Protein AF-A0A956CVR6-F1 (afdb_monomer)

Sequence (413 aa):
MTDARLIAIRQKLEMLGRLRGWEIPDPAPEDALAAYEAEHGVTLPAEYRAFLGQVANGGPGPDYGLNALGAVPMPTEGFVRVTSTITTKDGQQLSAGTGERPSFERPPAMDRPFAIEAEWCPVDRAGAPQAPPVSGDEHPYDGTLFLVDKGCGYFDFLVVTGPRAGQVWTDFTAGDGSIFPVDAGGFLDWYEAWLDEAVVGWLLASLNEDEARDRAIEEAPPYLPLVDRLTDARPEDPNAWLDRMRVHLAVGDRETVERLLPTAMALPRSLFVLEPIVRELHEAAFARADAQPRAGVDDDLREHPLAQVRVALAANPETDPALLLALVADDEHEVRSALARNPSADVETLDALFERARAEQAAGSLDATIHLELVAAHPGASASLIARAAALPVPADTPTHEITTVLRTAAMS

Radius of gyration: 31.74 Å; Cα contacts (8 Å, |Δi|>4): 586; chains: 1; bounding box: 73×59×78 Å

Secondary structure (DSSP, 8-state):
-HHHHHHHHHHHHHHHHHHH----PPPPPHHHHHHHHHHHT----HHHHHHHHHT-SSBS-STT-BPPTTSSPPPSSSS---EEEEE-TT--EEEEE-------SS---TTSPP---S-B-SB-TTS-B---S--TT--TTTTEEEEEEEETTEEEEEE-SSTTTT-EEEE-GGGT--EEE-TTSSHHHHHHHHHHHHHHHHHHHHHT-TTTHHHHHHH-GGGHHHHHHHHHT-TT-HHHHHHHHHHHHHTT-HHHHHHHHHHHHTSTTHHHHHHHHHHHHHHHHHHHHHHS--TTHHHHHHT-SSHHHHHHHHH-TTS-HHHHHHHTT-S-HHHHHHHTT-TT--HHHHHHHHHHHHHHHHTT-SHHHHHHHHHHH-TT--HHHHHHHHTSPPPTTS--SSHHHHHHHHTT-

Foldseek 3Di:
DLVVLLVVLQVLVVVCCVVVVWDFADADDPVRQVVLCVVQVFDADPNVNCCRHRRGQWTDFPAQTWHGFPPDFDDWQFAAKDKDWDADPVGDIDIDIDDDGDGAPTGAGQADFQQDDFKDFQADPVRHGDDDRDDDRDGNQHQKDWTADNPLRKGKIARGHDPRHFWIWIDPNNHRGIIHTDPQRGPSSNRVVRSLCVLLVSLQVQCVPPVRNVVSLVPLPVCLVSLVVVCVVVLQDLVSLLSSLSNCVSVVVVVVNVVCVVSSVVHPPSCVVCVVVLVVNLVVVVVVCVVDVDDPPLVCQLVPVDVVSLLSLLQDLPRDQVSLLSQLPPPDLSSLLSNLAHLNNAQNSLVSNLVVLVVVVVVPDPSSLSSLQSSLPHPRYDPVSLVVSLPDDDPPPDPPDDPPPVSVVSVVD

Nearest PDB structures (foldseek):
  1kt0-assembly1_A  TM=4.890E-01  e=2.483E+00  Homo sapiens
  7tdz-assembly1_P  TM=2.142E-01  e=1.609E-01  Xenopus laevis
  5fsh-assembly1_B  TM=2.542E-01  e=8.572E+00  Thermus thermophilus HB8

Solvent-accessible surface area (backbone atoms only — not comparable to full-atom values): 23010 Å² total; per-residue (Å²): 115,66,68,66,50,50,50,53,53,40,50,54,48,53,50,45,22,77,72,73,69,50,68,74,39,68,42,43,54,70,68,58,53,53,47,52,27,62,74,49,64,41,64,67,29,68,62,54,49,48,38,25,52,70,50,26,37,28,33,82,48,68,82,75,16,30,48,34,87,80,72,52,77,65,72,47,72,36,66,50,70,38,72,53,73,49,68,46,97,90,66,53,75,48,74,52,60,61,66,86,64,69,69,54,99,53,59,53,41,44,63,39,54,43,61,73,87,62,72,44,46,48,33,48,99,87,66,48,80,43,82,73,80,61,61,92,90,55,40,94,50,12,2,43,43,53,36,26,52,62,54,82,66,23,32,36,31,34,28,42,22,49,98,56,46,32,28,37,29,37,39,32,49,16,74,58,31,42,36,35,71,55,96,44,74,35,45,60,45,45,52,46,56,52,48,52,50,51,52,52,53,45,41,58,53,24,61,73,33,86,92,39,24,67,59,31,42,70,65,38,71,87,44,48,71,53,45,51,48,58,20,69,75,36,77,86,40,58,62,40,46,40,52,39,39,50,55,35,47,63,63,63,40,50,69,60,38,63,68,44,42,67,65,47,59,72,40,88,78,18,61,79,71,39,44,69,58,59,50,51,57,47,55,54,52,51,60,50,48,78,74,47,93,59,95,63,57,66,61,56,47,67,66,38,90,52,62,66,60,32,21,52,52,27,46,39,60,83,49,54,58,72,57,53,42,57,45,59,72,53,88,51,68,62,26,44,49,26,33,40,67,17,82,49,45,44,56,66,38,45,52,52,41,43,54,49,22,53,53,39,37,77,73,67,41,73,70,24,54,57,43,44,51,39,34,55,69,29,94,55,51,44,74,67,55,41,56,54,58,67,68,53,82,80,67,95,83,64,81,92,73,69,74,74,59,59,58,57,57,66,77,74,114

pLDDT: mean 83.66, std 16.24, range [33.03, 98.5]

Structure (mmCIF, N/CA/C/O backbone):
data_AF-A0A956CVR6-F1
#
_entry.id   AF-A0A956CVR6-F1
#
loop_
_atom_site.group_PDB
_atom_site.id
_atom_site.type_symbol
_atom_site.label_atom_id
_atom_site.label_alt_id
_atom_site.label_comp_id
_atom_site.label_asym_id
_atom_site.label_entity_id
_atom_site.label_seq_id
_atom_site.pdbx_PDB_ins_code
_atom_site.Cartn_x
_atom_site.Cartn_y
_atom_site.Cartn_z
_atom_site.occupancy
_atom_site.B_iso_or_equiv
_atom_site.auth_seq_id
_atom_site.auth_comp_id
_atom_site.auth_asym_id
_atom_site.auth_atom_id
_atom_site.pdbx_PDB_model_num
ATOM 1 N N . MET A 1 1 ? -19.736 -12.567 -3.431 1.00 56.09 1 MET A N 1
ATOM 2 C CA . MET A 1 1 ? -18.599 -11.688 -3.789 1.00 56.09 1 MET A CA 1
ATOM 3 C C . MET A 1 1 ? -17.520 -11.730 -2.713 1.00 56.09 1 MET A C 1
ATOM 5 O O . MET A 1 1 ? -16.364 -11.851 -3.083 1.00 56.09 1 MET A O 1
ATOM 9 N N . THR A 1 2 ? -17.880 -11.742 -1.425 1.00 70.38 2 THR A N 1
ATOM 10 C CA . THR A 1 2 ? -16.940 -11.839 -0.291 1.00 70.38 2 THR A CA 1
ATOM 11 C C . THR A 1 2 ? -16.042 -13.083 -0.323 1.00 70.38 2 THR A C 1
ATOM 13 O O . THR A 1 2 ? -14.837 -12.943 -0.182 1.00 70.38 2 THR A O 1
ATOM 16 N N . ASP A 1 3 ? -16.570 -14.276 -0.617 1.00 85.19 3 ASP A N 1
ATOM 17 C CA . ASP A 1 3 ? -15.755 -15.507 -0.572 1.00 85.19 3 ASP A CA 1
ATOM 18 C C . ASP A 1 3 ? -14.600 -15.519 -1.588 1.00 85.19 3 ASP A C 1
ATOM 20 O O . ASP A 1 3 ? -13.476 -15.872 -1.251 1.00 85.19 3 ASP A O 1
ATOM 24 N N . ALA A 1 4 ? -14.840 -15.074 -2.828 1.00 91.88 4 ALA A N 1
ATOM 25 C CA . ALA A 1 4 ? -13.788 -14.994 -3.848 1.00 91.88 4 ALA A CA 1
ATOM 26 C C . ALA A 1 4 ? -12.689 -13.989 -3.463 1.00 91.88 4 ALA A C 1
ATOM 28 O O . ALA A 1 4 ? -11.511 -14.230 -3.718 1.00 91.88 4 ALA A O 1
ATOM 29 N N . ARG A 1 5 ? -13.083 -12.887 -2.814 1.00 94.69 5 ARG A N 1
ATOM 30 C CA . ARG A 1 5 ? -12.176 -11.861 -2.292 1.00 94.69 5 ARG A CA 1
ATOM 31 C C . ARG A 1 5 ? -11.292 -12.427 -1.176 1.00 94.69 5 ARG A C 1
ATOM 33 O O . ARG A 1 5 ? -10.074 -12.343 -1.260 1.00 94.69 5 ARG A O 1
ATOM 40 N N . LEU A 1 6 ? -11.888 -13.104 -0.191 1.00 96.94 6 LEU A N 1
ATOM 41 C CA . LEU A 1 6 ? -11.152 -13.750 0.904 1.00 96.94 6 LEU A CA 1
ATOM 42 C C . LEU A 1 6 ? -10.198 -14.845 0.404 1.00 96.94 6 LEU A C 1
ATOM 44 O O . LEU A 1 6 ? -9.080 -14.953 0.903 1.00 96.94 6 LEU A O 1
ATOM 48 N N . ILE A 1 7 ? -10.596 -15.614 -0.617 1.00 95.38 7 ILE A N 1
ATOM 49 C CA . ILE A 1 7 ? -9.714 -16.591 -1.274 1.00 95.38 7 ILE A CA 1
ATOM 50 C C . ILE A 1 7 ? -8.496 -15.895 -1.893 1.00 95.38 7 ILE A C 1
ATOM 52 O O . ILE A 1 7 ? -7.375 -16.357 -1.694 1.00 95.38 7 ILE A O 1
ATOM 56 N N . ALA A 1 8 ? -8.686 -14.781 -2.606 1.00 94.19 8 ALA A N 1
ATOM 57 C CA . ALA A 1 8 ? -7.582 -14.040 -3.217 1.00 94.19 8 ALA A CA 1
ATOM 58 C C . ALA A 1 8 ? -6.619 -13.453 -2.168 1.00 94.19 8 ALA A C 1
ATOM 60 O O . ALA A 1 8 ? -5.401 -13.535 -2.336 1.00 94.19 8 ALA A O 1
ATOM 61 N N . ILE A 1 9 ? -7.149 -12.914 -1.064 1.00 96.56 9 ILE A N 1
ATOM 62 C CA . ILE A 1 9 ? -6.350 -12.457 0.086 1.00 96.56 9 ILE A CA 1
ATOM 63 C C . ILE A 1 9 ? -5.519 -13.612 0.642 1.00 96.56 9 ILE A C 1
ATOM 65 O O . ILE A 1 9 ? -4.302 -13.498 0.786 1.00 96.56 9 ILE A O 1
ATOM 69 N N . ARG A 1 10 ? -6.164 -14.750 0.908 1.00 95.62 10 ARG A N 1
ATOM 70 C CA . ARG A 1 10 ? -5.496 -15.930 1.451 1.00 95.62 10 ARG A CA 1
ATOM 71 C C . ARG A 1 10 ? -4.397 -16.446 0.522 1.00 95.62 10 ARG A C 1
ATOM 73 O O . ARG A 1 10 ? -3.313 -16.755 0.998 1.00 95.62 10 ARG A O 1
ATOM 80 N N . GLN A 1 11 ? -4.626 -16.463 -0.789 1.00 93.56 11 GLN A N 1
ATOM 81 C CA . GLN A 1 11 ? -3.613 -16.857 -1.774 1.00 93.56 11 GLN A CA 1
ATOM 82 C C . GLN A 1 11 ? -2.386 -15.938 -1.749 1.00 93.56 11 GLN A C 1
ATOM 84 O O . GLN A 1 11 ? -1.259 -16.430 -1.762 1.00 93.56 11 GLN A O 1
ATOM 89 N N . LYS A 1 12 ? -2.582 -14.614 -1.678 1.00 95.62 12 LYS A N 1
ATOM 90 C CA . LYS A 1 12 ? -1.475 -13.649 -1.546 1.00 95.62 12 LYS A CA 1
ATOM 91 C C . LYS A 1 12 ? -0.702 -13.858 -0.245 1.00 95.62 12 LYS A C 1
ATOM 93 O O . LYS A 1 12 ? 0.526 -13.847 -0.265 1.00 95.62 12 LYS A O 1
ATOM 98 N N . LEU A 1 13 ? -1.404 -14.096 0.865 1.00 96.38 13 LEU A N 1
ATOM 99 C CA . LEU A 1 13 ? -0.770 -14.400 2.147 1.00 96.38 13 LEU A CA 1
ATOM 100 C C . LEU A 1 13 ? 0.028 -15.697 2.086 1.00 96.38 13 LEU A C 1
ATOM 102 O O . LEU A 1 13 ? 1.195 -15.683 2.446 1.00 96.38 13 LEU A O 1
ATOM 106 N N . GLU A 1 14 ? -0.546 -16.793 1.592 1.00 93.94 14 GLU A N 1
ATOM 107 C CA . GLU A 1 14 ? 0.141 -18.085 1.457 1.00 93.94 14 GLU A CA 1
ATOM 108 C C . GLU A 1 14 ? 1.363 -17.981 0.537 1.00 93.94 14 GLU A C 1
ATOM 110 O O . GLU A 1 14 ? 2.421 -18.544 0.828 1.00 93.94 14 GLU A O 1
ATOM 115 N N . MET A 1 15 ? 1.250 -17.217 -0.552 1.00 92.19 15 MET A N 1
ATOM 116 C CA . MET A 1 15 ? 2.373 -16.898 -1.424 1.00 92.19 15 MET A CA 1
ATOM 117 C C . MET A 1 15 ? 3.481 -16.175 -0.640 1.00 92.19 15 MET A C 1
ATOM 119 O O . MET A 1 15 ? 4.603 -16.680 -0.581 1.00 92.19 15 MET A O 1
ATOM 123 N N . LEU A 1 16 ? 3.175 -15.057 0.026 1.00 93.06 16 LEU A N 1
ATOM 124 C CA . LEU A 1 16 ? 4.153 -14.312 0.827 1.00 93.06 16 LEU A CA 1
ATOM 125 C C . LEU A 1 16 ? 4.683 -15.124 2.018 1.00 93.06 16 LEU A C 1
ATOM 127 O O . LEU A 1 16 ? 5.862 -15.024 2.333 1.00 93.06 16 LEU A O 1
ATOM 131 N N . GLY A 1 17 ? 3.881 -15.997 2.624 1.00 92.75 17 GLY A N 1
ATOM 132 C CA . GLY A 1 17 ? 4.301 -16.934 3.666 1.00 92.75 17 GLY A CA 1
ATOM 133 C C . GLY A 1 17 ? 5.402 -17.871 3.181 1.00 92.75 17 GLY A C 1
ATOM 134 O O . GLY A 1 17 ? 6.458 -17.969 3.805 1.00 92.75 17 GLY A O 1
ATOM 135 N N . ARG A 1 18 ? 5.223 -18.479 2.000 1.00 90.62 18 ARG A N 1
ATOM 136 C CA . ARG A 1 18 ? 6.245 -19.337 1.368 1.00 90.62 18 ARG A CA 1
ATOM 137 C C . ARG A 1 18 ? 7.501 -18.583 0.920 1.00 90.62 18 ARG A C 1
ATOM 139 O O . ARG A 1 18 ? 8.534 -19.222 0.707 1.00 90.62 18 ARG A O 1
ATOM 146 N N . LEU A 1 19 ? 7.403 -17.280 0.661 1.00 86.94 19 LEU A N 1
ATOM 147 C CA . LEU A 1 19 ? 8.478 -16.482 0.055 1.00 86.94 19 LEU A CA 1
ATOM 148 C C . LEU A 1 19 ? 9.276 -15.678 1.083 1.00 86.94 19 LEU A C 1
ATOM 150 O O . LEU A 1 19 ? 10.491 -15.576 0.967 1.00 86.94 19 LEU A O 1
ATOM 154 N N . ARG A 1 20 ? 8.595 -15.131 2.090 1.00 87.00 20 ARG A N 1
ATOM 155 C CA . ARG A 1 20 ? 9.150 -14.278 3.149 1.00 87.00 20 ARG A CA 1
ATOM 156 C C . ARG A 1 20 ? 9.256 -14.977 4.502 1.00 87.00 20 ARG A C 1
ATOM 158 O O . ARG A 1 20 ? 9.765 -14.383 5.445 1.00 87.00 20 ARG A O 1
ATOM 165 N N . GLY A 1 21 ? 8.763 -16.211 4.615 1.00 88.50 21 GLY A N 1
ATOM 166 C CA . GLY A 1 21 ? 8.734 -16.944 5.881 1.00 88.50 21 GLY A CA 1
ATOM 167 C C . GLY A 1 21 ? 7.718 -16.385 6.876 1.00 88.50 21 GLY A C 1
ATOM 168 O O . GLY A 1 21 ? 7.913 -16.518 8.081 1.00 88.50 21 GLY A O 1
ATOM 169 N N . TRP A 1 22 ? 6.660 -15.726 6.395 1.00 91.81 22 TRP A N 1
ATOM 170 C CA . TRP A 1 22 ? 5.584 -15.254 7.261 1.00 91.81 22 TRP A CA 1
ATOM 171 C C . TRP A 1 22 ? 4.753 -16.420 7.789 1.00 91.81 22 TRP A C 1
ATOM 173 O O . TRP A 1 22 ? 4.294 -17.270 7.024 1.00 91.81 22 TRP A O 1
ATOM 183 N N . GLU A 1 23 ? 4.530 -16.423 9.098 1.00 92.81 23 GLU A N 1
ATOM 184 C CA . GLU A 1 23 ? 3.591 -17.331 9.743 1.00 92.81 23 GLU A CA 1
ATOM 185 C C . GLU A 1 23 ? 2.176 -16.767 9.612 1.00 92.81 23 GLU A C 1
ATOM 187 O O . GLU A 1 23 ? 1.930 -15.608 9.942 1.00 92.81 23 GLU A O 1
ATOM 192 N N . ILE A 1 24 ? 1.253 -17.583 9.105 1.00 95.12 24 ILE A N 1
ATOM 193 C CA . ILE A 1 24 ? -0.153 -17.216 8.925 1.00 95.12 24 ILE A CA 1
ATOM 194 C C . ILE A 1 24 ? -0.949 -17.996 9.974 1.00 95.12 24 ILE A C 1
ATOM 196 O O . ILE A 1 24 ? -1.032 -19.221 9.857 1.00 95.12 24 ILE A O 1
ATOM 200 N N . PRO A 1 25 ? -1.501 -17.327 11.000 1.00 95.88 25 PRO A N 1
ATOM 201 C CA . PRO A 1 25 ? -2.306 -17.987 12.018 1.00 95.88 25 PRO A CA 1
ATOM 202 C C . PRO A 1 25 ? -3.554 -18.646 11.433 1.00 95.88 25 PRO A C 1
ATOM 204 O O . PRO A 1 25 ? -4.136 -18.156 10.462 1.00 95.88 25 PRO A O 1
ATOM 207 N N . ASP A 1 26 ? -4.011 -19.719 12.077 1.00 96.69 26 ASP A N 1
ATOM 208 C CA . ASP A 1 26 ? -5.264 -20.365 11.702 1.00 96.69 26 ASP A CA 1
ATOM 209 C C . ASP A 1 26 ? -6.463 -19.408 11.868 1.00 96.69 26 ASP A C 1
ATOM 211 O O . ASP A 1 26 ? -6.473 -18.555 12.768 1.00 96.69 26 ASP A O 1
ATOM 215 N N . PRO A 1 27 ? -7.505 -19.545 11.028 1.00 97.94 27 PRO A N 1
ATOM 216 C CA . PRO A 1 27 ? -8.758 -18.835 11.231 1.00 97.94 27 PRO A CA 1
ATOM 217 C C . PRO A 1 27 ? -9.402 -19.166 12.585 1.00 97.94 27 PRO A C 1
ATOM 219 O O . PRO A 1 27 ? -9.336 -20.297 13.071 1.00 97.94 27 PRO A O 1
ATOM 222 N N . ALA A 1 28 ? -10.075 -18.184 13.178 1.00 97.88 28 ALA A N 1
ATOM 223 C CA . ALA A 1 28 ? -10.829 -18.367 14.410 1.00 97.88 28 ALA A CA 1
ATOM 224 C C . ALA A 1 28 ? -12.065 -19.253 14.161 1.00 97.88 28 ALA A C 1
ATOM 226 O O . ALA A 1 28 ? -12.809 -19.014 13.204 1.00 97.88 28 ALA A O 1
ATOM 227 N N . PRO A 1 29 ? -12.330 -20.258 15.013 1.00 97.69 29 PRO A N 1
ATOM 228 C CA . PRO A 1 29 ? -13.511 -21.092 14.863 1.00 97.69 29 PRO A CA 1
ATOM 229 C C . PRO A 1 29 ? -14.787 -20.303 15.203 1.00 97.69 29 PRO A C 1
ATOM 231 O O . PRO A 1 29 ? -14.776 -19.352 15.985 1.00 97.69 29 PRO A O 1
ATOM 234 N N . GLU A 1 30 ? -15.904 -20.705 14.596 1.00 97.94 30 GLU A N 1
ATOM 235 C CA . GLU A 1 30 ? -17.182 -19.985 14.682 1.00 97.94 30 GLU A CA 1
ATOM 236 C C . GLU A 1 30 ? -17.701 -19.834 16.121 1.00 97.94 30 GLU A C 1
ATOM 238 O O . GLU A 1 30 ? -18.271 -18.804 16.474 1.00 97.94 30 GLU A O 1
ATOM 243 N N . ASP A 1 31 ? -17.478 -20.839 16.968 1.00 97.94 31 ASP A N 1
ATOM 244 C CA . ASP A 1 31 ? -17.852 -20.809 18.381 1.00 97.94 31 ASP A CA 1
ATOM 245 C C . ASP A 1 31 ? -17.029 -19.794 19.185 1.00 97.94 31 ASP A C 1
ATOM 247 O O . ASP A 1 31 ? -17.588 -19.120 20.048 1.00 97.94 31 ASP A O 1
ATOM 251 N N . ALA A 1 32 ? -15.742 -19.622 18.872 1.00 97.94 32 ALA A N 1
ATOM 252 C CA . ALA A 1 32 ? -14.904 -18.590 19.478 1.00 97.94 32 ALA A CA 1
ATOM 253 C C . ALA A 1 32 ? -15.334 -17.178 19.053 1.00 97.94 32 ALA A C 1
ATOM 255 O O . ALA A 1 32 ? -15.405 -16.287 19.898 1.00 97.94 32 ALA A O 1
ATOM 256 N N . LEU A 1 33 ? -15.674 -16.975 17.774 1.00 98.44 33 LEU A N 1
ATOM 257 C CA . LEU A 1 33 ? -16.188 -15.689 17.287 1.00 98.44 33 LEU A CA 1
ATOM 258 C C . LEU A 1 33 ? -17.523 -15.333 17.955 1.00 98.44 33 LEU A C 1
ATOM 260 O O . LEU A 1 33 ? -17.676 -14.231 18.477 1.00 98.44 33 LEU A O 1
ATOM 264 N N . ALA A 1 34 ? -18.457 -16.286 18.008 1.00 98.38 34 ALA A N 1
ATOM 265 C CA . ALA A 1 34 ? -19.747 -16.096 18.663 1.00 98.38 34 ALA A CA 1
ATOM 266 C C . ALA A 1 34 ? -19.608 -15.860 20.178 1.00 98.38 34 ALA A C 1
ATOM 268 O O . ALA A 1 34 ? -20.338 -15.046 20.745 1.00 98.38 34 ALA A O 1
ATOM 269 N N . ALA A 1 35 ? -18.672 -16.549 20.840 1.00 98.19 35 ALA A N 1
ATOM 270 C CA . ALA A 1 35 ? -18.378 -16.327 22.253 1.00 98.19 35 ALA A CA 1
ATOM 271 C C . ALA A 1 35 ? -17.831 -14.915 22.499 1.00 98.19 35 ALA A C 1
ATOM 273 O O . ALA A 1 35 ? -18.296 -14.250 23.420 1.00 98.19 35 ALA A O 1
ATOM 274 N N . TYR A 1 36 ? -16.914 -14.439 21.652 1.00 97.88 36 TYR A N 1
ATOM 275 C CA . TYR A 1 36 ? -16.352 -13.093 21.758 1.00 97.88 36 TYR A CA 1
ATOM 276 C C . TYR A 1 36 ? -17.419 -12.003 21.581 1.00 97.88 36 TYR A C 1
ATOM 278 O O . TYR A 1 36 ? -17.491 -11.070 22.381 1.00 97.88 36 TYR A O 1
ATOM 286 N N . GLU A 1 37 ? -18.279 -12.147 20.569 1.00 98.38 37 GLU A N 1
ATOM 287 C CA . GLU A 1 37 ? -19.420 -11.257 20.315 1.00 98.38 37 GLU A CA 1
ATOM 288 C C . GLU A 1 37 ? -20.385 -11.213 21.511 1.00 98.38 37 GLU A C 1
ATOM 290 O O . GLU A 1 37 ? -20.792 -10.137 21.952 1.00 98.38 37 GLU A O 1
ATOM 295 N N . ALA A 1 38 ? -20.706 -12.378 22.086 1.00 98.00 38 ALA A N 1
ATOM 296 C CA . ALA A 1 38 ? -21.582 -12.482 23.249 1.00 98.00 38 ALA A CA 1
ATOM 297 C C . ALA A 1 38 ? -20.957 -11.896 24.527 1.00 98.00 38 ALA A C 1
ATOM 299 O O . ALA A 1 38 ? -21.659 -11.241 25.296 1.00 98.00 38 ALA A O 1
ATOM 300 N N . GLU A 1 39 ? -19.660 -12.120 24.753 1.00 97.19 39 GLU A N 1
ATOM 301 C CA . GLU A 1 39 ? -18.919 -11.594 25.904 1.00 97.19 39 GLU A CA 1
ATOM 302 C C . GLU A 1 39 ? -18.878 -10.061 25.904 1.00 97.19 39 GLU A C 1
ATOM 304 O O . GLU A 1 39 ? -19.071 -9.441 26.949 1.00 97.19 39 GLU A O 1
ATOM 309 N N . HIS A 1 40 ? -18.684 -9.455 24.731 1.00 95.94 40 HIS A N 1
ATOM 310 C CA . HIS A 1 40 ? -18.521 -8.007 24.582 1.00 95.94 40 HIS A CA 1
ATOM 311 C C . HIS A 1 40 ? -19.811 -7.275 24.188 1.00 95.94 40 HIS A C 1
ATOM 313 O O . HIS A 1 40 ? -19.796 -6.055 24.035 1.00 95.94 40 HIS A O 1
ATOM 319 N N . GLY A 1 41 ? -20.926 -7.995 24.014 1.00 96.62 41 GLY A N 1
ATOM 320 C CA . GLY A 1 41 ? -22.215 -7.407 23.639 1.00 96.62 41 GLY A CA 1
ATOM 321 C C . GLY A 1 41 ? -22.208 -6.735 22.262 1.00 96.62 41 GLY A C 1
ATOM 322 O O . GLY A 1 41 ? -22.939 -5.769 22.048 1.00 96.62 41 GLY A O 1
ATOM 323 N N . VAL A 1 42 ? -21.384 -7.226 21.333 1.00 96.75 42 VAL A N 1
ATOM 324 C CA . VAL A 1 42 ? -21.130 -6.611 20.022 1.00 96.75 42 VAL A CA 1
ATOM 325 C C . VAL A 1 42 ? -21.431 -7.587 18.888 1.00 96.75 42 VAL A C 1
ATOM 327 O O . VAL A 1 42 ? -21.388 -8.799 19.063 1.00 96.75 42 VAL A O 1
ATOM 330 N N . THR A 1 43 ? -21.736 -7.067 17.701 1.00 97.25 43 THR A N 1
ATOM 331 C CA . THR A 1 43 ? -21.707 -7.841 16.452 1.00 97.25 43 THR A CA 1
ATOM 332 C C . THR A 1 43 ? -20.535 -7.339 15.627 1.00 97.25 43 THR A C 1
ATOM 334 O O . THR A 1 43 ? -20.498 -6.161 15.274 1.00 97.25 43 THR A O 1
ATOM 337 N N . LEU A 1 44 ? -19.569 -8.208 15.338 1.00 98.25 44 LEU A N 1
ATOM 338 C CA . LEU A 1 44 ? -18.390 -7.822 14.575 1.00 98.25 44 LEU A CA 1
ATOM 339 C C . LEU A 1 44 ? -18.797 -7.411 13.151 1.00 98.25 44 LEU A C 1
ATOM 341 O O . LEU A 1 44 ? -19.677 -8.041 12.551 1.00 98.25 44 LEU A O 1
ATOM 345 N N . PRO A 1 45 ? -18.139 -6.395 12.561 1.00 97.69 45 PRO A N 1
ATOM 346 C CA . PRO A 1 45 ? -18.365 -6.042 11.167 1.00 97.69 45 PRO A CA 1
ATOM 347 C C . PRO A 1 45 ? -18.201 -7.262 10.255 1.00 97.69 45 PRO A C 1
ATOM 349 O O . PRO A 1 45 ? -17.214 -7.992 10.359 1.00 97.69 45 PRO A O 1
ATOM 352 N N . ALA A 1 46 ? -19.163 -7.476 9.351 1.00 96.88 46 ALA A N 1
ATOM 353 C CA . ALA A 1 46 ? -19.277 -8.712 8.569 1.00 96.88 46 ALA A CA 1
ATOM 354 C C . ALA A 1 46 ? -17.989 -9.077 7.809 1.00 96.88 46 ALA A C 1
ATOM 356 O O . ALA A 1 46 ? -17.614 -10.245 7.744 1.00 96.88 46 ALA A O 1
ATOM 357 N N . GLU A 1 47 ? -17.297 -8.074 7.269 1.00 96.75 47 GLU A N 1
ATOM 358 C CA . GLU A 1 47 ? -16.017 -8.222 6.578 1.00 96.75 47 GLU A CA 1
ATOM 359 C C . GLU A 1 47 ? -14.894 -8.733 7.488 1.00 96.75 47 GLU A C 1
ATOM 361 O O . GLU A 1 47 ? -14.236 -9.721 7.160 1.00 96.75 47 GLU A O 1
ATOM 366 N N . TYR A 1 48 ? -14.711 -8.101 8.650 1.00 98.00 48 TYR A N 1
ATOM 367 C CA . TYR A 1 48 ? -13.698 -8.495 9.627 1.00 98.00 48 TYR A CA 1
ATOM 368 C C . TYR A 1 48 ? -13.998 -9.877 10.208 1.00 98.00 48 TYR A C 1
ATOM 370 O O . TYR A 1 48 ? -13.123 -10.735 10.282 1.00 98.00 48 TYR A O 1
ATOM 378 N N . ARG A 1 49 ? -15.268 -10.141 10.535 1.00 98.00 49 ARG A N 1
ATOM 379 C CA . ARG A 1 49 ? -15.705 -11.443 11.038 1.00 98.00 49 ARG A CA 1
ATOM 380 C C . ARG A 1 49 ? -15.451 -12.566 10.028 1.00 98.00 49 ARG A C 1
ATOM 382 O O . ARG A 1 49 ? -14.998 -13.645 10.405 1.00 98.00 49 ARG A O 1
ATOM 389 N N . ALA A 1 50 ? -15.722 -12.318 8.745 1.00 97.94 50 ALA A N 1
ATOM 390 C CA . ALA A 1 50 ? -15.459 -13.283 7.684 1.00 97.94 50 ALA A CA 1
ATOM 391 C C . ALA A 1 50 ? -13.952 -13.499 7.462 1.00 97.94 50 ALA A C 1
ATOM 393 O O . ALA A 1 50 ? -13.530 -14.639 7.282 1.00 97.94 50 ALA A O 1
ATOM 394 N N . PHE A 1 51 ? -13.139 -12.438 7.535 1.00 98.31 51 PHE A N 1
ATOM 395 C CA . PHE A 1 51 ? -11.680 -12.550 7.504 1.00 98.31 51 PHE A CA 1
ATOM 396 C C . PHE A 1 51 ? -11.158 -13.440 8.637 1.00 98.31 51 PHE A C 1
ATOM 398 O O . PHE A 1 51 ? -10.436 -14.398 8.371 1.00 98.31 51 PHE A O 1
ATOM 405 N N . LEU A 1 52 ? -11.584 -13.186 9.877 1.00 98.44 52 LEU A N 1
ATOM 406 C CA . LEU A 1 52 ? -11.161 -13.974 11.034 1.00 98.44 52 LEU A CA 1
ATOM 407 C C . LEU A 1 52 ? -11.520 -15.455 10.889 1.00 98.44 52 LEU A C 1
ATOM 409 O O . LEU A 1 52 ? -10.704 -16.306 11.218 1.00 98.44 52 LEU A O 1
ATOM 413 N N . GLY A 1 53 ? -12.720 -15.764 10.387 1.00 97.75 53 GLY A N 1
ATOM 414 C CA . GLY A 1 53 ? -13.210 -17.140 10.265 1.00 97.75 53 GLY A CA 1
ATOM 415 C C . GLY A 1 53 ? -12.715 -17.911 9.037 1.00 97.75 53 GLY A C 1
ATOM 416 O O . GLY A 1 53 ? -12.823 -19.136 9.008 1.00 97.75 53 GLY A O 1
ATOM 417 N N . GLN A 1 54 ? -12.180 -17.234 8.015 1.00 97.31 54 GLN A N 1
ATOM 418 C CA . GLN A 1 54 ? -11.815 -17.878 6.741 1.00 97.31 54 GLN A CA 1
ATOM 419 C C . GLN A 1 54 ? -10.356 -17.666 6.315 1.00 97.31 54 GLN A C 1
ATOM 421 O O . GLN A 1 54 ? -9.813 -18.492 5.573 1.00 97.31 54 GLN A O 1
ATOM 426 N N . VAL A 1 55 ? -9.721 -16.580 6.759 1.00 97.88 55 VAL A N 1
ATOM 427 C CA . VAL A 1 55 ? -8.368 -16.188 6.344 1.00 97.88 55 VAL A CA 1
ATOM 428 C C . VAL A 1 55 ? -7.370 -16.427 7.469 1.00 97.88 55 VAL A C 1
ATOM 430 O O . VAL A 1 55 ? -6.557 -17.337 7.329 1.00 97.88 55 VAL A O 1
ATOM 433 N N . ALA A 1 56 ? -7.439 -15.655 8.559 1.00 97.56 56 ALA A N 1
ATOM 434 C CA . ALA A 1 56 ? -6.517 -15.763 9.692 1.00 97.56 56 ALA A CA 1
ATOM 435 C C . ALA A 1 56 ? -7.025 -14.998 10.927 1.00 97.56 56 ALA A C 1
ATOM 437 O O . ALA A 1 56 ? -7.669 -13.955 10.799 1.00 97.56 56 ALA A O 1
ATOM 438 N N . ASN A 1 57 ? -6.678 -15.466 12.130 1.00 97.56 57 ASN A N 1
ATOM 439 C CA . ASN A 1 57 ? -6.866 -14.717 13.376 1.00 97.56 57 ASN A CA 1
ATOM 440 C C . ASN A 1 57 ? -5.600 -13.920 13.748 1.00 97.56 57 ASN A C 1
ATOM 442 O O . ASN A 1 57 ? -4.837 -14.317 14.629 1.00 97.56 57 ASN A O 1
ATOM 446 N N . GLY A 1 58 ? -5.378 -12.803 13.052 1.00 96.12 58 GLY A N 1
ATOM 447 C CA . GLY A 1 58 ? -4.164 -11.986 13.163 1.00 96.12 58 GLY A CA 1
ATOM 448 C C . GLY A 1 58 ? -3.070 -12.407 12.175 1.00 96.12 58 GLY A C 1
ATOM 449 O O . GLY A 1 58 ? -3.352 -13.061 11.172 1.00 96.12 58 GLY A O 1
ATOM 450 N N . GLY A 1 59 ? -1.819 -12.035 12.453 1.00 95.88 59 GLY A N 1
ATOM 451 C CA . GLY A 1 59 ? -0.651 -12.411 11.651 1.00 95.88 59 GLY A CA 1
ATOM 452 C C . GLY A 1 59 ? -0.112 -11.261 10.795 1.00 95.88 59 GLY A C 1
ATOM 453 O O . GLY A 1 59 ? -0.050 -10.128 11.277 1.00 95.88 59 GLY A O 1
ATOM 454 N N . PRO A 1 60 ? 0.318 -11.515 9.544 1.00 96.81 60 PRO A N 1
ATOM 455 C CA . PRO A 1 60 ? 0.871 -10.475 8.686 1.00 96.81 60 PRO A CA 1
ATOM 456 C C . PRO A 1 60 ? -0.122 -9.330 8.487 1.00 96.81 60 PRO A C 1
ATOM 458 O O . PRO A 1 60 ? -1.304 -9.544 8.219 1.00 96.81 60 PRO A O 1
ATOM 461 N N . GLY A 1 61 ? 0.371 -8.109 8.624 1.00 95.38 61 GLY A N 1
ATOM 462 C CA . GLY A 1 61 ? -0.394 -6.879 8.491 1.00 95.38 61 GLY A CA 1
ATOM 463 C C . GLY A 1 61 ? 0.554 -5.682 8.434 1.00 95.38 61 GLY A C 1
ATOM 464 O O . GLY A 1 61 ? 1.775 -5.878 8.470 1.00 95.38 61 GLY A O 1
ATOM 465 N N . PRO A 1 62 ? 0.018 -4.456 8.343 1.00 94.19 62 PRO A N 1
ATOM 466 C CA . PRO A 1 62 ? 0.821 -3.241 8.407 1.00 94.19 62 PRO A CA 1
ATOM 467 C C . PRO A 1 62 ? 1.735 -3.215 9.634 1.00 94.19 62 PRO A C 1
ATOM 469 O O . PRO A 1 62 ? 1.395 -3.774 10.675 1.00 94.19 62 PRO A O 1
ATOM 472 N N . ASP A 1 63 ? 2.883 -2.552 9.503 1.00 94.75 63 ASP A N 1
ATOM 473 C CA . ASP A 1 63 ? 3.810 -2.266 10.601 1.00 94.75 63 ASP A CA 1
ATOM 474 C C . ASP A 1 63 ? 4.183 -3.505 11.445 1.00 94.75 63 ASP A C 1
ATOM 476 O O . ASP A 1 63 ? 4.930 -4.364 10.970 1.00 94.75 63 ASP A O 1
ATOM 480 N N . TYR A 1 64 ? 3.681 -3.614 12.683 1.00 94.81 64 TYR A N 1
ATOM 481 C CA . TYR A 1 64 ? 3.961 -4.736 13.590 1.00 94.81 64 TYR A CA 1
ATOM 482 C C . TYR A 1 64 ? 3.003 -5.930 13.433 1.00 94.81 64 TYR A C 1
ATOM 484 O O . TYR A 1 64 ? 3.064 -6.879 14.217 1.00 94.81 64 TYR A O 1
ATOM 492 N N . GLY A 1 65 ? 2.162 -5.924 12.400 1.00 96.38 65 GLY A N 1
ATOM 493 C CA . GLY A 1 65 ? 1.239 -7.005 12.083 1.00 96.38 65 GLY A CA 1
ATOM 494 C C . GLY A 1 65 ? -0.152 -6.822 12.682 1.00 96.38 65 GLY A C 1
ATOM 495 O O . GLY A 1 65 ? -0.408 -5.966 13.530 1.00 96.38 65 GLY A O 1
ATOM 496 N N . LEU A 1 66 ? -1.075 -7.651 12.201 1.00 97.94 66 LEU A N 1
ATOM 497 C CA . LEU A 1 66 ? -2.458 -7.673 12.650 1.00 97.94 66 LEU A CA 1
ATOM 498 C C . LEU A 1 66 ? -2.565 -8.476 13.949 1.00 97.94 66 LEU A C 1
ATOM 500 O O . LEU A 1 66 ? -2.227 -9.661 13.993 1.00 97.94 66 LEU A O 1
ATOM 504 N N . ASN A 1 67 ? -3.080 -7.849 15.001 1.00 97.88 67 ASN A N 1
ATOM 505 C CA . ASN A 1 67 ? -3.318 -8.529 16.265 1.00 97.88 67 ASN A CA 1
ATOM 506 C C . ASN A 1 67 ? -4.438 -9.565 16.130 1.00 97.88 67 ASN A C 1
ATOM 508 O O . ASN A 1 67 ? -5.432 -9.359 15.428 1.00 97.88 67 ASN A O 1
ATOM 512 N N . ALA A 1 68 ? -4.284 -10.681 16.843 1.00 97.56 68 ALA A N 1
ATOM 513 C CA . ALA A 1 68 ? -5.372 -11.632 17.021 1.00 97.56 68 ALA A CA 1
ATOM 514 C C . ALA A 1 68 ? -6.543 -10.967 17.766 1.00 97.56 68 ALA A C 1
ATOM 516 O O . ALA A 1 68 ? -6.347 -10.044 18.563 1.00 97.56 68 ALA A O 1
ATOM 517 N N . LEU A 1 69 ? -7.758 -11.459 17.520 1.00 97.25 69 LEU A N 1
ATOM 518 C CA . LEU A 1 69 ? -8.990 -10.926 18.096 1.00 97.25 69 LEU A CA 1
ATOM 519 C C . LEU A 1 69 ? -8.876 -10.787 19.624 1.00 97.25 69 LEU A C 1
ATOM 521 O O . LEU A 1 69 ? -8.722 -11.777 20.338 1.00 97.25 69 LEU A O 1
ATOM 525 N N . GLY A 1 70 ? -8.948 -9.547 20.116 1.00 91.25 70 GLY A N 1
ATOM 526 C CA . GLY A 1 70 ? -8.909 -9.230 21.547 1.00 91.25 70 GLY A CA 1
ATOM 527 C C . GLY A 1 70 ? -7.554 -9.415 22.239 1.00 91.25 70 GLY A C 1
ATOM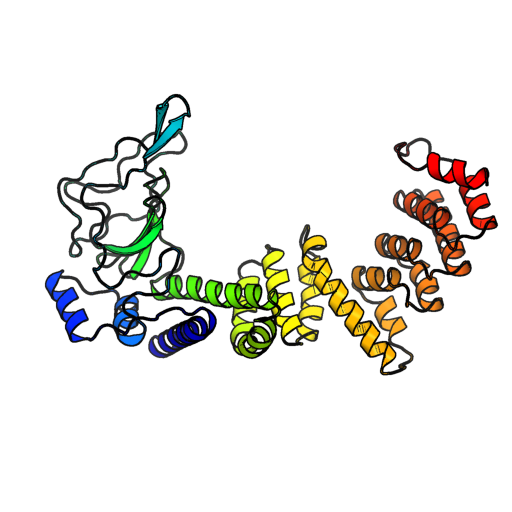 528 O O . GLY A 1 70 ? -7.497 -9.314 23.462 1.00 91.25 70 GLY A O 1
ATOM 529 N N . ALA A 1 71 ? -6.466 -9.672 21.505 1.00 95.62 71 ALA A N 1
ATOM 530 C CA . ALA A 1 71 ? -5.146 -9.884 22.105 1.00 95.62 71 ALA A CA 1
ATOM 531 C C . ALA A 1 71 ? -4.576 -8.619 22.766 1.00 95.62 71 ALA A C 1
ATOM 533 O O . ALA A 1 71 ? -3.867 -8.709 23.770 1.00 95.62 71 ALA A O 1
ATOM 534 N N . VAL A 1 72 ? -4.895 -7.448 22.209 1.00 95.31 72 VAL A N 1
ATOM 535 C CA . VAL A 1 72 ? -4.443 -6.144 22.701 1.00 95.31 72 VAL A CA 1
ATOM 536 C C . VAL A 1 72 ? -5.669 -5.291 23.037 1.00 95.31 72 VAL A C 1
ATOM 538 O O . VAL A 1 72 ? -6.521 -5.090 22.169 1.00 95.31 72 VAL A O 1
ATOM 541 N N . PRO A 1 73 ? -5.805 -4.802 24.283 1.00 94.38 73 PRO A N 1
ATOM 542 C CA . PRO A 1 73 ? -6.903 -3.919 24.651 1.00 94.38 73 PRO A CA 1
ATOM 543 C C . PRO A 1 73 ? -6.680 -2.503 24.106 1.00 94.38 73 PRO A C 1
ATOM 545 O O . PRO A 1 73 ? -5.546 -2.051 23.943 1.00 94.38 73 PRO A O 1
ATOM 548 N N . MET A 1 74 ? -7.773 -1.768 23.898 1.00 95.69 74 MET A N 1
ATOM 549 C CA . MET A 1 74 ? -7.705 -0.327 23.643 1.00 95.69 74 MET A CA 1
ATOM 550 C C . MET A 1 74 ? -7.101 0.422 24.849 1.00 95.69 74 MET A C 1
ATOM 552 O O . MET A 1 74 ? -7.295 -0.014 25.989 1.00 95.69 74 MET A O 1
ATOM 556 N N . PRO A 1 75 ? -6.420 1.568 24.642 1.00 92.62 75 PRO A N 1
ATOM 557 C CA . PRO A 1 75 ? -5.922 2.390 25.744 1.00 92.62 75 PRO A CA 1
ATOM 558 C C . PRO A 1 75 ? -7.046 2.798 26.710 1.00 92.62 75 PRO A C 1
ATOM 560 O O . PRO A 1 75 ? -8.076 3.325 26.287 1.00 92.62 75 PRO A O 1
ATOM 563 N N . THR A 1 76 ? -6.845 2.552 28.011 1.00 88.25 76 THR A N 1
ATOM 564 C CA . THR A 1 76 ? -7.877 2.734 29.051 1.00 88.25 76 THR A CA 1
ATOM 565 C C . THR A 1 76 ? -7.748 4.028 29.845 1.00 88.25 76 THR A C 1
ATOM 567 O O . THR A 1 76 ? -8.746 4.536 30.341 1.00 88.25 76 THR A O 1
ATOM 570 N N . GLU A 1 77 ? -6.526 4.536 30.025 1.00 78.75 77 GLU A N 1
ATOM 571 C CA . GLU A 1 77 ? -6.252 5.723 30.856 1.00 78.75 77 GLU A CA 1
ATOM 572 C C . GLU A 1 77 ? -6.317 7.039 30.061 1.00 78.75 77 GLU A C 1
ATOM 574 O O . GLU A 1 77 ? -6.263 8.122 30.645 1.00 78.75 77 GLU A O 1
ATOM 579 N N . GLY A 1 78 ? -6.463 6.947 28.736 1.00 82.62 78 GLY A N 1
ATOM 580 C CA . GLY A 1 78 ? -6.563 8.071 27.810 1.00 82.62 78 GLY A CA 1
ATOM 581 C C . GLY A 1 78 ? -5.652 7.926 26.598 1.00 82.62 78 GLY A C 1
ATOM 582 O O . GLY A 1 78 ? -5.262 6.819 26.221 1.00 82.62 78 GLY A O 1
ATOM 583 N N . PHE A 1 79 ? -5.344 9.055 25.960 1.00 89.69 79 PHE A N 1
ATOM 584 C CA . PHE A 1 79 ? -4.450 9.076 24.803 1.00 89.69 79 PHE A CA 1
ATOM 585 C C . PHE A 1 79 ? -3.030 8.671 25.197 1.00 89.69 79 PHE A C 1
ATOM 587 O O . PHE A 1 79 ? -2.538 9.027 26.271 1.00 89.69 79 PHE A O 1
ATOM 594 N N . VAL A 1 80 ? -2.356 7.949 24.302 1.00 88.81 80 VAL A N 1
ATOM 595 C CA . VAL A 1 80 ? -0.976 7.520 24.527 1.00 88.81 80 VAL A CA 1
ATOM 596 C C . VAL A 1 80 ? -0.069 8.751 24.611 1.00 88.81 80 VAL A C 1
ATOM 598 O O . VAL A 1 80 ? -0.239 9.740 23.894 1.00 88.81 80 VAL A O 1
ATOM 601 N N . ARG A 1 81 ? 0.910 8.703 25.516 1.00 87.88 81 ARG A N 1
ATOM 602 C CA . ARG A 1 81 ? 1.930 9.739 25.686 1.00 87.88 81 ARG A CA 1
ATOM 603 C C . ARG A 1 81 ? 3.292 9.174 25.331 1.00 87.88 81 ARG A C 1
ATOM 605 O O . ARG A 1 81 ? 3.674 8.114 25.820 1.00 87.88 81 ARG A O 1
ATOM 612 N N . VAL A 1 82 ? 4.069 9.944 24.578 1.00 86.12 82 VAL A N 1
ATOM 613 C CA . VAL A 1 82 ? 5.466 9.618 24.281 1.00 86.12 82 VAL A CA 1
ATOM 614 C C . VAL A 1 82 ? 6.375 10.599 25.000 1.00 86.12 82 VAL A C 1
ATOM 616 O O . VAL A 1 82 ? 6.162 11.810 24.968 1.00 86.12 82 VAL A O 1
ATOM 619 N N . THR A 1 83 ? 7.403 10.076 25.665 1.00 87.06 83 THR A N 1
ATOM 620 C CA . THR A 1 83 ? 8.493 10.875 26.234 1.00 87.06 83 THR A CA 1
ATOM 621 C C . THR A 1 83 ? 9.817 10.240 25.839 1.00 87.06 83 THR A C 1
ATOM 623 O O . THR A 1 83 ? 10.066 9.076 26.134 1.00 87.06 83 THR A O 1
ATOM 626 N N . SER A 1 84 ? 10.663 11.009 25.163 1.00 86.81 84 SER A N 1
ATOM 627 C CA . SER A 1 84 ? 12.036 10.634 24.849 1.00 86.81 84 SER A CA 1
ATOM 628 C C . SER A 1 84 ? 12.973 11.254 25.872 1.00 86.81 84 SER A C 1
ATOM 630 O O . SER A 1 84 ? 12.974 12.473 26.050 1.00 86.81 84 SER A O 1
ATOM 632 N N . THR A 1 85 ? 13.791 10.423 26.515 1.00 91.31 85 THR A N 1
ATOM 633 C CA . THR A 1 85 ? 14.815 10.862 27.469 1.00 91.31 85 THR A CA 1
ATOM 634 C C . THR A 1 85 ? 16.199 10.552 26.916 1.00 91.31 85 THR A C 1
ATOM 636 O O . THR A 1 85 ? 16.546 9.398 26.679 1.00 91.31 85 THR A O 1
ATOM 639 N N . ILE A 1 86 ? 17.014 11.587 26.741 1.00 91.62 86 ILE A N 1
ATOM 640 C CA . ILE A 1 86 ? 18.419 11.476 26.357 1.00 91.62 86 ILE A CA 1
ATOM 641 C C . ILE A 1 86 ? 19.263 11.644 27.615 1.00 91.62 86 ILE A C 1
ATOM 643 O O . ILE A 1 86 ? 19.073 12.599 28.364 1.00 91.62 86 ILE A O 1
ATOM 647 N N . THR A 1 87 ? 20.212 10.733 27.832 1.00 94.44 87 THR A N 1
ATOM 648 C CA . THR A 1 87 ? 21.238 10.875 28.873 1.00 94.44 87 THR A CA 1
ATOM 649 C C . THR A 1 87 ? 22.569 11.211 28.210 1.00 94.44 87 THR A C 1
ATOM 651 O O . THR A 1 87 ? 23.052 10.460 27.362 1.00 94.44 87 THR A O 1
ATOM 654 N N . THR A 1 88 ? 23.154 12.352 28.557 1.00 92.06 88 THR A N 1
ATOM 655 C CA . THR A 1 88 ? 24.453 12.794 28.043 1.00 92.06 88 THR A CA 1
ATOM 656 C C . THR A 1 88 ? 25.599 11.979 28.657 1.00 92.06 88 THR A C 1
ATOM 658 O O . THR A 1 88 ? 25.428 11.265 29.646 1.00 92.06 88 THR A O 1
ATOM 661 N N . LYS A 1 89 ? 26.812 12.090 28.094 1.00 92.00 89 LYS A N 1
ATOM 662 C CA . LYS A 1 89 ? 27.999 11.370 28.605 1.00 92.00 89 LYS A CA 1
ATOM 663 C C . LYS A 1 89 ? 28.383 11.761 30.036 1.00 92.00 89 LYS A C 1
ATOM 665 O O . LYS A 1 89 ? 28.954 10.945 30.749 1.00 92.00 89 LYS A O 1
ATOM 670 N N . ASP A 1 90 ? 28.089 12.991 30.440 1.00 94.44 90 ASP A N 1
ATOM 671 C CA . ASP A 1 90 ? 28.266 13.512 31.798 1.00 94.44 90 ASP A CA 1
ATOM 672 C C . ASP A 1 90 ? 27.075 13.207 32.727 1.00 94.44 90 ASP A C 1
ATOM 674 O O . ASP A 1 90 ? 27.081 13.610 33.887 1.00 94.44 90 ASP A O 1
ATOM 678 N N . GLY A 1 91 ? 26.083 12.443 32.252 1.00 92.44 91 GLY A N 1
ATOM 679 C CA . GLY A 1 91 ? 24.970 11.933 33.054 1.00 92.44 91 GLY A CA 1
ATOM 680 C C . GLY A 1 91 ? 23.766 12.870 33.162 1.00 92.44 91 GLY A C 1
ATOM 681 O O . GLY A 1 91 ? 22.836 12.570 33.909 1.00 92.44 91 GLY A O 1
ATOM 682 N N . GLN A 1 92 ? 23.742 13.986 32.430 1.00 94.25 92 GLN A N 1
ATOM 683 C CA . GLN A 1 92 ? 22.586 14.877 32.389 1.00 94.25 92 GLN A CA 1
ATOM 684 C C . GLN A 1 92 ? 21.444 14.223 31.604 1.00 94.25 92 GLN A C 1
ATOM 686 O O . GLN A 1 92 ? 21.633 13.766 30.479 1.00 94.25 92 GLN A O 1
ATOM 691 N N . GLN A 1 93 ? 20.243 14.217 32.181 1.00 94.44 93 GLN A N 1
ATOM 692 C CA . GLN A 1 93 ? 19.036 13.759 31.499 1.00 94.44 93 GLN A CA 1
ATOM 693 C C . GLN A 1 93 ? 18.247 14.937 30.934 1.00 94.44 93 GLN A C 1
ATOM 695 O O . GLN A 1 93 ? 17.934 15.893 31.643 1.00 94.44 93 GLN A O 1
ATOM 700 N N . LEU A 1 94 ? 17.904 14.846 29.655 1.00 90.12 94 LEU A N 1
ATOM 701 C CA . LEU A 1 94 ? 17.039 15.775 28.942 1.00 90.12 94 LEU A CA 1
ATOM 702 C C . LEU A 1 94 ? 15.833 14.988 28.448 1.00 90.12 94 LEU A C 1
ATOM 704 O O . LEU A 1 94 ? 16.008 13.975 27.777 1.00 90.12 94 LEU A O 1
ATOM 708 N N . SER A 1 95 ? 14.624 15.432 28.785 1.00 90.56 95 SER A N 1
ATOM 709 C CA . SER A 1 95 ? 13.392 14.779 28.337 1.00 90.56 95 SER A CA 1
ATOM 710 C C . SER A 1 95 ? 12.536 15.738 27.525 1.00 90.56 95 SER A C 1
ATOM 712 O O . SER A 1 95 ? 12.387 16.901 27.897 1.00 90.56 95 SER A O 1
ATOM 714 N N . ALA A 1 96 ? 11.964 15.236 26.438 1.00 85.56 96 ALA A N 1
ATOM 715 C CA . ALA A 1 96 ? 10.987 15.931 25.611 1.00 85.56 96 ALA A CA 1
ATOM 716 C C . ALA A 1 96 ? 9.890 14.945 25.195 1.00 85.56 96 ALA A C 1
ATOM 718 O O . ALA A 1 96 ? 10.136 13.746 25.082 1.00 85.56 96 ALA A O 1
ATOM 719 N N . GLY A 1 97 ? 8.673 15.430 24.992 1.00 84.75 97 GLY A N 1
ATOM 720 C CA . GLY A 1 97 ? 7.528 14.585 24.679 1.00 84.75 97 GLY A CA 1
ATOM 721 C C . GLY A 1 97 ? 6.275 15.410 24.458 1.00 84.75 97 GLY A C 1
ATOM 722 O O . GLY A 1 97 ? 6.328 16.638 24.496 1.00 84.75 97 GLY A O 1
ATOM 723 N N . THR A 1 98 ? 5.151 14.731 24.286 1.00 82.56 98 THR A N 1
ATOM 724 C CA . THR A 1 98 ? 3.882 15.365 23.910 1.00 82.56 98 THR A CA 1
ATOM 725 C C . THR A 1 98 ? 3.065 15.938 25.074 1.00 82.56 98 THR A C 1
ATOM 727 O O . THR A 1 98 ? 1.963 16.447 24.897 1.00 82.56 98 THR A O 1
ATOM 730 N N . GLY A 1 99 ? 3.629 15.926 26.285 1.00 81.44 99 GLY A N 1
ATOM 731 C CA . GLY A 1 99 ? 3.017 16.538 27.466 1.00 81.44 99 GLY A CA 1
ATOM 732 C C . GLY A 1 99 ? 1.891 15.708 28.085 1.00 81.44 99 GLY A C 1
ATOM 733 O O . GLY A 1 99 ? 1.811 14.497 27.893 1.00 81.44 99 GLY A O 1
ATOM 734 N N . GLU A 1 100 ? 1.071 16.359 28.909 1.00 83.62 100 GLU A N 1
ATOM 735 C CA . GLU A 1 100 ? -0.071 15.723 29.577 1.00 83.62 100 GLU A CA 1
ATOM 736 C C . GLU A 1 100 ? -1.218 15.460 28.597 1.00 83.62 100 GLU A C 1
ATOM 738 O O . GLU A 1 100 ? -1.446 16.230 27.660 1.00 83.62 100 GLU A O 1
ATOM 743 N N . ARG A 1 101 ? -1.958 14.374 28.839 1.00 85.12 101 ARG A N 1
ATOM 744 C CA . ARG A 1 101 ? -3.117 13.970 28.039 1.00 85.12 101 ARG A CA 1
ATOM 745 C C . ARG A 1 101 ? -4.395 14.015 28.877 1.00 85.12 101 ARG A C 1
ATOM 747 O O . ARG A 1 101 ? -4.325 13.774 30.082 1.00 85.12 101 ARG A O 1
ATOM 754 N N . PRO A 1 102 ? -5.556 14.321 28.269 1.00 84.44 102 PRO A N 1
ATOM 755 C CA . PRO A 1 102 ? -6.841 14.154 28.935 1.00 84.44 102 PRO A CA 1
ATOM 756 C C . PRO A 1 102 ? -7.003 12.724 29.460 1.00 84.44 102 PRO A C 1
ATOM 758 O O . PRO A 1 102 ? -6.719 11.767 28.738 1.00 84.44 102 PRO A O 1
ATOM 761 N N . SER A 1 103 ? -7.474 12.598 30.699 1.00 85.00 103 SER A N 1
ATOM 762 C CA . SER A 1 103 ? -7.954 11.337 31.257 1.00 85.00 103 SER A CA 1
ATOM 763 C C . SER A 1 103 ? -9.470 11.234 31.096 1.00 85.00 103 SER A C 1
ATOM 765 O O . SER A 1 103 ? -10.168 12.248 31.018 1.00 85.00 103 SER A O 1
ATOM 767 N N . PHE A 1 104 ? -9.979 10.005 31.066 1.00 89.69 104 PHE A N 1
ATOM 768 C CA . PHE A 1 104 ? -11.406 9.719 30.927 1.00 89.69 104 PHE A CA 1
ATOM 769 C C . PHE A 1 104 ? -11.919 8.955 32.150 1.00 89.69 104 PHE A C 1
ATOM 771 O O . PHE A 1 104 ? -11.173 8.230 32.805 1.00 89.69 104 PHE A O 1
ATOM 778 N N . GLU A 1 105 ? -13.198 9.136 32.485 1.00 89.19 105 GLU A N 1
ATOM 779 C CA . GLU A 1 105 ? -13.789 8.617 33.731 1.00 89.19 105 GLU A CA 1
ATOM 780 C C . GLU A 1 105 ? -13.903 7.086 33.773 1.00 89.19 105 GLU A C 1
ATOM 782 O O . GLU A 1 105 ? -14.025 6.496 34.848 1.00 89.19 105 GLU A O 1
ATOM 787 N N . ARG A 1 106 ? -13.874 6.436 32.606 1.00 93.00 106 ARG A N 1
ATOM 788 C CA . ARG A 1 106 ? -14.028 4.990 32.453 1.00 93.00 106 ARG A CA 1
ATOM 789 C C . ARG A 1 106 ? -13.216 4.470 31.265 1.00 93.00 106 ARG A C 1
ATOM 791 O O . ARG A 1 106 ? -12.928 5.246 30.357 1.00 93.00 106 ARG A O 1
ATOM 798 N N . PRO A 1 107 ? -12.916 3.162 31.224 1.00 93.94 107 PRO A N 1
ATOM 799 C CA . PRO A 1 107 ? -12.356 2.542 30.031 1.00 93.94 107 PRO A CA 1
ATOM 800 C C . PRO A 1 107 ? -13.345 2.561 28.846 1.00 93.94 107 PRO A C 1
ATOM 802 O O . PRO A 1 107 ? -14.564 2.693 29.051 1.00 93.94 107 PRO A O 1
ATOM 805 N N . PRO A 1 108 ? -12.838 2.386 27.611 1.00 95.69 108 PRO A N 1
ATOM 806 C CA . PRO A 1 108 ? -13.675 2.214 26.427 1.00 95.69 108 PRO A CA 1
ATOM 807 C C . PRO A 1 108 ? -14.555 0.965 26.528 1.00 95.69 108 PRO A C 1
ATOM 809 O O . PRO A 1 108 ? -14.144 -0.053 27.088 1.00 95.69 108 PRO A O 1
ATOM 812 N N . ALA A 1 109 ? -15.760 1.042 25.962 1.00 95.81 109 ALA A N 1
ATOM 813 C CA . ALA A 1 109 ? -16.711 -0.065 25.907 1.00 95.81 109 ALA A CA 1
ATOM 814 C C . ALA A 1 109 ? -17.120 -0.355 24.456 1.00 95.81 109 ALA A C 1
ATOM 816 O O . ALA A 1 109 ? -17.518 0.556 23.731 1.00 95.81 109 ALA A O 1
ATOM 817 N N . MET A 1 110 ? -17.033 -1.619 24.023 1.00 96.75 110 MET A N 1
ATOM 818 C CA . MET A 1 110 ? -17.322 -2.009 22.632 1.00 96.75 110 MET A CA 1
ATOM 819 C C . MET A 1 110 ? -18.807 -1.917 22.265 1.00 96.75 110 MET A C 1
ATOM 821 O O . MET A 1 110 ? -19.125 -1.766 21.092 1.00 96.75 110 MET A O 1
ATOM 825 N N . ASP A 1 111 ? -19.718 -2.003 23.231 1.00 96.69 111 ASP A N 1
ATOM 826 C CA . ASP A 1 111 ? -21.171 -1.938 23.024 1.00 96.69 111 ASP A CA 1
ATOM 827 C C . ASP A 1 111 ? -21.714 -0.497 22.949 1.00 96.69 111 ASP A C 1
ATOM 829 O O . ASP A 1 111 ? -22.877 -0.277 22.597 1.00 96.69 111 ASP A O 1
ATOM 833 N N . ARG A 1 112 ? -20.872 0.505 23.231 1.00 96.62 112 ARG A N 1
ATOM 834 C CA . ARG A 1 112 ? -21.178 1.928 23.036 1.00 96.62 112 ARG A CA 1
ATOM 835 C C . ARG A 1 112 ? -20.727 2.382 21.645 1.00 96.62 112 ARG A C 1
ATOM 837 O O . ARG A 1 112 ? -19.729 1.885 21.140 1.00 96.62 112 ARG A O 1
ATOM 844 N N . PRO A 1 113 ? -21.451 3.299 20.984 1.00 96.94 113 PRO A N 1
ATOM 845 C CA . PRO A 1 113 ? -21.096 3.734 19.638 1.00 96.94 113 PRO A CA 1
ATOM 846 C C . PRO A 1 113 ? -19.832 4.599 19.626 1.00 96.94 113 PRO A C 1
ATOM 848 O O . PRO A 1 113 ? -19.658 5.462 20.485 1.00 96.94 113 PRO A O 1
ATOM 851 N N . PHE A 1 114 ? -19.005 4.425 18.595 1.00 97.12 114 PHE A N 1
ATOM 852 C CA . PHE A 1 114 ? -17.892 5.326 18.306 1.00 97.12 114 PHE A CA 1
ATOM 853 C C . PHE A 1 114 ? -18.402 6.721 17.921 1.00 97.12 114 PHE A C 1
ATOM 855 O O . PHE A 1 114 ? -19.190 6.861 16.980 1.00 97.12 114 PHE A O 1
ATOM 862 N N . ALA A 1 115 ? -17.957 7.743 18.658 1.00 95.25 115 ALA A N 1
ATOM 863 C CA . ALA A 1 115 ? -18.506 9.100 18.591 1.00 95.25 115 ALA A CA 1
ATOM 864 C C . ALA A 1 115 ? -17.783 10.039 17.606 1.00 95.25 115 ALA A C 1
ATOM 866 O O . ALA A 1 115 ? -18.364 11.032 17.175 1.00 95.25 115 ALA A O 1
ATOM 867 N N . ILE A 1 116 ? -16.531 9.754 17.229 1.00 95.12 116 ILE A N 1
ATOM 868 C CA . ILE A 1 116 ? -15.754 10.661 16.372 1.00 95.12 116 ILE A CA 1
ATOM 869 C C . ILE A 1 116 ? -16.272 10.586 14.926 1.00 95.12 116 ILE A C 1
ATOM 871 O O . ILE A 1 116 ? -16.244 9.543 14.272 1.00 95.12 116 ILE A O 1
ATOM 875 N N . GLU A 1 117 ? -16.760 11.716 14.408 1.00 92.94 117 GLU A N 1
ATOM 876 C CA . GLU A 1 117 ? -17.384 11.781 13.080 1.00 92.94 117 GLU A CA 1
ATOM 877 C C . GLU A 1 117 ? -16.433 12.193 11.948 1.00 92.94 117 GLU A C 1
ATOM 879 O O . GLU A 1 117 ? -16.701 11.938 10.775 1.00 92.94 117 GLU A O 1
ATOM 884 N N . ALA A 1 118 ? -15.329 12.853 12.260 1.00 93.19 118 ALA A N 1
ATOM 885 C CA . ALA A 1 118 ? -14.394 13.352 11.263 1.00 93.19 118 ALA A CA 1
ATOM 886 C C . ALA A 1 118 ? -12.979 13.336 11.829 1.00 93.19 118 ALA A C 1
ATOM 888 O O . ALA A 1 118 ? -12.792 13.091 13.021 1.00 93.19 118 ALA A O 1
ATOM 889 N N . GLU A 1 119 ? -11.999 13.617 10.972 1.00 95.44 119 GLU A N 1
ATOM 890 C CA . GLU A 1 119 ? -10.634 13.851 11.422 1.00 95.44 119 GLU A CA 1
ATOM 891 C C . GLU A 1 119 ? -10.614 14.851 12.586 1.00 95.44 119 GLU A C 1
ATOM 893 O O . GLU A 1 119 ? -11.199 15.937 12.513 1.00 95.44 119 GLU A O 1
ATOM 898 N N . TRP A 1 120 ? -9.924 14.475 13.657 1.00 95.69 120 TRP A N 1
ATOM 899 C CA . TRP A 1 120 ? -9.728 15.313 14.825 1.00 95.69 120 TRP A CA 1
ATOM 900 C C . TRP A 1 120 ? -8.267 15.282 15.259 1.00 95.69 120 TRP A C 1
ATOM 902 O O . TRP A 1 120 ? -7.681 14.214 15.410 1.00 95.69 120 TRP A O 1
ATOM 912 N N . CYS A 1 121 ? -7.697 16.460 15.502 1.00 94.00 121 CYS A N 1
ATOM 913 C CA . CYS A 1 121 ? -6.333 16.628 15.986 1.00 94.00 121 CYS A CA 1
ATOM 914 C C . CYS A 1 121 ? -6.352 17.152 17.433 1.00 94.00 121 CYS A C 1
ATOM 916 O O . CYS A 1 121 ? -7.083 18.111 17.708 1.00 94.00 121 CYS A O 1
ATOM 918 N N . PRO A 1 122 ? -5.541 16.592 18.354 1.00 91.38 122 PRO A N 1
ATOM 919 C CA . PRO A 1 122 ? -5.451 17.050 19.740 1.00 91.38 122 PRO A CA 1
ATOM 920 C C . PRO A 1 122 ? -4.829 18.444 19.874 1.00 91.38 122 PRO A C 1
ATOM 922 O O . PRO A 1 122 ? -4.902 19.036 20.951 1.00 91.38 122 PRO A O 1
ATOM 925 N N . VAL A 1 123 ? -4.232 18.985 18.808 1.00 90.44 123 VAL A N 1
ATOM 926 C CA . VAL A 1 123 ? -3.700 20.351 18.750 1.00 90.44 123 VAL A CA 1
ATOM 927 C C . VAL A 1 123 ? -4.156 21.065 17.478 1.00 90.44 123 VAL A C 1
ATOM 929 O O . VAL A 1 123 ? -4.319 20.454 16.423 1.00 90.44 123 VAL A O 1
ATOM 932 N N . ASP A 1 124 ? -4.366 22.378 17.553 1.00 89.62 124 ASP A N 1
ATOM 933 C CA . ASP A 1 124 ? -4.641 23.189 16.366 1.00 89.62 124 ASP A CA 1
ATOM 934 C C . ASP A 1 124 ? -3.358 23.554 15.589 1.00 89.62 124 ASP A C 1
ATOM 936 O O . ASP A 1 124 ? -2.239 23.208 15.968 1.00 89.62 124 ASP A O 1
ATOM 940 N N . ARG A 1 125 ? -3.502 24.314 14.493 1.00 88.94 125 ARG A N 1
ATOM 941 C CA . ARG A 1 125 ? -2.361 24.770 13.671 1.00 88.94 125 ARG A CA 1
ATOM 942 C C . ARG A 1 125 ? -1.372 25.674 14.415 1.00 88.94 125 ARG A C 1
ATOM 944 O O . ARG A 1 125 ? -0.258 25.859 13.934 1.00 88.94 125 ARG A O 1
ATOM 951 N N . ALA A 1 126 ? -1.781 26.276 15.529 1.00 89.12 126 ALA A N 1
ATOM 952 C CA . ALA A 1 126 ? -0.927 27.084 16.391 1.00 89.12 126 ALA A CA 1
ATOM 953 C C . ALA A 1 126 ? -0.312 26.263 17.543 1.00 89.12 126 ALA A C 1
ATOM 955 O O . ALA A 1 126 ? 0.452 26.817 18.334 1.00 89.12 126 ALA A O 1
ATOM 956 N N . GLY A 1 127 ? -0.619 24.963 17.635 1.00 85.56 127 GLY A N 1
ATOM 957 C CA . GLY A 1 127 ? -0.170 24.069 18.700 1.00 85.56 127 GLY A CA 1
ATOM 958 C C . GLY A 1 127 ? -0.997 24.166 19.985 1.00 85.56 127 GLY A C 1
ATOM 959 O O . GLY A 1 127 ? -0.556 23.681 21.026 1.00 85.56 127 GLY A O 1
ATOM 960 N N . ALA A 1 128 ? -2.167 24.811 19.959 1.00 88.56 128 ALA A N 1
ATOM 961 C CA . ALA A 1 128 ? -3.026 24.916 21.134 1.00 88.56 128 ALA A CA 1
ATOM 962 C C . ALA A 1 128 ? -3.856 23.630 21.327 1.00 88.56 128 ALA A C 1
ATOM 964 O O . ALA A 1 128 ? -4.450 23.157 20.352 1.00 88.56 128 ALA A O 1
ATOM 965 N N . PRO A 1 129 ? -3.957 23.087 22.559 1.00 89.81 129 PRO A N 1
ATOM 966 C CA . PRO A 1 129 ? -4.722 21.872 22.828 1.00 89.81 129 PRO A CA 1
ATOM 967 C C . PRO A 1 129 ? -6.200 21.991 22.442 1.00 89.81 129 PRO A C 1
ATOM 969 O O . PRO A 1 129 ? -6.843 23.008 22.708 1.00 89.81 129 PRO A O 1
ATOM 972 N N . GLN A 1 130 ? -6.743 20.920 21.873 1.00 90.19 130 GLN A N 1
ATOM 973 C CA . GLN A 1 130 ? -8.150 20.755 21.528 1.00 90.19 130 GLN A CA 1
ATOM 974 C C . GLN A 1 130 ? -8.772 19.662 22.400 1.00 90.19 130 GLN A C 1
ATOM 976 O O . GLN A 1 130 ? -8.143 18.647 22.697 1.00 90.19 130 GLN A O 1
ATOM 981 N N . ALA A 1 131 ? -10.024 19.861 22.812 1.00 90.50 131 ALA A N 1
ATOM 982 C CA . ALA A 1 131 ? -10.775 18.809 23.486 1.00 90.50 131 ALA A CA 1
ATOM 983 C C . ALA A 1 131 ? -11.198 17.732 22.468 1.00 90.50 131 ALA A C 1
ATOM 985 O O . ALA A 1 131 ? -11.542 18.087 21.334 1.00 90.50 131 ALA A O 1
ATOM 986 N N . PRO A 1 132 ? -11.191 16.441 22.847 1.00 91.25 132 PRO A N 1
ATOM 987 C CA . PRO A 1 132 ? -11.727 15.381 22.001 1.00 91.25 132 PRO A CA 1
ATOM 988 C C . PRO A 1 132 ? -13.222 15.606 21.730 1.00 91.25 132 PRO A C 1
ATOM 990 O O . PRO A 1 132 ? -13.920 16.127 22.605 1.00 91.25 132 PRO A O 1
ATOM 993 N N . PRO A 1 133 ? -13.736 15.223 20.546 1.00 92.56 133 PRO A N 1
ATOM 994 C CA . PRO A 1 133 ? -15.123 15.451 20.153 1.00 92.56 133 PRO A CA 1
ATOM 995 C C . PRO A 1 133 ? -16.039 14.382 20.772 1.00 92.56 133 PRO A C 1
ATOM 997 O O . PRO A 1 133 ? -16.734 13.656 20.070 1.00 92.56 133 PRO A O 1
ATOM 1000 N N . VAL A 1 134 ? -15.998 14.275 22.099 1.00 91.88 134 VAL A N 1
ATOM 1001 C CA . VAL A 1 134 ? -16.784 13.352 22.927 1.00 91.88 134 VAL A CA 1
ATOM 1002 C C . VAL A 1 134 ? -17.456 14.131 24.058 1.00 91.88 134 VAL A C 1
ATOM 1004 O O . VAL A 1 134 ? -16.967 15.183 24.478 1.00 91.88 134 VAL A O 1
ATOM 1007 N N . SER A 1 135 ? -18.597 13.647 24.540 1.00 89.19 135 SER A N 1
ATOM 1008 C CA . SER A 1 135 ? -19.448 14.336 25.513 1.00 89.19 135 SER A CA 1
ATOM 1009 C C . SER A 1 135 ? -19.681 13.511 26.776 1.00 89.19 135 SER A C 1
ATOM 1011 O O . SER A 1 135 ? -19.886 12.304 26.725 1.00 89.19 135 SER A O 1
ATOM 1013 N N . GLY A 1 136 ? -19.750 14.179 27.930 1.00 88.88 136 GLY A N 1
ATOM 1014 C CA . GLY A 1 136 ? -20.124 13.531 29.190 1.00 88.88 136 GLY A CA 1
ATOM 1015 C C . GLY A 1 136 ? -19.175 12.392 29.570 1.00 88.88 136 GLY A C 1
ATOM 1016 O O . GLY A 1 136 ? -17.986 12.628 29.753 1.00 88.88 136 GLY A O 1
ATOM 1017 N N . ASP A 1 137 ? -19.718 11.180 29.696 1.00 90.75 137 ASP A N 1
ATOM 1018 C CA . ASP A 1 137 ? -18.995 9.961 30.077 1.00 90.75 137 ASP A CA 1
ATOM 1019 C C . ASP A 1 137 ? -18.524 9.124 28.866 1.00 90.75 137 ASP A C 1
ATOM 1021 O O . ASP A 1 137 ? -18.209 7.938 29.008 1.00 90.75 137 ASP A O 1
ATOM 1025 N N . GLU A 1 138 ? -18.541 9.688 27.657 1.00 93.50 138 GLU A N 1
ATOM 1026 C CA . GLU A 1 138 ? -18.046 9.040 26.437 1.00 93.50 138 GLU A CA 1
ATOM 1027 C C . GLU A 1 138 ? -16.519 8.884 26.450 1.00 93.50 138 GLU A C 1
ATOM 1029 O O . GLU A 1 138 ? -15.783 9.745 26.937 1.00 93.50 138 GLU A O 1
ATOM 1034 N N . HIS A 1 139 ? -16.040 7.778 25.876 1.00 94.81 139 HIS A N 1
ATOM 1035 C CA . HIS A 1 139 ? -14.621 7.536 25.637 1.00 94.81 139 HIS A CA 1
ATOM 1036 C C . HIS A 1 139 ? -14.323 7.695 24.138 1.00 94.81 139 HIS A C 1
ATOM 1038 O O . HIS A 1 139 ? -15.091 7.187 23.319 1.00 94.81 139 HIS A O 1
ATOM 1044 N N . PRO A 1 140 ? -13.188 8.297 23.727 1.00 95.06 140 PRO A N 1
ATOM 1045 C CA . PRO A 1 140 ? -12.818 8.438 22.309 1.00 95.06 140 PRO A CA 1
ATOM 1046 C C . PRO A 1 140 ? -12.655 7.110 21.556 1.00 95.06 140 PRO A C 1
ATOM 1048 O O . PRO A 1 140 ? -12.601 7.113 20.334 1.00 95.06 140 PRO A O 1
ATOM 1051 N N . TYR A 1 141 ? -12.599 5.987 22.273 1.00 96.88 141 TYR A N 1
ATOM 1052 C CA . TYR A 1 141 ? -12.471 4.635 21.718 1.00 96.88 141 TYR A CA 1
ATOM 1053 C C . TYR A 1 141 ? -13.649 3.725 22.085 1.00 96.88 141 TYR A C 1
ATOM 1055 O O . TYR A 1 141 ? -13.522 2.504 22.064 1.00 96.88 141 TYR A O 1
ATOM 1063 N N . ASP A 1 142 ? -14.790 4.291 22.480 1.00 97.25 142 ASP A N 1
ATOM 1064 C CA . ASP A 1 142 ? -16.011 3.490 22.546 1.00 97.25 142 ASP A CA 1
ATOM 1065 C C . ASP A 1 142 ? -16.315 2.872 21.183 1.00 97.25 142 ASP A C 1
ATOM 1067 O O . ASP A 1 142 ? -16.119 3.503 20.145 1.00 97.25 142 ASP A O 1
ATOM 1071 N N . GLY A 1 143 ? -16.791 1.631 21.188 1.00 97.75 143 GLY A N 1
ATOM 1072 C CA . GLY A 1 143 ? -17.187 0.946 19.968 1.00 97.75 143 GLY A CA 1
ATOM 1073 C C . GLY A 1 143 ? -16.032 0.613 19.040 1.00 97.75 143 GLY A C 1
ATOM 1074 O O . GLY A 1 143 ? -16.280 0.450 17.845 1.00 97.75 143 GLY A O 1
ATOM 1075 N N . THR A 1 144 ? -14.796 0.519 19.543 1.00 98.12 144 THR A N 1
ATOM 1076 C CA . THR A 1 144 ? -13.621 0.183 18.732 1.00 98.12 144 THR A CA 1
ATOM 1077 C C . THR A 1 144 ? -12.850 -1.031 19.241 1.00 98.12 144 THR A C 1
ATOM 1079 O O . THR A 1 144 ? -12.992 -1.468 20.383 1.00 98.12 144 THR A O 1
ATOM 1082 N N . LEU A 1 145 ? -12.033 -1.588 18.350 1.00 97.62 145 LEU A N 1
ATOM 1083 C CA . LEU A 1 145 ? -11.155 -2.721 18.594 1.00 97.62 145 LEU A CA 1
ATOM 1084 C C . LEU A 1 145 ? -9.758 -2.427 18.041 1.00 97.62 145 LEU A C 1
ATOM 1086 O O . LEU A 1 145 ? -9.623 -1.974 16.906 1.00 97.62 145 LEU A O 1
ATOM 1090 N N . PHE A 1 146 ? -8.720 -2.708 18.825 1.00 98.06 146 PHE A N 1
ATOM 1091 C CA . PHE A 1 146 ? -7.328 -2.491 18.430 1.00 98.06 146 PHE A CA 1
ATOM 1092 C C . PHE A 1 146 ? -6.912 -3.481 17.331 1.00 98.06 146 PHE A C 1
ATOM 1094 O O . PHE A 1 146 ? -7.071 -4.689 17.509 1.00 98.06 146 PHE A O 1
ATOM 1101 N N . LEU A 1 147 ? -6.359 -2.996 16.212 1.00 97.69 147 LEU A N 1
ATOM 1102 C CA . LEU A 1 147 ? -5.923 -3.854 15.104 1.00 97.69 147 LEU A CA 1
ATOM 1103 C C . LEU A 1 147 ? -4.405 -3.985 15.026 1.00 97.69 147 LEU A C 1
ATOM 1105 O O . LEU A 1 147 ? -3.891 -5.101 15.046 1.00 97.69 147 LEU A O 1
ATOM 1109 N N . VAL A 1 148 ? -3.683 -2.870 14.921 1.00 97.56 148 VAL A N 1
ATOM 1110 C CA . VAL A 1 148 ? -2.255 -2.857 14.561 1.00 97.56 148 VAL A CA 1
ATOM 1111 C C . VAL A 1 148 ? -1.513 -1.854 15.424 1.00 97.56 148 VAL A C 1
ATOM 1113 O O . VAL A 1 148 ? -1.942 -0.712 15.535 1.00 97.56 148 VAL A O 1
ATOM 1116 N N . ASP A 1 149 ? -0.377 -2.265 15.982 1.00 96.00 149 ASP A N 1
ATOM 1117 C CA . ASP A 1 149 ? 0.607 -1.339 16.548 1.00 96.00 149 ASP A CA 1
ATOM 1118 C C . ASP A 1 149 ? 1.487 -0.816 15.401 1.00 96.00 149 ASP A C 1
ATOM 1120 O O . ASP A 1 149 ? 1.975 -1.603 14.588 1.00 96.00 149 ASP A O 1
ATOM 1124 N N . LYS A 1 150 ? 1.668 0.505 15.311 1.00 94.25 150 LYS A N 1
ATOM 1125 C CA . LYS A 1 150 ? 2.501 1.170 14.291 1.00 94.25 150 LYS A CA 1
ATOM 1126 C C . LYS A 1 150 ? 3.804 1.730 14.874 1.00 94.25 150 LYS A C 1
ATOM 1128 O O . LYS A 1 150 ? 4.549 2.434 14.196 1.00 94.25 150 LYS A O 1
ATOM 1133 N N . GLY A 1 151 ? 4.094 1.426 16.136 1.00 91.31 151 GLY A N 1
ATOM 1134 C CA . GLY A 1 151 ? 5.213 1.961 16.896 1.00 91.31 151 GLY A CA 1
ATOM 1135 C C . GLY A 1 151 ? 4.947 3.370 17.421 1.00 91.31 151 GLY A C 1
ATOM 1136 O O . GLY A 1 151 ? 3.980 4.033 17.062 1.00 91.31 151 GLY A O 1
ATOM 1137 N N . CYS A 1 152 ? 5.820 3.846 18.314 1.00 88.38 152 CYS A N 1
ATOM 1138 C CA . CYS A 1 152 ? 5.750 5.200 18.886 1.00 88.38 152 CYS A CA 1
ATOM 1139 C C . CYS A 1 152 ? 4.400 5.562 19.546 1.00 88.38 152 CYS A C 1
ATOM 1141 O O . CYS A 1 152 ? 4.118 6.740 19.740 1.00 88.38 152 CYS A O 1
ATOM 1143 N N . GLY A 1 153 ? 3.586 4.571 19.924 1.00 90.56 153 GLY A N 1
ATOM 1144 C CA . GLY A 1 153 ? 2.253 4.788 20.490 1.00 90.56 153 GLY A CA 1
ATOM 1145 C C . GLY A 1 153 ? 1.151 5.040 19.458 1.00 90.56 153 GLY A C 1
ATOM 1146 O O . GLY A 1 153 ? 0.042 5.388 19.852 1.00 90.56 153 GLY A O 1
ATOM 1147 N N . TYR A 1 154 ? 1.448 4.877 18.170 1.00 95.19 154 TYR A N 1
ATOM 1148 C CA . TYR A 1 154 ? 0.499 4.969 17.06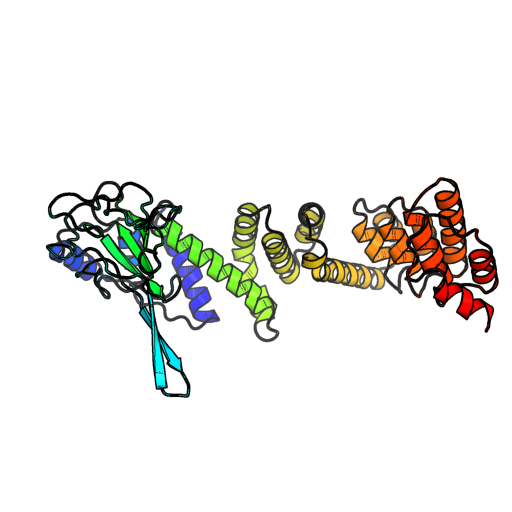8 1.00 95.19 154 TYR A CA 1
ATOM 1149 C C . TYR A 1 154 ? -0.127 3.612 16.779 1.00 95.19 154 TYR A C 1
ATOM 1151 O O . TYR A 1 154 ? 0.536 2.582 16.911 1.00 95.19 154 TYR A O 1
ATOM 1159 N N . PHE A 1 155 ? -1.383 3.601 16.352 1.00 97.44 155 PHE A N 1
ATOM 1160 C CA . PHE A 1 155 ? -2.079 2.352 16.068 1.00 97.44 155 PHE A CA 1
ATOM 1161 C C . PHE A 1 155 ? -3.241 2.539 15.095 1.00 97.44 155 PHE A C 1
ATOM 1163 O O . PHE A 1 155 ? -3.794 3.632 14.971 1.00 97.44 155 PHE A O 1
ATOM 1170 N N . ASP A 1 156 ? -3.619 1.446 14.434 1.00 97.94 156 ASP A N 1
ATOM 1171 C CA . ASP A 1 156 ? -4.871 1.352 13.685 1.00 97.94 156 ASP A CA 1
ATOM 1172 C C . ASP A 1 156 ? -5.915 0.601 14.524 1.00 97.94 156 ASP A C 1
ATOM 1174 O O . ASP A 1 156 ? -5.598 -0.364 15.231 1.00 97.94 156 ASP A O 1
ATOM 1178 N N . PHE A 1 157 ? -7.174 1.021 14.439 1.00 98.25 157 PHE A N 1
ATOM 1179 C CA . PHE A 1 157 ? -8.299 0.402 15.135 1.00 98.25 157 PHE A CA 1
ATOM 1180 C C . PHE A 1 157 ? -9.523 0.265 14.224 1.00 98.25 157 PHE A C 1
ATOM 1182 O O . PHE A 1 157 ? -9.744 1.054 13.306 1.00 98.25 157 PHE A O 1
ATOM 1189 N N . LEU A 1 158 ? -10.333 -0.756 14.487 1.00 98.50 158 LEU A N 1
ATOM 1190 C CA . LEU A 1 158 ? -11.590 -1.025 13.799 1.00 98.50 158 LEU A CA 1
ATOM 1191 C C . LEU A 1 158 ? -12.746 -0.429 14.589 1.00 98.50 158 LEU A C 1
ATOM 1193 O O . LEU A 1 158 ? -12.872 -0.693 15.783 1.00 98.50 158 LEU A O 1
ATOM 1197 N N . VAL A 1 159 ? -13.648 0.282 13.923 1.00 98.31 159 VAL A N 1
ATOM 1198 C CA . VAL A 1 159 ? -14.947 0.614 14.513 1.00 98.31 159 VAL A CA 1
ATOM 1199 C C . VAL A 1 159 ? -15.856 -0.612 14.425 1.00 98.31 159 VAL A C 1
ATOM 1201 O O . VAL A 1 159 ? -16.117 -1.123 13.335 1.00 98.31 159 VAL A O 1
ATOM 1204 N N . VAL A 1 160 ? -16.362 -1.082 15.562 1.00 98.38 160 VAL A N 1
ATOM 1205 C CA . VAL A 1 160 ? -17.252 -2.249 15.673 1.00 98.38 160 VAL A CA 1
ATOM 1206 C C . VAL A 1 160 ? -18.697 -1.870 16.003 1.00 98.38 160 VAL A C 1
ATOM 1208 O O . VAL A 1 160 ? -19.608 -2.579 15.585 1.00 98.38 160 VAL A O 1
ATOM 1211 N N . THR A 1 161 ? -18.927 -0.719 16.646 1.00 98.06 161 THR A N 1
ATOM 1212 C CA . THR A 1 161 ? -20.274 -0.258 17.026 1.00 98.06 161 THR A CA 1
ATOM 1213 C C . THR A 1 161 ? -20.507 1.197 16.635 1.00 98.06 161 THR A C 1
ATOM 1215 O O . THR A 1 161 ? -19.681 2.073 16.880 1.00 98.06 161 THR A O 1
ATOM 1218 N N . GLY A 1 162 ? -21.680 1.471 16.058 1.00 96.06 162 GLY A N 1
ATOM 1219 C CA . GLY A 1 162 ? -22.116 2.810 15.656 1.00 96.06 162 GLY A CA 1
ATOM 1220 C C . GLY A 1 162 ? -22.196 3.001 14.135 1.00 96.06 162 GLY A C 1
ATOM 1221 O O . GLY A 1 162 ? -22.015 2.049 13.374 1.00 96.06 162 GLY A O 1
ATOM 1222 N N . PRO A 1 163 ? -22.468 4.232 13.661 1.00 94.75 163 PRO A N 1
ATOM 1223 C CA . PRO A 1 163 ? -22.709 4.523 12.240 1.00 94.75 163 PRO A CA 1
ATOM 1224 C C . PRO A 1 163 ? -21.529 4.227 11.304 1.00 94.75 163 PRO A C 1
ATOM 1226 O O . PRO A 1 163 ? -21.702 4.199 10.089 1.00 94.75 163 PRO A O 1
ATOM 1229 N N . ARG A 1 164 ? -20.333 4.037 11.868 1.00 95.62 164 ARG A N 1
ATOM 1230 C CA . ARG A 1 164 ? -19.072 3.819 11.149 1.00 95.62 164 ARG A CA 1
ATOM 1231 C C . ARG A 1 164 ? -18.543 2.393 11.271 1.00 95.62 164 ARG A C 1
ATOM 1233 O O . ARG A 1 164 ? -17.405 2.144 10.887 1.00 95.62 164 ARG A O 1
ATOM 1240 N N . ALA A 1 165 ? -19.342 1.472 11.816 1.00 96.94 165 ALA A N 1
ATOM 1241 C CA . ALA A 1 165 ? -18.940 0.082 11.991 1.00 96.94 165 ALA A CA 1
ATOM 1242 C C . ALA A 1 165 ? -18.403 -0.518 10.677 1.00 96.94 165 ALA A C 1
ATOM 1244 O O . ALA A 1 165 ? -19.039 -0.414 9.628 1.00 96.94 165 ALA A O 1
ATOM 1245 N N . GLY A 1 166 ? -17.221 -1.129 10.748 1.00 97.00 166 GLY A N 1
ATOM 1246 C CA . GLY A 1 166 ? -16.476 -1.671 9.610 1.00 97.00 166 GLY A CA 1
ATOM 1247 C C . GLY A 1 166 ? -15.366 -0.768 9.069 1.00 97.00 166 GLY A C 1
ATOM 1248 O O . GLY A 1 166 ? -14.522 -1.268 8.330 1.00 97.00 166 GLY A O 1
ATOM 1249 N N . GLN A 1 167 ? -15.323 0.515 9.444 1.00 97.56 167 GLN A N 1
ATOM 1250 C CA . GLN A 1 167 ? -14.238 1.423 9.056 1.00 97.56 167 GLN A CA 1
ATOM 1251 C C . GLN A 1 167 ? -12.993 1.209 9.919 1.00 97.56 167 GLN A C 1
ATOM 1253 O O . GLN A 1 167 ? -13.095 1.036 11.136 1.00 97.56 167 GLN A O 1
ATOM 1258 N N . VAL A 1 168 ? -11.823 1.303 9.289 1.00 98.44 168 VAL A N 1
ATOM 1259 C CA . VAL A 1 168 ? -10.526 1.353 9.972 1.00 98.44 168 VAL A CA 1
ATOM 1260 C C . VAL A 1 168 ? -10.097 2.807 10.134 1.00 98.44 168 VAL A C 1
ATOM 1262 O O . VAL A 1 168 ? -10.268 3.621 9.227 1.00 98.44 168 VAL A O 1
ATOM 1265 N N . TRP A 1 169 ? -9.572 3.131 11.307 1.00 98.25 169 TRP A N 1
ATOM 1266 C CA . TRP A 1 169 ? -9.121 4.461 11.694 1.00 98.25 169 TRP A CA 1
ATOM 1267 C C . TRP A 1 169 ? -7.703 4.379 12.252 1.00 98.25 169 TRP A C 1
ATOM 1269 O O . TRP A 1 169 ? -7.324 3.361 12.829 1.00 98.25 169 TRP A O 1
ATOM 1279 N N . THR A 1 170 ? -6.942 5.458 12.100 1.00 97.81 170 THR A N 1
ATOM 1280 C CA . THR A 1 170 ? -5.575 5.576 12.618 1.00 97.81 170 THR A CA 1
ATOM 1281 C C . THR A 1 170 ? -5.533 6.613 13.728 1.00 97.81 170 THR A C 1
ATOM 1283 O O . THR A 1 170 ? -6.135 7.680 13.600 1.00 97.81 170 THR A O 1
ATOM 1286 N N . ASP A 1 171 ? -4.795 6.315 14.796 1.00 97.25 171 ASP A N 1
ATOM 1287 C CA . ASP A 1 171 ? -4.471 7.249 15.869 1.00 97.25 171 ASP A CA 1
ATOM 1288 C C . ASP A 1 171 ? -2.990 7.654 15.812 1.00 97.25 171 ASP A C 1
ATOM 1290 O O . ASP A 1 171 ? -2.092 6.840 16.054 1.00 97.25 171 ASP A O 1
ATOM 1294 N N . PHE A 1 172 ? -2.737 8.936 15.525 1.00 95.94 172 PHE A N 1
ATOM 1295 C CA . PHE A 1 172 ? -1.417 9.564 15.657 1.00 95.94 172 PHE A CA 1
ATOM 1296 C C . PHE A 1 172 ? -1.325 10.556 16.826 1.00 95.94 172 PHE A C 1
ATOM 1298 O O . PHE A 1 172 ? -0.360 11.322 16.932 1.00 95.94 172 PHE A O 1
ATOM 1305 N N . THR A 1 173 ? -2.286 10.536 17.751 1.00 93.69 173 THR A N 1
ATOM 1306 C CA . THR A 1 173 ? -2.348 11.479 18.875 1.00 93.69 173 THR A CA 1
ATOM 1307 C C . THR A 1 173 ? -1.159 11.346 19.803 1.00 93.69 173 THR A C 1
ATOM 1309 O O . THR A 1 173 ? -0.789 12.330 20.434 1.00 93.69 173 THR A O 1
ATOM 1312 N N . ALA A 1 174 ? -0.483 10.194 19.852 1.00 91.31 174 ALA A N 1
ATOM 1313 C CA . ALA A 1 174 ? 0.730 10.020 20.649 1.00 91.31 174 ALA A CA 1
ATOM 1314 C C . ALA A 1 174 ? 1.834 11.045 20.311 1.00 91.31 174 ALA A C 1
ATOM 1316 O O . ALA A 1 174 ? 2.624 11.399 21.189 1.00 91.31 174 ALA A O 1
ATOM 1317 N N . GLY A 1 175 ? 1.823 11.566 19.078 1.00 90.75 175 GLY A N 1
ATOM 1318 C CA . GLY A 1 175 ? 2.754 12.532 18.493 1.00 90.75 175 GLY A CA 1
ATOM 1319 C C . GLY A 1 175 ? 2.103 13.870 18.131 1.00 90.75 175 GLY A C 1
ATOM 1320 O O . GLY A 1 175 ? 2.604 14.556 17.247 1.00 90.75 175 GLY A O 1
ATOM 1321 N N . ASP A 1 176 ? 0.981 14.215 18.772 1.00 90.19 176 ASP A N 1
ATOM 1322 C CA . ASP A 1 176 ? 0.162 15.402 18.469 1.00 90.19 176 ASP A CA 1
ATOM 1323 C C . ASP A 1 176 ? -0.422 15.420 17.036 1.00 90.19 176 ASP A C 1
ATOM 1325 O O . ASP A 1 176 ? -0.795 16.474 16.526 1.00 90.19 176 ASP A O 1
ATOM 1329 N N . GLY A 1 177 ? -0.522 14.253 16.389 1.00 92.94 177 GLY A N 1
ATOM 1330 C CA . GLY A 1 177 ? -1.206 14.064 15.108 1.00 92.94 177 GLY A CA 1
ATOM 1331 C C . GLY A 1 177 ? -2.687 13.708 15.267 1.00 92.94 177 GLY A C 1
ATOM 1332 O O . GLY A 1 177 ? -3.190 13.543 16.378 1.00 92.94 177 GLY A O 1
ATOM 1333 N N . SER A 1 178 ? -3.386 13.573 14.141 1.00 95.56 178 SER A N 1
ATOM 1334 C CA . SER A 1 178 ? -4.834 13.343 14.114 1.00 95.56 178 SER A CA 1
ATOM 1335 C C . SER A 1 178 ? -5.257 11.895 14.401 1.00 95.56 178 SER A C 1
ATOM 1337 O O . SER A 1 178 ? -4.517 10.944 14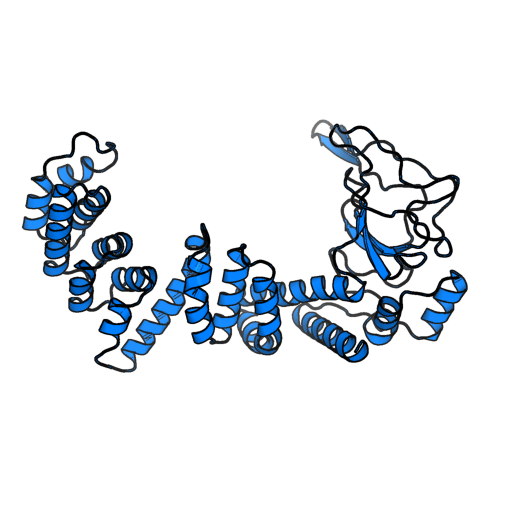.147 1.00 95.56 178 SER A O 1
ATOM 1339 N N . ILE A 1 179 ? -6.505 11.746 14.851 1.00 97.06 179 ILE A N 1
ATOM 1340 C CA . ILE A 1 179 ? -7.342 10.561 14.643 1.00 97.06 179 ILE A CA 1
ATOM 1341 C C . ILE A 1 179 ? -8.139 10.776 13.362 1.00 97.06 179 ILE A C 1
ATOM 1343 O O . ILE A 1 179 ? -8.829 11.790 13.243 1.00 97.06 179 ILE A O 1
ATOM 1347 N N . PHE A 1 180 ? -8.077 9.844 12.415 1.00 97.44 180 PHE A N 1
ATOM 1348 C CA . PHE A 1 180 ? -8.770 9.978 11.131 1.00 97.44 180 PHE A CA 1
ATOM 1349 C C . PHE A 1 180 ? -9.143 8.614 10.531 1.00 97.44 180 PHE A C 1
ATOM 1351 O O . PHE A 1 180 ? -8.481 7.613 10.822 1.00 97.44 180 PHE A O 1
ATOM 1358 N N . PRO A 1 181 ? -10.203 8.550 9.702 1.00 96.75 181 PRO A N 1
ATOM 1359 C CA . PRO A 1 181 ? -10.543 7.337 8.972 1.00 96.75 181 PRO A CA 1
ATOM 1360 C C . PRO A 1 181 ? -9.498 7.068 7.891 1.00 96.75 181 PRO A C 1
ATOM 1362 O O . PRO A 1 181 ? -9.095 7.983 7.172 1.00 96.75 181 PRO A O 1
ATOM 1365 N N . VAL A 1 182 ? -9.115 5.806 7.716 1.00 93.94 182 VAL A N 1
ATOM 1366 C CA . VAL A 1 182 ? -8.329 5.412 6.548 1.00 93.94 182 VAL A CA 1
ATOM 1367 C C . VAL A 1 182 ? -9.255 5.400 5.332 1.00 93.94 182 VAL A C 1
ATOM 1369 O O . VAL A 1 182 ? -10.314 4.768 5.364 1.00 93.94 182 VAL A O 1
ATOM 1372 N N . ASP A 1 183 ? -8.872 6.101 4.260 1.00 81.38 183 ASP A N 1
ATOM 1373 C CA . ASP A 1 183 ? -9.654 6.202 3.018 1.00 81.38 183 ASP A CA 1
ATOM 1374 C C . ASP A 1 183 ? -9.568 4.910 2.190 1.00 81.38 183 ASP A C 1
ATOM 1376 O O . ASP A 1 183 ? -8.957 4.847 1.127 1.00 81.38 183 ASP A O 1
ATOM 1380 N N . ALA A 1 184 ? -10.129 3.837 2.746 1.00 77.50 184 ALA A N 1
ATOM 1381 C CA . ALA A 1 184 ? -10.213 2.527 2.116 1.00 77.50 184 ALA A CA 1
ATOM 1382 C C . ALA A 1 184 ? -11.665 2.046 1.968 1.00 77.50 184 ALA A C 1
ATOM 1384 O O . ALA A 1 184 ? -11.937 1.180 1.155 1.00 77.50 184 ALA A O 1
ATOM 1385 N N . GLY A 1 185 ? -12.629 2.616 2.696 1.00 87.19 185 GLY A N 1
ATOM 1386 C CA . GLY A 1 185 ? -14.010 2.125 2.719 1.00 87.19 185 GLY A CA 1
ATOM 1387 C C . GLY A 1 185 ? -14.250 1.192 3.905 1.00 87.19 185 GLY A C 1
ATOM 1388 O O . GLY A 1 185 ? -14.809 1.639 4.908 1.00 87.19 185 GLY A O 1
ATOM 1389 N N . GLY A 1 186 ? -13.832 -0.075 3.804 1.00 94.12 186 GLY A N 1
ATOM 1390 C CA . GLY A 1 186 ? -13.984 -1.088 4.859 1.00 94.12 186 GLY A CA 1
ATOM 1391 C C . GLY A 1 186 ? -12.685 -1.786 5.278 1.00 94.12 186 GLY A C 1
ATOM 1392 O O . GLY A 1 186 ? -11.603 -1.523 4.753 1.00 94.12 186 GLY A O 1
ATOM 1393 N N . PHE A 1 187 ? -12.798 -2.714 6.234 1.00 97.38 187 PHE A N 1
ATOM 1394 C CA . PHE A 1 187 ? -11.674 -3.517 6.726 1.00 97.38 187 PHE A CA 1
ATOM 1395 C C . PHE A 1 187 ? -10.968 -4.285 5.603 1.00 97.38 187 PHE A C 1
ATOM 1397 O O . PHE A 1 187 ? -9.738 -4.293 5.556 1.00 97.38 187 PHE A O 1
ATOM 1404 N N . LEU A 1 188 ? -11.716 -4.933 4.699 1.00 97.19 188 LEU A N 1
ATOM 1405 C CA . LEU A 1 188 ? -11.078 -5.719 3.640 1.00 97.19 188 LEU A CA 1
ATOM 1406 C C . LEU A 1 188 ? -10.377 -4.832 2.617 1.00 97.19 188 LEU A C 1
ATOM 1408 O O . LEU A 1 188 ? -9.319 -5.221 2.138 1.00 97.19 188 LEU A O 1
ATOM 1412 N N . ASP A 1 189 ? -10.920 -3.653 2.312 1.00 96.12 189 ASP A N 1
ATOM 1413 C CA . ASP A 1 189 ? -10.261 -2.709 1.407 1.00 96.12 189 ASP A CA 1
ATOM 1414 C C . ASP A 1 189 ? -8.941 -2.213 2.006 1.00 96.12 189 ASP A C 1
ATOM 1416 O O . ASP A 1 189 ? -7.920 -2.183 1.324 1.00 96.12 189 ASP A O 1
ATOM 1420 N N . TRP A 1 190 ? -8.947 -1.892 3.305 1.00 97.31 190 TRP A N 1
ATOM 1421 C CA . TRP A 1 190 ? -7.753 -1.483 4.043 1.00 97.31 190 TRP A CA 1
ATOM 1422 C C . TRP A 1 190 ? -6.688 -2.585 4.057 1.00 97.31 190 TRP A C 1
ATOM 1424 O O . TRP A 1 190 ? -5.525 -2.337 3.730 1.00 97.31 190 TRP A O 1
ATOM 1434 N N . TYR A 1 191 ? -7.084 -3.815 4.392 1.00 97.75 191 TYR A N 1
ATOM 1435 C CA . TYR A 1 191 ? -6.154 -4.936 4.474 1.00 97.75 191 TYR A CA 1
ATOM 1436 C C . TYR A 1 191 ? -5.612 -5.333 3.095 1.00 97.75 191 TYR A C 1
ATOM 1438 O O . TYR A 1 191 ? -4.422 -5.609 2.950 1.00 97.75 191 TYR A O 1
ATOM 1446 N N . GLU A 1 192 ? -6.460 -5.336 2.063 1.00 95.62 192 GLU A N 1
ATOM 1447 C CA . GLU A 1 192 ? -6.036 -5.619 0.692 1.00 95.62 192 GLU A CA 1
ATOM 1448 C C . GLU A 1 192 ? -5.116 -4.551 0.131 1.00 95.62 192 GLU A C 1
ATOM 1450 O O . GLU A 1 192 ? -4.155 -4.921 -0.532 1.00 95.62 192 GLU A O 1
ATOM 1455 N N . ALA A 1 193 ? -5.359 -3.268 0.408 1.00 94.75 193 ALA A N 1
ATOM 1456 C CA . ALA A 1 193 ? -4.467 -2.198 -0.026 1.00 94.75 193 ALA A CA 1
ATOM 1457 C C . ALA A 1 193 ? -3.050 -2.405 0.530 1.00 94.75 193 ALA A C 1
ATOM 1459 O O . ALA A 1 193 ? -2.075 -2.329 -0.217 1.00 94.75 193 ALA A O 1
ATOM 1460 N N . TRP A 1 194 ? -2.930 -2.754 1.816 1.00 96.06 194 TRP A N 1
ATOM 1461 C CA . TRP A 1 194 ? -1.640 -3.116 2.404 1.00 96.06 194 TRP A CA 1
ATOM 1462 C C . TRP A 1 194 ? -1.037 -4.374 1.763 1.00 96.06 194 TRP A C 1
ATOM 1464 O O . TRP A 1 194 ? 0.147 -4.398 1.428 1.00 96.06 194 TRP A O 1
ATOM 1474 N N . LEU A 1 195 ? -1.836 -5.428 1.590 1.00 97.06 195 LEU A N 1
ATOM 1475 C CA . LEU A 1 195 ? -1.352 -6.703 1.068 1.00 97.06 195 LEU A CA 1
ATOM 1476 C C . LEU A 1 195 ? -0.908 -6.594 -0.398 1.00 97.06 195 LEU A C 1
ATOM 1478 O O . LEU A 1 195 ? 0.066 -7.227 -0.796 1.00 97.06 195 LEU A O 1
ATOM 1482 N N . ASP A 1 196 ? -1.598 -5.778 -1.189 1.00 95.50 196 ASP A N 1
ATOM 1483 C CA . ASP A 1 196 ? -1.260 -5.455 -2.573 1.00 95.50 196 ASP A CA 1
ATOM 1484 C C . ASP A 1 196 ? 0.116 -4.784 -2.664 1.00 95.50 196 ASP A C 1
ATOM 1486 O O . ASP A 1 196 ? 0.978 -5.234 -3.424 1.00 95.50 196 ASP A O 1
ATOM 1490 N N . GLU A 1 197 ? 0.362 -3.782 -1.820 1.00 93.56 197 GLU A N 1
ATOM 1491 C CA . GLU A 1 197 ? 1.673 -3.136 -1.692 1.00 93.56 197 GLU A CA 1
ATOM 1492 C C . GLU A 1 197 ? 2.747 -4.113 -1.197 1.00 93.56 197 GLU A C 1
ATOM 1494 O O . GLU A 1 197 ? 3.879 -4.098 -1.676 1.00 93.56 197 GLU A O 1
ATOM 1499 N N . ALA A 1 198 ? 2.409 -5.023 -0.280 1.00 95.25 198 ALA A N 1
ATOM 1500 C CA . ALA A 1 198 ? 3.345 -6.035 0.199 1.00 95.25 198 ALA A CA 1
ATOM 1501 C C . ALA A 1 198 ? 3.756 -7.032 -0.899 1.00 95.25 198 ALA A C 1
ATOM 1503 O O . ALA A 1 198 ? 4.926 -7.424 -0.966 1.00 95.25 198 ALA A O 1
ATOM 1504 N N . VAL A 1 199 ? 2.820 -7.431 -1.770 1.00 94.88 199 VAL A N 1
ATOM 1505 C CA . VAL A 1 199 ? 3.098 -8.287 -2.934 1.00 94.88 199 VAL A CA 1
ATOM 1506 C C . VAL A 1 199 ? 4.020 -7.573 -3.917 1.00 94.88 199 VAL A C 1
ATOM 1508 O O . VAL A 1 199 ? 5.051 -8.129 -4.296 1.00 94.88 199 VAL A O 1
ATOM 1511 N N . VAL A 1 200 ? 3.690 -6.339 -4.304 1.00 92.81 200 VAL A N 1
ATOM 1512 C CA . VAL A 1 200 ? 4.497 -5.580 -5.272 1.00 92.81 200 VAL A CA 1
ATOM 1513 C C . VAL A 1 200 ? 5.860 -5.210 -4.691 1.00 92.81 200 VAL A C 1
ATOM 1515 O O . VAL A 1 200 ? 6.881 -5.426 -5.340 1.00 92.81 200 VAL A O 1
ATOM 1518 N N . GLY A 1 201 ? 5.913 -4.774 -3.434 1.00 91.31 201 GLY A N 1
ATOM 1519 C CA . GLY A 1 201 ? 7.164 -4.509 -2.730 1.00 91.31 201 GLY A CA 1
ATOM 1520 C C . GLY A 1 201 ? 8.052 -5.750 -2.611 1.00 91.31 201 GLY A C 1
ATOM 1521 O O . GLY A 1 201 ? 9.274 -5.644 -2.704 1.00 91.31 201 GLY A O 1
ATOM 1522 N N . TRP A 1 202 ? 7.470 -6.945 -2.451 1.00 92.12 202 TRP A N 1
ATOM 1523 C CA . TRP A 1 202 ? 8.229 -8.194 -2.526 1.00 92.12 202 TRP A CA 1
ATOM 1524 C C . TRP A 1 202 ? 8.779 -8.463 -3.925 1.00 92.12 202 TRP A C 1
ATOM 1526 O O . TRP A 1 202 ? 9.979 -8.704 -4.035 1.00 92.12 202 TRP A O 1
ATOM 1536 N N . LEU A 1 203 ? 7.948 -8.374 -4.967 1.00 91.50 203 LEU A N 1
ATOM 1537 C CA . LEU A 1 203 ? 8.394 -8.562 -6.350 1.00 91.50 203 LEU A CA 1
ATOM 1538 C C . LEU A 1 203 ? 9.580 -7.646 -6.666 1.00 91.50 203 LEU A C 1
ATOM 1540 O O . LEU A 1 203 ? 10.624 -8.113 -7.108 1.00 91.50 203 LEU A O 1
ATOM 1544 N N . LEU A 1 204 ? 9.457 -6.353 -6.369 1.00 87.38 204 LEU A N 1
ATOM 1545 C CA . LEU A 1 204 ? 10.500 -5.366 -6.642 1.00 87.38 204 LEU A CA 1
ATOM 1546 C C . LEU A 1 204 ? 11.779 -5.621 -5.843 1.00 87.38 204 LEU A C 1
ATOM 1548 O O . LEU A 1 204 ? 12.870 -5.546 -6.409 1.00 87.38 204 LEU A O 1
ATOM 1552 N N . ALA A 1 205 ? 11.670 -5.937 -4.550 1.00 85.25 205 ALA A N 1
ATOM 1553 C CA . ALA A 1 205 ? 12.832 -6.272 -3.730 1.00 85.25 205 ALA A CA 1
ATOM 1554 C C . ALA A 1 205 ? 13.557 -7.506 -4.286 1.00 85.25 205 ALA A C 1
ATOM 1556 O O . ALA A 1 205 ? 14.756 -7.453 -4.541 1.00 85.25 205 ALA A O 1
ATOM 1557 N N . SER A 1 206 ? 12.821 -8.579 -4.579 1.00 87.31 206 SER A N 1
ATOM 1558 C CA . SER A 1 206 ? 13.399 -9.828 -5.075 1.00 87.31 206 SER A CA 1
ATOM 1559 C C . SER A 1 206 ? 13.942 -9.731 -6.501 1.00 87.31 206 SER A C 1
ATOM 1561 O O . SER A 1 206 ? 14.909 -10.411 -6.820 1.00 87.31 206 SER A O 1
ATOM 1563 N N . LEU A 1 207 ? 13.415 -8.843 -7.349 1.00 82.38 207 LEU A N 1
ATOM 1564 C CA . LEU A 1 207 ? 14.010 -8.558 -8.661 1.00 82.38 207 LEU A CA 1
ATOM 1565 C C . LEU A 1 207 ? 15.399 -7.896 -8.571 1.00 82.38 207 LEU A C 1
ATOM 1567 O O . LEU A 1 207 ? 16.143 -7.930 -9.550 1.00 82.38 207 LEU A O 1
ATOM 1571 N N . ASN A 1 208 ? 15.753 -7.296 -7.427 1.00 75.50 208 ASN A N 1
ATOM 1572 C CA . ASN A 1 208 ? 17.090 -6.747 -7.167 1.00 75.50 208 ASN A CA 1
ATOM 1573 C C . ASN A 1 208 ? 18.067 -7.764 -6.557 1.00 75.50 208 ASN A C 1
ATOM 1575 O O . ASN A 1 208 ? 19.250 -7.455 -6.429 1.00 75.50 208 ASN A O 1
ATOM 1579 N N . GLU A 1 209 ? 17.592 -8.940 -6.152 1.00 76.81 209 GLU A N 1
ATOM 1580 C CA . GLU A 1 209 ? 18.383 -9.940 -5.437 1.00 76.81 209 GLU A CA 1
ATOM 1581 C C . GLU A 1 209 ? 18.656 -11.139 -6.346 1.00 76.81 209 GLU A C 1
ATOM 1583 O O . GLU A 1 209 ? 17.730 -11.862 -6.710 1.00 76.81 209 GLU A O 1
ATOM 1588 N N . ASP A 1 210 ? 19.924 -11.393 -6.680 1.00 72.44 210 ASP A N 1
ATOM 1589 C CA . ASP A 1 210 ? 20.310 -12.469 -7.609 1.00 72.44 210 ASP A CA 1
ATOM 1590 C C . ASP A 1 210 ? 19.734 -13.842 -7.213 1.00 72.44 210 ASP A C 1
ATOM 1592 O O . ASP A 1 210 ? 19.304 -14.607 -8.072 1.00 72.44 210 ASP A O 1
ATOM 1596 N N . GLU A 1 211 ? 19.667 -14.142 -5.913 1.00 79.94 211 GLU A N 1
ATOM 1597 C CA . GLU A 1 211 ? 19.159 -15.421 -5.395 1.00 79.94 211 GLU A CA 1
ATOM 1598 C C . GLU A 1 211 ? 17.627 -15.559 -5.482 1.00 79.94 211 GLU A C 1
ATOM 1600 O O . GLU A 1 211 ? 17.111 -16.676 -5.544 1.00 79.94 211 GLU A O 1
ATOM 1605 N N . ALA A 1 212 ? 16.889 -14.443 -5.481 1.00 84.06 212 ALA A N 1
ATOM 1606 C CA . ALA A 1 212 ? 15.424 -14.425 -5.462 1.00 84.06 212 ALA A CA 1
ATOM 1607 C C . ALA A 1 212 ? 14.799 -14.016 -6.808 1.00 84.06 212 ALA A C 1
ATOM 1609 O O . ALA A 1 212 ? 13.596 -14.209 -7.009 1.00 84.06 212 ALA A O 1
ATOM 1610 N N . ARG A 1 213 ? 15.606 -13.490 -7.737 1.00 85.44 213 ARG A N 1
ATOM 1611 C CA . ARG A 1 213 ? 15.163 -12.910 -9.010 1.00 85.44 213 ARG A CA 1
ATOM 1612 C C . ARG A 1 213 ? 14.388 -13.887 -9.884 1.00 85.44 213 ARG A C 1
ATOM 1614 O O . ARG A 1 213 ? 13.286 -13.556 -10.312 1.00 85.44 213 ARG A O 1
ATOM 1621 N N . ASP A 1 214 ? 14.915 -15.087 -10.112 1.00 87.88 214 ASP A N 1
ATOM 1622 C CA . ASP A 1 214 ? 14.262 -16.086 -10.973 1.00 87.88 214 ASP A CA 1
ATOM 1623 C C . ASP A 1 214 ? 12.885 -16.488 -10.430 1.00 87.88 214 ASP A C 1
ATOM 1625 O O . ASP A 1 214 ? 11.913 -16.604 -11.176 1.00 87.88 214 ASP A O 1
ATOM 1629 N N . ARG A 1 215 ? 12.776 -16.617 -9.103 1.00 88.38 215 ARG A N 1
ATOM 1630 C CA . ARG A 1 215 ? 11.513 -16.933 -8.430 1.00 88.38 215 ARG A CA 1
ATOM 1631 C C . ARG A 1 215 ? 10.517 -15.779 -8.519 1.00 88.38 215 ARG A C 1
ATOM 1633 O O . ARG A 1 215 ? 9.328 -16.018 -8.701 1.00 88.38 215 ARG A O 1
ATOM 1640 N N . ALA A 1 216 ? 10.984 -14.536 -8.408 1.00 89.50 216 ALA A N 1
ATOM 1641 C CA . ALA A 1 216 ? 10.139 -13.361 -8.608 1.00 89.50 216 ALA A CA 1
ATOM 1642 C C . ALA A 1 216 ? 9.600 -13.289 -10.043 1.00 89.50 216 ALA A C 1
ATOM 1644 O O . ALA A 1 216 ? 8.421 -13.008 -10.230 1.00 89.50 216 ALA A O 1
ATOM 1645 N N . ILE A 1 217 ? 10.428 -13.605 -11.044 1.00 90.88 217 ILE A N 1
ATOM 1646 C CA . ILE A 1 217 ? 10.010 -13.676 -12.452 1.00 90.88 217 ILE A CA 1
ATOM 1647 C C . ILE A 1 217 ? 8.936 -14.754 -12.655 1.00 90.88 217 ILE A C 1
ATOM 1649 O O . ILE A 1 217 ? 7.954 -14.508 -13.352 1.00 90.88 217 ILE A O 1
ATOM 1653 N N . GLU A 1 218 ? 9.093 -15.926 -12.035 1.00 91.81 218 GLU A N 1
ATOM 1654 C CA . GLU A 1 218 ? 8.122 -17.024 -12.126 1.00 91.81 218 GLU A CA 1
ATOM 1655 C C . GLU A 1 218 ? 6.771 -16.681 -11.472 1.00 91.81 218 GLU A C 1
ATOM 1657 O O . GLU A 1 218 ? 5.719 -16.983 -12.035 1.00 91.81 218 GLU A O 1
ATOM 1662 N N . GLU A 1 219 ? 6.787 -16.028 -10.306 1.00 92.12 219 GLU A N 1
ATOM 1663 C CA . GLU A 1 219 ? 5.578 -15.714 -9.527 1.00 92.12 219 GLU A CA 1
ATOM 1664 C C . GLU A 1 219 ? 4.881 -14.412 -9.986 1.00 92.12 219 GLU A C 1
ATOM 1666 O O . GLU A 1 219 ? 3.717 -14.195 -9.661 1.00 92.12 219 GLU A O 1
ATOM 1671 N N . ALA A 1 220 ? 5.544 -13.536 -10.752 1.00 92.44 220 ALA A N 1
ATOM 1672 C CA . ALA A 1 220 ? 5.015 -12.233 -11.178 1.00 92.44 220 ALA A CA 1
ATOM 1673 C C . ALA A 1 220 ? 3.761 -12.241 -12.089 1.00 92.44 220 ALA A C 1
ATOM 1675 O O . ALA A 1 220 ? 2.918 -11.356 -11.905 1.00 92.44 220 ALA A O 1
ATOM 1676 N N . PRO A 1 221 ? 3.577 -13.157 -13.068 1.00 94.19 221 PRO A N 1
ATOM 1677 C CA . PRO A 1 221 ? 2.538 -13.016 -14.097 1.00 94.19 221 PRO A CA 1
ATOM 1678 C C . PRO A 1 221 ? 1.097 -12.811 -13.584 1.00 94.19 221 PRO A C 1
ATOM 1680 O O . PRO A 1 221 ? 0.404 -11.944 -14.122 1.00 94.19 221 PRO A O 1
ATOM 1683 N N . PRO A 1 222 ? 0.617 -13.516 -12.537 1.00 92.69 222 PRO A N 1
ATOM 1684 C CA . PRO A 1 222 ? -0.716 -13.283 -11.970 1.00 92.69 222 PRO A CA 1
ATOM 1685 C C . PRO A 1 222 ? -0.905 -11.886 -11.357 1.00 92.69 222 PRO A C 1
ATOM 1687 O O . PRO A 1 222 ? -2.041 -11.443 -11.186 1.00 92.69 222 PRO A O 1
ATOM 1690 N N . TYR A 1 223 ? 0.188 -11.195 -11.027 1.00 93.56 223 TYR A N 1
ATOM 1691 C CA . TYR A 1 223 ? 0.189 -9.906 -10.338 1.00 93.56 223 TYR A CA 1
ATOM 1692 C C . TYR A 1 223 ? 0.500 -8.718 -11.256 1.00 93.56 223 TYR A C 1
ATOM 1694 O O . TYR A 1 223 ? 0.432 -7.583 -10.793 1.00 93.56 223 TYR A O 1
ATOM 1702 N N . LEU A 1 224 ? 0.744 -8.922 -12.556 1.00 94.44 224 LEU A N 1
ATOM 1703 C CA . LEU A 1 224 ? 0.899 -7.806 -13.504 1.00 94.44 224 LEU A CA 1
ATOM 1704 C C . LEU A 1 224 ? -0.305 -6.842 -13.491 1.00 94.44 224 LEU A C 1
ATOM 1706 O O . LEU A 1 224 ? -0.082 -5.641 -13.350 1.00 94.44 224 LEU A O 1
ATOM 1710 N N . PRO A 1 225 ? -1.578 -7.307 -13.485 1.00 94.81 225 PRO A N 1
ATOM 1711 C CA . PRO A 1 225 ? -2.721 -6.394 -13.392 1.00 94.81 225 PRO A CA 1
ATOM 1712 C C . PRO A 1 225 ? -2.789 -5.631 -12.065 1.00 94.81 225 PRO A C 1
ATOM 1714 O O . PRO A 1 225 ? -3.457 -4.604 -11.970 1.00 94.81 225 PRO A O 1
ATOM 1717 N N . LEU A 1 226 ? -2.167 -6.161 -11.007 1.00 93.94 226 LEU A N 1
ATOM 1718 C CA . LEU A 1 226 ? -2.042 -5.461 -9.736 1.00 93.94 226 LEU A CA 1
ATOM 1719 C C . LEU A 1 226 ? -0.997 -4.347 -9.837 1.00 93.94 226 LEU A C 1
ATOM 1721 O O . LEU A 1 226 ? -1.296 -3.214 -9.470 1.00 93.94 226 LEU A O 1
ATOM 1725 N N . VAL A 1 227 ? 0.183 -4.658 -10.373 1.00 94.50 227 VAL A N 1
ATOM 1726 C CA . VAL A 1 227 ? 1.251 -3.680 -10.614 1.00 94.50 227 VAL A CA 1
ATOM 1727 C C . VAL A 1 227 ? 0.738 -2.530 -11.484 1.00 94.50 227 VAL A C 1
ATOM 1729 O O . VAL A 1 227 ? 0.866 -1.373 -11.097 1.00 94.50 227 VAL A O 1
ATOM 1732 N N . ASP A 1 228 ? 0.061 -2.848 -12.591 1.00 94.50 228 ASP A N 1
ATOM 1733 C CA . ASP A 1 228 ? -0.578 -1.865 -13.471 1.00 94.50 228 ASP A CA 1
ATOM 1734 C C . ASP A 1 228 ? -1.520 -0.929 -12.702 1.00 94.50 228 ASP A C 1
ATOM 1736 O O . ASP A 1 228 ? -1.429 0.292 -12.822 1.00 94.50 228 ASP A O 1
ATOM 1740 N N . ARG A 1 229 ? -2.405 -1.503 -11.880 1.00 94.19 229 ARG A N 1
ATOM 1741 C CA . ARG A 1 229 ? -3.414 -0.756 -11.121 1.00 94.19 229 ARG A CA 1
ATOM 1742 C C . ARG A 1 229 ? -2.792 0.177 -10.084 1.00 94.19 229 ARG A C 1
ATOM 1744 O O . ARG A 1 229 ? -3.295 1.282 -9.905 1.00 94.19 229 ARG A O 1
ATOM 1751 N N . LEU A 1 230 ? -1.739 -0.261 -9.388 1.00 90.75 230 LEU A N 1
ATOM 1752 C CA . LEU A 1 230 ? -1.052 0.575 -8.398 1.00 90.75 230 LEU A CA 1
ATOM 1753 C C . LEU A 1 230 ? -0.358 1.767 -9.064 1.00 90.75 230 LEU A C 1
ATOM 1755 O O . LEU A 1 230 ? -0.427 2.878 -8.543 1.00 90.75 230 LEU A O 1
ATOM 1759 N N . THR A 1 231 ? 0.234 1.570 -10.243 1.00 90.12 231 THR A N 1
ATOM 1760 C CA . THR A 1 231 ? 0.789 2.675 -11.034 1.00 90.12 231 THR A CA 1
ATOM 1761 C C . THR A 1 231 ? -0.294 3.615 -11.546 1.00 90.12 231 THR A C 1
ATOM 1763 O O . THR A 1 231 ? -0.146 4.828 -11.437 1.00 90.12 231 THR A O 1
ATOM 1766 N N . ASP A 1 232 ? -1.405 3.081 -12.059 1.00 92.62 232 ASP A N 1
ATOM 1767 C CA . ASP A 1 232 ? -2.524 3.892 -12.552 1.00 92.62 232 ASP A CA 1
ATOM 1768 C C . ASP A 1 232 ? -3.185 4.720 -11.427 1.00 92.62 232 ASP A C 1
ATOM 1770 O O . ASP A 1 232 ? -3.792 5.755 -11.700 1.00 92.62 232 ASP A O 1
ATOM 1774 N N . ALA A 1 233 ? -3.043 4.299 -10.163 1.00 90.31 233 ALA A N 1
ATOM 1775 C CA . ALA A 1 233 ? -3.477 5.053 -8.987 1.00 90.31 233 ALA A CA 1
ATOM 1776 C C . ALA A 1 233 ? -2.518 6.194 -8.589 1.00 90.31 233 ALA A C 1
ATOM 1778 O O . ALA A 1 233 ? -2.907 7.058 -7.804 1.00 90.31 233 ALA A O 1
ATOM 1779 N N . ARG A 1 234 ? -1.283 6.204 -9.113 1.00 89.31 234 ARG A N 1
ATOM 1780 C CA . ARG A 1 234 ? -0.238 7.214 -8.854 1.00 89.31 234 ARG A CA 1
ATOM 1781 C C . ARG A 1 234 ? 0.421 7.672 -10.164 1.00 89.31 234 ARG A C 1
ATOM 1783 O O . ARG A 1 234 ? 1.640 7.555 -10.315 1.00 89.31 234 ARG A O 1
ATOM 1790 N N . PRO A 1 235 ? -0.354 8.164 -11.149 1.00 88.00 235 PRO A N 1
ATOM 1791 C CA . PRO A 1 235 ? 0.165 8.464 -12.482 1.00 88.00 235 PRO A CA 1
ATOM 1792 C C . PRO A 1 235 ? 1.256 9.545 -12.481 1.00 88.00 235 PRO A C 1
ATOM 1794 O O . PRO A 1 235 ? 2.047 9.611 -13.420 1.00 88.00 235 PRO A O 1
ATOM 1797 N N . GLU A 1 236 ? 1.306 10.383 -11.449 1.00 86.50 236 GLU A N 1
ATOM 1798 C CA . GLU A 1 236 ? 2.293 11.438 -11.247 1.00 86.50 236 GLU A CA 1
ATOM 1799 C C . GLU A 1 236 ? 3.613 10.975 -10.617 1.00 86.50 236 GLU A C 1
ATOM 1801 O O . GLU A 1 236 ? 4.565 11.755 -10.627 1.00 86.50 236 GLU A O 1
ATOM 1806 N N . ASP A 1 237 ? 3.691 9.754 -10.073 1.00 86.31 237 ASP A N 1
ATOM 1807 C CA . ASP A 1 237 ? 4.884 9.237 -9.395 1.00 86.31 237 ASP A CA 1
ATOM 1808 C C . ASP A 1 237 ? 5.806 8.494 -10.379 1.00 86.31 237 ASP A C 1
ATOM 1810 O O . ASP A 1 237 ? 5.486 7.382 -10.809 1.00 86.31 237 ASP A O 1
ATOM 1814 N N . PRO A 1 238 ? 6.992 9.040 -10.718 1.00 80.06 238 PRO A N 1
ATOM 1815 C CA . PRO A 1 238 ? 7.923 8.375 -11.624 1.00 80.06 238 PRO A CA 1
ATOM 1816 C C . PRO A 1 238 ? 8.398 7.004 -11.124 1.00 80.06 238 PRO A C 1
ATOM 1818 O O . PRO A 1 238 ? 8.747 6.158 -11.946 1.00 80.06 238 PRO A O 1
ATOM 1821 N N . ASN A 1 239 ? 8.409 6.761 -9.806 1.00 82.31 239 ASN A N 1
ATOM 1822 C CA . ASN A 1 239 ? 8.800 5.460 -9.260 1.00 82.31 239 ASN A CA 1
ATOM 1823 C C . ASN A 1 239 ? 7.739 4.401 -9.543 1.00 82.31 239 ASN A C 1
ATOM 1825 O O . ASN A 1 239 ? 8.087 3.295 -9.938 1.00 82.31 239 ASN A O 1
ATOM 1829 N N . ALA A 1 240 ? 6.455 4.753 -9.454 1.00 88.31 240 ALA A N 1
ATOM 1830 C CA . ALA A 1 240 ? 5.372 3.833 -9.783 1.00 88.31 240 ALA A CA 1
ATOM 1831 C C . ALA A 1 240 ? 5.438 3.379 -11.254 1.00 88.31 240 ALA A C 1
ATOM 1833 O O . ALA A 1 240 ? 5.144 2.224 -11.572 1.00 88.31 240 ALA A O 1
ATOM 1834 N N . TRP A 1 241 ? 5.870 4.264 -12.160 1.00 88.50 241 TRP A N 1
ATOM 1835 C CA . TRP A 1 241 ? 6.142 3.914 -13.558 1.00 88.50 241 TRP A CA 1
ATOM 1836 C C . TRP A 1 241 ? 7.375 3.030 -13.715 1.00 88.50 241 TRP A C 1
ATOM 1838 O O . TRP A 1 241 ? 7.316 2.038 -14.444 1.00 88.50 241 TRP A O 1
ATOM 1848 N N . LEU A 1 242 ? 8.471 3.360 -13.024 1.00 83.38 242 LEU A N 1
ATOM 1849 C CA . LEU A 1 242 ? 9.670 2.526 -13.008 1.00 83.38 242 LEU A CA 1
ATOM 1850 C C . LEU A 1 242 ? 9.328 1.109 -12.550 1.00 83.38 242 LEU A C 1
ATOM 1852 O O . LEU A 1 242 ? 9.647 0.156 -13.251 1.00 83.38 242 LEU A O 1
ATOM 1856 N N . ASP A 1 243 ? 8.650 0.968 -11.419 1.00 88.06 243 ASP A N 1
ATOM 1857 C CA . ASP A 1 243 ? 8.287 -0.314 -10.828 1.00 88.06 243 ASP A CA 1
ATOM 1858 C C . ASP A 1 243 ? 7.462 -1.169 -11.792 1.00 88.06 243 ASP A C 1
ATOM 1860 O O . ASP A 1 243 ? 7.808 -2.326 -12.045 1.00 88.06 243 ASP A O 1
ATOM 1864 N N . ARG A 1 244 ? 6.448 -0.575 -12.434 1.00 92.50 244 ARG A N 1
ATOM 1865 C CA . ARG A 1 244 ? 5.674 -1.230 -13.497 1.00 92.50 244 ARG A CA 1
ATOM 1866 C C . ARG A 1 244 ? 6.564 -1.738 -14.613 1.00 92.50 244 ARG A C 1
ATOM 1868 O O . ARG A 1 244 ? 6.548 -2.923 -14.944 1.00 92.50 244 ARG A O 1
ATOM 1875 N N . MET A 1 245 ? 7.375 -0.854 -15.177 1.00 89.56 245 MET A N 1
ATOM 1876 C CA . MET A 1 245 ? 8.235 -1.193 -16.302 1.00 89.56 245 MET A CA 1
ATOM 1877 C C . MET A 1 245 ? 9.276 -2.255 -15.926 1.00 89.56 245 MET A C 1
ATOM 1879 O O . MET A 1 245 ? 9.533 -3.148 -16.726 1.00 89.56 245 MET A O 1
ATOM 1883 N N . ARG A 1 246 ? 9.819 -2.228 -14.702 1.00 87.38 246 ARG A N 1
ATOM 1884 C CA . ARG A 1 246 ? 10.756 -3.241 -14.191 1.00 87.38 246 ARG A CA 1
ATOM 1885 C C . ARG A 1 246 ? 10.121 -4.619 -14.107 1.00 87.38 246 ARG A C 1
ATOM 1887 O O . ARG A 1 246 ? 10.740 -5.586 -14.542 1.00 87.38 246 ARG A O 1
ATOM 1894 N N . VAL A 1 247 ? 8.911 -4.719 -13.556 1.00 91.44 247 VAL A N 1
ATOM 1895 C CA . VAL A 1 247 ? 8.228 -6.013 -13.425 1.00 91.44 247 VAL A CA 1
ATOM 1896 C C . VAL A 1 247 ? 7.877 -6.572 -14.806 1.00 91.44 247 VAL A C 1
ATOM 1898 O O . VAL A 1 247 ? 8.185 -7.732 -15.077 1.00 91.44 247 VAL A O 1
ATOM 1901 N N . HIS A 1 248 ? 7.318 -5.753 -15.707 1.00 92.25 248 HIS A N 1
ATOM 1902 C CA . HIS A 1 248 ? 7.019 -6.181 -17.081 1.00 92.25 248 HIS A CA 1
ATOM 1903 C C . HIS A 1 248 ? 8.283 -6.596 -17.848 1.00 92.25 248 HIS A C 1
ATOM 1905 O O . HIS A 1 248 ? 8.293 -7.633 -18.513 1.00 92.25 248 HIS A O 1
ATOM 1911 N N . LEU A 1 249 ? 9.376 -5.841 -17.716 1.00 85.88 249 LEU A N 1
ATOM 1912 C CA . LEU A 1 249 ? 10.644 -6.180 -18.358 1.00 85.88 249 LEU A CA 1
ATOM 1913 C C . LEU A 1 249 ? 11.207 -7.508 -17.840 1.00 85.88 249 LEU A C 1
ATOM 1915 O O . LEU A 1 249 ? 11.645 -8.336 -18.639 1.00 85.88 249 LEU A O 1
ATOM 1919 N N . ALA A 1 250 ? 11.138 -7.739 -16.526 1.00 86.19 250 ALA A N 1
ATOM 1920 C CA . ALA A 1 250 ? 11.648 -8.949 -15.892 1.00 86.19 250 ALA A CA 1
ATOM 1921 C C . ALA A 1 250 ? 10.936 -10.226 -16.369 1.00 86.19 250 ALA A C 1
ATOM 1923 O O . ALA A 1 250 ? 11.584 -11.256 -16.539 1.00 86.19 250 ALA A O 1
ATOM 1924 N N . VAL A 1 251 ? 9.630 -10.155 -16.649 1.00 89.94 251 VAL A N 1
ATOM 1925 C CA . VAL A 1 251 ? 8.863 -11.278 -17.227 1.00 89.94 251 VAL A CA 1
ATOM 1926 C C . VAL A 1 251 ? 8.964 -11.363 -18.756 1.00 89.94 251 VAL A C 1
ATOM 1928 O O . VAL A 1 251 ? 8.335 -12.219 -19.376 1.00 89.94 251 VAL A O 1
ATOM 1931 N N . GLY A 1 252 ? 9.754 -10.487 -19.384 1.00 83.31 252 GLY A N 1
ATOM 1932 C CA . GLY A 1 252 ? 9.965 -10.457 -20.829 1.00 83.31 252 GLY A CA 1
ATOM 1933 C C . GLY A 1 252 ? 8.868 -9.751 -21.633 1.00 83.31 252 GLY A C 1
ATOM 1934 O O . GLY A 1 252 ? 8.899 -9.816 -22.864 1.00 83.31 252 GLY A O 1
ATOM 1935 N N . ASP A 1 253 ? 7.936 -9.047 -20.984 1.00 87.06 253 ASP A N 1
ATOM 1936 C CA . ASP A 1 253 ? 6.863 -8.278 -21.628 1.00 87.06 253 ASP A CA 1
ATOM 1937 C C . ASP A 1 253 ? 7.368 -6.917 -22.140 1.00 87.06 253 ASP A C 1
ATOM 1939 O O . ASP A 1 253 ? 7.009 -5.840 -21.662 1.00 87.06 253 ASP A O 1
ATOM 1943 N N . ARG A 1 254 ? 8.267 -6.977 -23.124 1.00 80.00 254 ARG A N 1
ATOM 1944 C CA . ARG A 1 254 ? 8.932 -5.795 -23.695 1.00 80.00 254 ARG A CA 1
ATOM 1945 C C . ARG A 1 254 ? 7.975 -4.882 -24.457 1.00 80.00 254 ARG A C 1
ATOM 1947 O O . ARG A 1 254 ? 8.149 -3.671 -24.410 1.00 80.00 254 ARG A O 1
ATOM 1954 N N . GLU A 1 255 ? 6.956 -5.446 -25.104 1.00 81.56 255 GLU A N 1
ATOM 1955 C CA . GLU A 1 255 ? 5.957 -4.683 -25.863 1.00 81.56 255 GLU A CA 1
ATOM 1956 C C . GLU A 1 255 ? 5.195 -3.711 -24.951 1.00 81.56 255 GLU A C 1
ATOM 1958 O O . GLU A 1 255 ? 5.018 -2.537 -25.285 1.00 81.56 255 GLU A O 1
ATOM 1963 N N . THR A 1 256 ? 4.800 -4.164 -23.755 1.00 86.31 256 THR A N 1
ATOM 1964 C CA . THR A 1 256 ? 4.180 -3.281 -22.763 1.00 86.31 256 THR A CA 1
ATOM 1965 C C . THR A 1 256 ? 5.137 -2.185 -22.309 1.00 86.31 256 THR A C 1
ATOM 1967 O O . THR A 1 256 ? 4.733 -1.025 -22.247 1.00 86.31 256 THR A O 1
ATOM 1970 N N . VAL A 1 257 ? 6.403 -2.510 -22.034 1.00 83.69 257 VAL A N 1
ATOM 1971 C CA . VAL A 1 257 ? 7.392 -1.513 -21.595 1.00 83.69 257 VAL A CA 1
ATOM 1972 C C . VAL A 1 257 ? 7.616 -0.445 -22.671 1.00 83.69 257 VAL A C 1
ATOM 1974 O O . VAL A 1 257 ? 7.562 0.744 -22.363 1.00 83.69 257 VAL A O 1
ATOM 1977 N N . GLU A 1 258 ? 7.788 -0.843 -23.933 1.00 77.31 258 GLU A N 1
ATOM 1978 C CA . GLU A 1 258 ? 7.947 0.071 -25.074 1.00 77.31 258 GLU A CA 1
ATOM 1979 C C . GLU A 1 258 ? 6.727 0.986 -25.247 1.00 77.31 258 GLU A C 1
ATOM 1981 O O . GLU A 1 258 ? 6.868 2.191 -25.458 1.00 77.31 258 GLU A O 1
ATOM 1986 N N . ARG A 1 259 ? 5.516 0.442 -25.080 1.00 83.69 259 ARG A N 1
ATOM 1987 C CA . ARG A 1 259 ? 4.267 1.212 -25.146 1.00 83.69 259 ARG A CA 1
ATOM 1988 C C . ARG A 1 259 ? 4.122 2.220 -24.002 1.00 83.69 259 ARG A C 1
ATOM 1990 O O . ARG A 1 259 ? 3.530 3.278 -24.208 1.00 83.69 259 ARG A O 1
ATOM 1997 N N . LEU A 1 260 ? 4.605 1.894 -22.803 1.00 84.31 260 LEU A N 1
ATOM 1998 C CA . LEU A 1 260 ? 4.507 2.750 -21.612 1.00 84.31 260 LEU A CA 1
ATOM 1999 C C . LEU A 1 260 ? 5.611 3.815 -21.550 1.00 84.31 260 LEU A C 1
ATOM 2001 O O . LEU A 1 260 ? 5.415 4.863 -20.930 1.00 84.31 260 LEU A O 1
ATOM 2005 N N . LEU A 1 261 ? 6.744 3.570 -22.212 1.00 76.50 261 LEU A N 1
ATOM 2006 C CA . LEU A 1 261 ? 7.922 4.432 -22.186 1.00 76.50 261 LEU A CA 1
ATOM 2007 C C . LEU A 1 261 ? 7.618 5.908 -22.533 1.00 76.50 261 LEU A C 1
ATOM 2009 O O . LEU A 1 261 ? 8.011 6.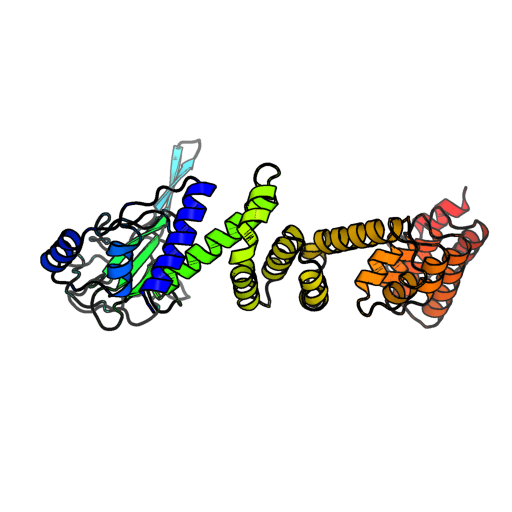761 -21.738 1.00 76.50 261 LEU A O 1
ATOM 2013 N N . PRO A 1 262 ? 6.872 6.262 -23.606 1.00 71.38 262 PRO A N 1
ATOM 2014 C CA . PRO A 1 262 ? 6.539 7.661 -23.897 1.00 71.38 262 PRO A CA 1
ATOM 2015 C C . PRO A 1 262 ? 5.845 8.378 -22.735 1.00 71.38 262 PRO A C 1
ATOM 2017 O O . PRO A 1 262 ? 6.155 9.529 -22.431 1.00 71.38 262 PRO A O 1
ATOM 2020 N N . THR A 1 263 ? 4.896 7.701 -22.083 1.00 80.44 263 THR A N 1
ATOM 2021 C CA . THR A 1 263 ? 4.111 8.279 -20.989 1.00 80.44 263 THR A CA 1
ATOM 2022 C C . THR A 1 263 ? 4.967 8.466 -19.743 1.00 80.44 263 THR A C 1
ATOM 2024 O O . THR A 1 263 ? 4.940 9.539 -19.146 1.00 80.44 263 THR A O 1
ATOM 2027 N N . ALA A 1 264 ? 5.785 7.470 -19.399 1.00 76.38 264 ALA A N 1
ATOM 2028 C CA . ALA A 1 264 ? 6.701 7.547 -18.267 1.00 76.38 264 ALA A CA 1
ATOM 2029 C C . ALA A 1 264 ? 7.761 8.653 -18.457 1.00 76.38 264 ALA A C 1
ATOM 2031 O O . ALA A 1 264 ? 8.061 9.416 -17.537 1.00 76.38 264 ALA A O 1
ATOM 2032 N N . MET A 1 265 ? 8.295 8.797 -19.674 1.00 67.50 265 MET A N 1
ATOM 2033 C CA . MET A 1 265 ? 9.310 9.804 -20.012 1.00 67.50 265 MET A CA 1
ATOM 2034 C C . MET A 1 265 ? 8.773 11.238 -20.078 1.00 67.50 265 MET A C 1
ATOM 2036 O O . MET A 1 265 ? 9.544 12.180 -19.918 1.00 67.50 265 MET A O 1
ATOM 2040 N N . ALA A 1 266 ? 7.464 11.425 -20.269 1.00 72.50 266 ALA A N 1
ATOM 2041 C CA . ALA A 1 266 ? 6.838 12.746 -20.218 1.00 72.50 266 ALA A CA 1
ATOM 2042 C C . ALA A 1 266 ? 6.758 13.325 -18.789 1.00 72.50 266 ALA A C 1
ATOM 2044 O O . ALA A 1 266 ? 6.474 14.514 -18.622 1.00 72.50 266 ALA A O 1
ATOM 2045 N N . LEU A 1 267 ? 6.999 12.509 -17.755 1.00 72.31 267 LEU A N 1
ATOM 2046 C CA . LEU A 1 267 ? 6.982 12.959 -16.366 1.00 72.31 267 LEU A CA 1
ATOM 2047 C C . LEU A 1 267 ? 8.234 13.783 -16.014 1.00 72.31 267 LEU A C 1
ATOM 2049 O O . LEU A 1 267 ? 9.353 13.423 -16.387 1.00 72.31 267 LEU A O 1
ATOM 2053 N N . PRO A 1 268 ? 8.101 14.869 -15.232 1.00 65.00 268 PRO A N 1
ATOM 2054 C CA . PRO A 1 268 ? 9.256 15.618 -14.755 1.00 65.00 268 PRO A CA 1
ATOM 2055 C C . PRO A 1 268 ? 10.234 14.724 -13.978 1.00 65.00 268 PRO A C 1
ATOM 2057 O O . PRO A 1 268 ? 9.833 14.007 -13.066 1.00 65.00 268 PRO A O 1
ATOM 2060 N N . ARG A 1 269 ? 11.536 14.829 -14.284 1.00 64.00 269 ARG A N 1
ATOM 2061 C CA . ARG A 1 269 ? 12.634 14.113 -13.595 1.00 64.00 269 ARG A CA 1
ATOM 2062 C C . ARG A 1 269 ? 12.614 12.579 -13.723 1.00 64.00 269 ARG A C 1
ATOM 2064 O O . ARG A 1 269 ? 13.388 11.922 -13.032 1.00 64.00 269 ARG A O 1
ATOM 2071 N N . SER A 1 270 ? 11.808 12.004 -14.617 1.00 67.31 270 SER A N 1
ATOM 2072 C CA . SER A 1 270 ? 11.757 10.547 -14.825 1.00 67.31 270 SER A CA 1
ATOM 2073 C C . SER A 1 270 ? 12.968 9.986 -15.572 1.00 67.31 270 SER A C 1
ATOM 2075 O O . SER A 1 270 ? 13.283 8.813 -15.405 1.00 67.31 270 SER A O 1
ATOM 2077 N N . LEU A 1 271 ? 13.698 10.817 -16.328 1.00 58.12 271 LEU A N 1
ATOM 2078 C CA . LEU A 1 271 ? 14.866 10.397 -17.114 1.00 58.12 271 LEU A CA 1
ATOM 2079 C C . LEU A 1 271 ? 15.918 9.659 -16.268 1.00 58.12 271 LEU A C 1
ATOM 2081 O O . LEU A 1 271 ? 16.349 8.574 -16.637 1.00 58.12 271 LEU A O 1
ATOM 2085 N N . PHE A 1 272 ? 16.286 10.217 -15.111 1.00 60.22 272 PHE A N 1
ATOM 2086 C CA . PHE A 1 272 ? 17.267 9.601 -14.208 1.00 60.22 272 PHE A CA 1
ATOM 2087 C C . PHE A 1 272 ? 16.747 8.294 -13.597 1.00 60.22 272 PHE A C 1
ATOM 2089 O O . PHE A 1 272 ? 17.501 7.359 -13.356 1.00 60.22 272 PHE A O 1
ATOM 2096 N N . VAL A 1 273 ? 15.439 8.227 -13.350 1.00 66.69 273 VAL A N 1
ATOM 2097 C CA . VAL A 1 273 ? 14.792 7.070 -12.725 1.00 66.69 2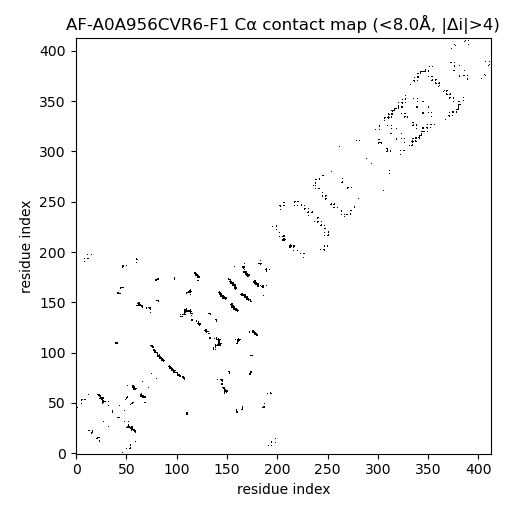73 VAL A CA 1
ATOM 2098 C C . VAL A 1 273 ? 14.691 5.907 -13.722 1.00 66.69 273 VAL A C 1
ATOM 2100 O O . VAL A 1 273 ? 14.896 4.758 -13.345 1.00 66.69 273 VAL A O 1
ATOM 2103 N N . LEU A 1 274 ? 14.426 6.197 -14.999 1.00 68.00 274 LEU A N 1
ATOM 2104 C CA . LEU A 1 274 ? 14.169 5.205 -16.051 1.00 68.00 274 LEU A CA 1
ATOM 2105 C C . LEU A 1 274 ? 15.410 4.817 -16.875 1.00 68.00 274 LEU A C 1
ATOM 2107 O O . LEU A 1 274 ? 15.329 3.887 -17.678 1.00 68.00 274 LEU A O 1
ATOM 2111 N N . GLU A 1 275 ? 16.552 5.482 -16.675 1.00 68.00 275 GLU A N 1
ATOM 2112 C CA . GLU A 1 275 ? 17.805 5.241 -17.410 1.00 68.00 275 GLU A CA 1
ATOM 2113 C C . GLU A 1 275 ? 18.195 3.749 -17.508 1.00 68.00 275 GLU A C 1
ATOM 2115 O O . GLU A 1 275 ? 18.494 3.293 -18.618 1.00 68.00 275 GLU A O 1
ATOM 2120 N N . PRO A 1 276 ? 18.132 2.934 -16.429 1.00 68.44 276 PRO A N 1
ATOM 2121 C CA . PRO A 1 276 ? 18.502 1.521 -16.517 1.00 68.44 276 PRO A CA 1
ATOM 2122 C C . PRO A 1 276 ? 17.617 0.725 -17.482 1.00 68.44 276 PRO A C 1
ATOM 2124 O O . PRO A 1 276 ? 18.127 -0.133 -18.201 1.00 68.44 276 PRO A O 1
ATOM 2127 N N . ILE A 1 277 ? 16.316 1.032 -17.526 1.00 67.50 277 ILE A N 1
ATOM 2128 C CA . ILE A 1 277 ? 15.353 0.365 -18.413 1.00 67.50 277 ILE A CA 1
ATOM 2129 C C . ILE A 1 277 ? 15.608 0.748 -19.865 1.00 67.50 277 ILE A C 1
ATOM 2131 O O . ILE A 1 277 ? 15.610 -0.118 -20.738 1.00 67.50 277 ILE A O 1
ATOM 2135 N N . VAL A 1 278 ? 15.847 2.037 -20.124 1.00 64.50 278 VAL A N 1
ATOM 2136 C CA . VAL A 1 278 ? 16.161 2.528 -21.473 1.00 64.50 278 VAL A CA 1
ATOM 2137 C C . VAL A 1 278 ? 17.414 1.834 -22.008 1.00 64.50 278 VAL A C 1
ATOM 2139 O O . VAL A 1 278 ? 17.416 1.366 -23.147 1.00 64.50 278 VAL A O 1
ATOM 2142 N N . ARG A 1 279 ? 18.450 1.692 -21.173 1.00 62.66 279 ARG A N 1
ATOM 2143 C CA . ARG A 1 279 ? 19.678 0.970 -21.526 1.00 62.66 279 ARG A CA 1
ATOM 2144 C C . ARG A 1 279 ? 19.434 -0.518 -21.800 1.00 62.66 279 ARG A C 1
ATOM 2146 O O . ARG A 1 279 ? 19.951 -1.037 -22.781 1.00 62.66 279 ARG A O 1
ATOM 2153 N N . GLU A 1 280 ? 18.651 -1.205 -20.973 1.00 66.62 280 GLU A N 1
ATOM 2154 C CA . GLU A 1 280 ? 18.391 -2.642 -21.149 1.00 66.62 280 GLU A CA 1
ATOM 2155 C C . GLU A 1 280 ? 17.583 -2.937 -22.425 1.00 66.62 280 GLU A C 1
ATOM 2157 O O . GLU A 1 280 ? 17.919 -3.849 -23.185 1.00 66.62 280 GLU A O 1
ATOM 2162 N N . LEU A 1 281 ? 16.547 -2.139 -22.707 1.00 59.72 281 LEU A N 1
ATOM 2163 C CA . LEU A 1 281 ? 15.796 -2.242 -23.963 1.00 59.72 281 LEU A CA 1
ATOM 2164 C C . LEU A 1 281 ? 16.700 -2.002 -25.177 1.00 59.72 281 LEU A C 1
ATOM 2166 O O . LEU A 1 281 ? 16.579 -2.695 -26.188 1.00 59.72 281 LEU A O 1
ATOM 2170 N N . HIS A 1 282 ? 17.634 -1.060 -25.050 1.00 59.47 282 HIS A N 1
ATOM 2171 C CA . HIS A 1 282 ? 18.623 -0.759 -26.072 1.00 59.47 282 HIS A CA 1
ATOM 2172 C C . HIS A 1 282 ? 19.580 -1.939 -26.319 1.00 59.47 282 HIS A C 1
ATOM 2174 O O . HIS A 1 282 ? 19.654 -2.427 -27.445 1.00 59.47 282 HIS A O 1
ATOM 2180 N N . GLU A 1 283 ? 20.247 -2.471 -25.289 1.00 55.00 283 GLU A N 1
ATOM 2181 C CA . GLU A 1 283 ? 21.138 -3.641 -25.412 1.00 55.00 283 GLU A CA 1
ATOM 2182 C C . GLU A 1 283 ? 20.421 -4.844 -26.051 1.00 55.00 283 GLU A C 1
ATOM 2184 O O . GLU A 1 283 ? 20.966 -5.537 -26.914 1.00 55.00 283 GLU A O 1
ATOM 2189 N N . ALA A 1 284 ? 19.159 -5.070 -25.683 1.00 53.22 284 ALA A N 1
ATOM 2190 C CA . ALA A 1 284 ? 18.350 -6.148 -26.231 1.00 53.22 284 ALA A CA 1
ATOM 2191 C C . ALA A 1 284 ? 17.968 -5.951 -27.710 1.00 53.22 284 ALA A C 1
ATOM 2193 O O . ALA A 1 284 ? 17.858 -6.939 -28.446 1.00 53.22 284 ALA A O 1
ATOM 2194 N N . ALA A 1 285 ? 17.741 -4.711 -28.149 1.00 49.00 285 ALA A N 1
ATOM 2195 C CA . ALA A 1 285 ? 17.517 -4.390 -29.556 1.00 49.00 285 ALA A CA 1
ATOM 2196 C C . ALA A 1 285 ? 18.785 -4.656 -30.386 1.00 49.00 285 ALA A C 1
ATOM 2198 O O . ALA A 1 285 ? 18.701 -5.300 -31.433 1.00 49.00 285 ALA A O 1
ATOM 2199 N N . PHE A 1 286 ? 19.959 -4.281 -29.866 1.00 41.25 286 PHE A N 1
ATOM 2200 C CA . PHE A 1 286 ? 21.255 -4.547 -30.503 1.00 41.25 286 PHE A CA 1
ATOM 2201 C C . PHE A 1 286 ? 21.579 -6.046 -30.588 1.00 41.25 286 PHE A C 1
ATOM 2203 O O . PHE A 1 286 ? 21.908 -6.544 -31.662 1.00 41.25 286 PHE A O 1
ATOM 2210 N N . ALA A 1 287 ? 21.370 -6.813 -29.512 1.00 40.78 287 ALA A N 1
ATOM 2211 C CA . ALA A 1 287 ? 21.567 -8.268 -29.528 1.00 40.78 287 ALA A CA 1
ATOM 2212 C C . ALA A 1 287 ? 20.649 -8.998 -30.533 1.00 40.78 287 ALA A C 1
ATOM 2214 O O . ALA A 1 287 ? 20.998 -10.057 -31.058 1.00 40.78 287 ALA A O 1
ATOM 2215 N N . ARG A 1 288 ? 19.457 -8.448 -30.817 1.00 41.16 288 ARG A N 1
ATOM 2216 C CA . ARG A 1 288 ? 18.557 -8.961 -31.865 1.00 41.16 288 ARG A CA 1
ATOM 2217 C C . ARG A 1 288 ? 19.031 -8.591 -33.273 1.00 41.16 288 ARG A C 1
ATOM 2219 O O . ARG A 1 288 ? 18.863 -9.414 -34.173 1.00 41.16 288 ARG A O 1
ATOM 2226 N N . ALA A 1 289 ? 19.618 -7.408 -33.457 1.00 37.59 289 ALA A N 1
ATOM 2227 C CA . ALA A 1 289 ? 20.181 -6.966 -34.733 1.00 37.59 289 ALA A CA 1
ATOM 2228 C C . ALA A 1 289 ? 21.376 -7.839 -35.167 1.00 37.59 289 ALA A C 1
ATOM 2230 O O . ALA A 1 289 ? 21.461 -8.229 -36.330 1.00 37.59 289 ALA A O 1
ATOM 2231 N N . ASP A 1 290 ? 22.209 -8.270 -34.216 1.00 42.53 290 ASP A N 1
ATOM 2232 C CA . ASP A 1 290 ? 23.337 -9.184 -34.461 1.00 42.53 290 ASP A CA 1
ATOM 2233 C C . ASP A 1 290 ? 22.903 -10.619 -34.846 1.00 42.53 290 ASP A C 1
ATOM 2235 O O . ASP A 1 290 ? 23.638 -11.362 -35.500 1.00 42.53 290 ASP A O 1
ATOM 2239 N N . ALA A 1 291 ? 21.683 -11.033 -34.477 1.00 36.12 291 ALA A N 1
ATOM 2240 C CA . ALA A 1 291 ? 21.160 -12.380 -34.737 1.00 36.12 291 ALA A CA 1
ATOM 2241 C C . ALA A 1 291 ? 20.376 -12.512 -36.061 1.00 36.12 291 ALA A C 1
ATOM 2243 O O . ALA A 1 291 ? 20.138 -13.632 -36.528 1.00 36.12 291 ALA A O 1
ATOM 2244 N N . GLN A 1 292 ? 19.969 -11.401 -36.684 1.00 38.50 292 GLN A N 1
ATOM 2245 C CA . GLN A 1 292 ? 19.335 -11.375 -38.006 1.00 38.50 292 GLN A CA 1
ATOM 2246 C C . GLN A 1 292 ? 19.740 -10.105 -38.766 1.00 38.50 292 GLN A C 1
ATOM 2248 O O . GLN A 1 292 ? 19.255 -9.030 -38.421 1.00 38.50 292 GLN A O 1
ATOM 2253 N N . PRO A 1 293 ? 20.503 -10.204 -39.872 1.00 34.59 293 PRO A N 1
ATOM 2254 C CA . PRO A 1 293 ? 20.711 -9.056 -40.737 1.00 34.59 293 PRO A CA 1
ATOM 2255 C C . PRO A 1 293 ? 19.396 -8.772 -41.471 1.00 34.59 293 PRO A C 1
ATOM 2257 O O . PRO A 1 293 ? 19.020 -9.477 -42.412 1.00 34.59 293 PRO A O 1
ATOM 2260 N N . ARG A 1 294 ? 18.657 -7.759 -41.018 1.00 39.41 294 ARG A N 1
ATOM 2261 C CA . ARG A 1 294 ? 17.500 -7.214 -41.731 1.00 39.41 294 ARG A CA 1
ATOM 2262 C C . ARG A 1 294 ? 17.815 -5.788 -42.144 1.00 39.41 294 ARG A C 1
ATOM 2264 O O . ARG A 1 294 ? 17.784 -4.881 -41.324 1.00 39.41 294 ARG A O 1
ATOM 2271 N N . ALA A 1 295 ? 18.070 -5.599 -43.433 1.00 38.00 295 ALA A N 1
ATOM 2272 C CA . ALA A 1 295 ? 18.005 -4.282 -44.049 1.00 38.00 295 ALA A CA 1
ATOM 2273 C C . ALA A 1 295 ? 16.629 -3.651 -43.738 1.00 38.00 295 ALA A C 1
ATOM 2275 O O . ALA A 1 295 ? 15.607 -4.246 -44.090 1.00 38.00 295 ALA A O 1
ATOM 2276 N N . GLY A 1 296 ? 16.615 -2.506 -43.042 1.00 46.94 296 GLY A N 1
ATOM 2277 C CA . GLY A 1 296 ? 15.409 -1.718 -42.730 1.00 46.94 296 GLY A CA 1
ATOM 2278 C C . GLY A 1 296 ? 15.194 -1.330 -41.257 1.00 46.94 296 GLY A C 1
ATOM 2279 O O . GLY A 1 296 ? 14.420 -0.420 -41.002 1.00 46.94 296 GLY A O 1
ATOM 2280 N N . VAL A 1 297 ? 15.871 -1.963 -40.290 1.00 45.66 297 VAL A N 1
ATOM 2281 C CA . VAL A 1 297 ? 15.707 -1.637 -38.849 1.00 45.66 297 VAL A CA 1
ATOM 2282 C C . VAL A 1 297 ? 16.327 -0.280 -38.489 1.00 45.66 297 VAL A C 1
ATOM 2284 O O . VAL A 1 297 ? 15.796 0.450 -37.654 1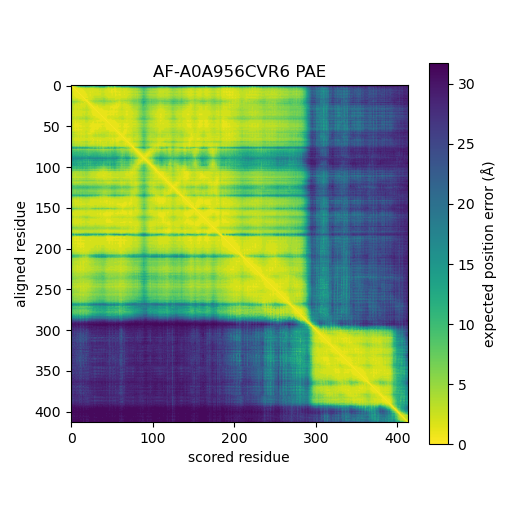.00 45.66 297 VAL A O 1
ATOM 2287 N N . ASP A 1 298 ? 17.418 0.080 -39.160 1.00 50.81 298 ASP A N 1
ATOM 2288 C CA . ASP A 1 298 ? 18.146 1.329 -38.924 1.00 50.81 298 ASP A CA 1
ATOM 2289 C C . ASP A 1 298 ? 17.324 2.568 -39.307 1.00 50.81 298 ASP A C 1
ATOM 2291 O O . ASP A 1 298 ? 17.374 3.580 -38.610 1.00 50.81 298 ASP A O 1
ATOM 2295 N N . ASP A 1 299 ? 16.502 2.474 -40.358 1.00 54.47 299 ASP A N 1
ATOM 2296 C CA . ASP A 1 299 ? 15.605 3.557 -40.776 1.00 54.47 299 ASP A CA 1
ATOM 2297 C C . ASP A 1 299 ? 14.456 3.767 -39.774 1.00 54.47 299 ASP A C 1
ATOM 2299 O O . ASP A 1 299 ? 14.160 4.909 -39.415 1.00 54.47 299 ASP A O 1
ATOM 2303 N N . ASP A 1 300 ? 13.870 2.683 -39.250 1.00 53.69 300 ASP A N 1
ATOM 2304 C CA . ASP A 1 300 ? 12.796 2.738 -38.246 1.00 53.69 300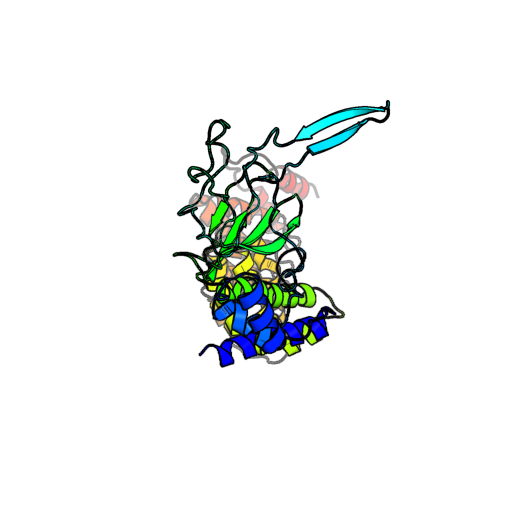 ASP A CA 1
ATOM 2305 C C . ASP A 1 300 ? 13.287 3.307 -36.899 1.00 53.69 300 ASP A C 1
ATOM 2307 O O . ASP A 1 300 ? 12.562 4.045 -36.226 1.00 53.69 300 ASP A O 1
ATOM 2311 N N . LEU A 1 301 ? 14.528 2.998 -36.497 1.00 57.72 301 LEU A N 1
ATOM 2312 C CA . LEU A 1 301 ? 15.133 3.526 -35.268 1.00 57.72 301 LEU A CA 1
ATOM 2313 C C . LEU A 1 301 ? 15.611 4.975 -35.424 1.00 57.72 301 LEU A C 1
ATOM 2315 O O . LEU A 1 301 ? 15.487 5.764 -34.485 1.00 57.72 301 LEU A O 1
ATOM 2319 N N . ARG A 1 302 ? 16.111 5.352 -36.608 1.00 69.56 302 ARG A N 1
ATOM 2320 C CA . ARG A 1 302 ? 16.488 6.736 -36.934 1.00 69.56 302 ARG A CA 1
ATOM 2321 C C . ARG A 1 302 ? 15.294 7.671 -36.934 1.00 69.56 302 ARG A C 1
ATOM 2323 O O . ARG A 1 302 ? 15.406 8.801 -36.482 1.00 69.56 302 ARG A O 1
ATOM 2330 N N . GLU A 1 303 ? 14.165 7.228 -37.470 1.00 73.06 303 GLU A N 1
ATOM 2331 C CA . GLU A 1 303 ? 12.941 8.033 -37.537 1.00 73.06 303 GLU A CA 1
ATOM 2332 C C . GLU A 1 303 ? 12.025 7.797 -36.334 1.00 73.06 303 GLU A C 1
ATOM 2334 O O . GLU A 1 303 ? 10.890 8.278 -36.301 1.00 73.06 303 GLU A O 1
ATOM 2339 N N . HIS A 1 304 ? 12.522 7.085 -35.316 1.00 68.50 304 HIS A N 1
ATOM 2340 C CA . HIS A 1 304 ? 11.732 6.743 -34.151 1.00 68.50 304 HIS A CA 1
ATOM 2341 C C . HIS A 1 304 ? 11.177 8.017 -33.495 1.00 68.50 304 HIS A C 1
ATOM 2343 O O . HIS A 1 304 ? 11.948 8.933 -33.202 1.00 68.50 304 HIS A O 1
ATOM 2349 N N . PRO A 1 305 ? 9.863 8.107 -33.213 1.00 59.69 305 PRO A N 1
ATOM 2350 C CA . PRO A 1 305 ? 9.235 9.352 -32.765 1.00 59.69 305 PRO A CA 1
ATOM 2351 C C . PRO A 1 305 ? 9.780 9.858 -31.421 1.00 59.69 305 PRO A C 1
ATOM 2353 O O . PRO A 1 305 ? 9.776 11.062 -31.169 1.00 59.69 305 PRO A O 1
ATOM 2356 N N . LEU A 1 306 ? 10.287 8.960 -30.569 1.00 52.06 306 LEU A N 1
ATOM 2357 C CA . LEU A 1 306 ? 10.949 9.326 -29.314 1.00 52.06 306 LEU A CA 1
ATOM 2358 C C . LEU A 1 306 ? 12.402 9.728 -29.552 1.00 52.06 306 LEU A C 1
ATOM 2360 O O . LEU A 1 306 ? 13.218 8.890 -29.941 1.00 52.06 306 LEU A O 1
ATOM 2364 N N . ALA A 1 307 ? 12.739 10.973 -29.217 1.00 63.19 307 ALA A N 1
ATOM 2365 C CA . ALA A 1 307 ? 14.103 11.474 -29.322 1.00 63.19 307 ALA A CA 1
ATOM 2366 C C . ALA A 1 307 ? 15.096 10.665 -28.485 1.00 63.19 307 ALA A C 1
ATOM 2368 O O . ALA A 1 307 ? 16.233 10.494 -28.893 1.00 63.19 307 ALA A O 1
ATOM 2369 N N . GLN A 1 308 ? 14.676 10.085 -27.362 1.00 55.22 308 GLN A N 1
ATOM 2370 C CA . GLN A 1 308 ? 15.579 9.362 -26.469 1.00 55.22 308 GLN A CA 1
ATOM 2371 C C . GLN A 1 308 ? 16.001 7.992 -27.011 1.00 55.22 308 GLN A C 1
ATOM 2373 O O . GLN A 1 308 ? 17.106 7.537 -26.728 1.00 55.22 308 GLN A O 1
ATOM 2378 N N . VAL A 1 309 ? 15.177 7.372 -27.864 1.00 53.44 309 VAL A N 1
ATOM 2379 C CA . VAL A 1 309 ? 15.593 6.191 -28.640 1.00 53.44 309 VAL A CA 1
ATOM 2380 C C . VAL A 1 309 ? 16.690 6.582 -29.627 1.00 53.44 309 VAL A C 1
ATOM 2382 O O . VAL A 1 309 ? 17.690 5.879 -29.751 1.00 53.44 309 VAL A O 1
ATOM 2385 N N . ARG A 1 310 ? 16.556 7.755 -30.253 1.00 77.31 310 ARG A N 1
ATOM 2386 C CA . ARG A 1 310 ? 17.560 8.309 -31.167 1.00 77.31 310 ARG A CA 1
ATOM 2387 C C . ARG A 1 310 ? 18.822 8.782 -30.434 1.00 77.31 310 ARG A C 1
ATOM 2389 O O . ARG A 1 310 ? 19.914 8.599 -30.952 1.00 77.31 310 ARG A O 1
ATOM 2396 N N . VAL A 1 311 ? 18.706 9.299 -29.204 1.00 66.25 311 VAL A N 1
ATOM 2397 C CA . VAL A 1 311 ? 19.841 9.617 -28.309 1.00 66.25 311 VAL A CA 1
ATOM 2398 C C . VAL A 1 311 ? 20.619 8.350 -27.985 1.00 66.25 311 VAL A C 1
ATOM 2400 O O . VAL A 1 311 ? 21.840 8.338 -28.095 1.00 66.25 311 VAL A O 1
ATOM 2403 N N . ALA A 1 312 ? 19.923 7.276 -27.609 1.00 53.25 312 ALA A N 1
ATOM 2404 C CA . ALA A 1 312 ? 20.557 6.000 -27.304 1.00 53.25 312 ALA A CA 1
ATOM 2405 C C . ALA A 1 312 ? 21.241 5.408 -28.546 1.00 53.25 312 ALA A C 1
ATOM 2407 O O . ALA A 1 312 ? 22.383 4.962 -28.466 1.00 53.25 312 ALA A O 1
ATOM 2408 N N . LEU A 1 313 ? 20.581 5.473 -29.708 1.00 65.69 313 LEU A N 1
ATOM 2409 C CA . LEU A 1 313 ? 21.166 5.102 -30.997 1.00 65.69 313 LEU A CA 1
ATOM 2410 C C . LEU A 1 313 ? 22.433 5.920 -31.297 1.00 65.69 313 LEU A C 1
ATOM 2412 O O . LEU A 1 313 ? 23.460 5.363 -31.669 1.00 65.69 313 LEU A O 1
ATOM 2416 N N . ALA A 1 314 ? 22.390 7.231 -31.064 1.00 74.12 314 ALA A N 1
ATOM 2417 C CA . ALA A 1 314 ? 23.522 8.128 -31.245 1.00 74.12 314 ALA A CA 1
ATOM 2418 C C . ALA A 1 314 ? 24.655 7.903 -30.233 1.00 74.12 314 ALA A C 1
ATOM 2420 O O . ALA A 1 314 ? 25.797 8.188 -30.565 1.00 74.12 314 ALA A O 1
ATOM 2421 N N . ALA A 1 315 ? 24.381 7.411 -29.022 1.00 67.38 315 ALA A N 1
ATOM 2422 C CA . ALA A 1 315 ? 25.384 7.174 -27.980 1.00 67.38 315 ALA A CA 1
ATOM 2423 C C . ALA A 1 315 ? 26.109 5.823 -28.106 1.00 67.38 315 ALA A C 1
ATOM 2425 O O . ALA A 1 315 ? 27.139 5.623 -27.458 1.00 67.38 315 ALA A O 1
ATOM 2426 N N . ASN A 1 316 ? 25.575 4.884 -28.891 1.00 60.75 316 ASN A N 1
ATOM 2427 C CA . ASN A 1 316 ? 26.097 3.524 -28.936 1.00 60.75 316 ASN A CA 1
ATOM 2428 C C . ASN A 1 316 ? 27.349 3.405 -29.834 1.00 60.75 316 ASN A C 1
ATOM 2430 O O . ASN A 1 316 ? 27.266 3.698 -31.029 1.00 60.75 316 ASN A O 1
ATOM 2434 N N . PRO A 1 317 ? 28.497 2.939 -29.302 1.00 65.44 317 PRO A N 1
ATOM 2435 C CA . PRO A 1 317 ? 29.728 2.752 -30.074 1.00 65.44 317 PRO A CA 1
ATOM 2436 C C . PRO A 1 317 ? 29.611 1.740 -31.225 1.00 65.44 317 PRO A C 1
ATOM 2438 O O . PRO A 1 317 ? 30.424 1.774 -32.139 1.00 65.44 317 PRO A O 1
ATOM 2441 N N . GLU A 1 318 ? 28.629 0.847 -31.220 1.00 68.81 318 GLU A N 1
ATOM 2442 C CA . GLU A 1 318 ? 28.428 -0.146 -32.284 1.00 68.81 318 GLU A CA 1
ATOM 2443 C C . GLU A 1 318 ? 27.459 0.340 -33.375 1.00 68.81 318 GLU A C 1
ATOM 2445 O O . GLU A 1 318 ? 27.150 -0.398 -34.310 1.00 68.81 318 GLU A O 1
ATOM 2450 N N . THR A 1 319 ? 26.943 1.570 -33.269 1.00 71.25 319 THR A N 1
ATOM 2451 C CA . THR A 1 319 ? 26.045 2.134 -34.282 1.00 71.25 319 THR A CA 1
ATOM 2452 C C . THR A 1 319 ? 26.769 2.293 -35.614 1.00 71.25 319 THR A C 1
ATOM 2454 O O . THR A 1 319 ? 27.872 2.840 -35.675 1.00 71.25 319 THR A O 1
ATOM 2457 N N . ASP A 1 320 ? 26.113 1.848 -36.691 1.00 76.81 320 ASP A N 1
ATOM 2458 C CA . ASP A 1 320 ? 26.651 1.929 -38.045 1.00 76.81 320 ASP A CA 1
ATOM 2459 C C . ASP A 1 320 ? 27.054 3.380 -38.399 1.00 76.81 320 ASP A C 1
ATOM 2461 O O . ASP A 1 320 ? 26.264 4.309 -38.187 1.00 76.81 320 ASP A O 1
ATOM 2465 N N . PRO A 1 321 ? 28.259 3.609 -38.954 1.00 79.75 321 PRO A N 1
ATOM 2466 C CA . PRO A 1 321 ? 28.725 4.951 -39.296 1.00 79.75 321 PRO A CA 1
ATOM 2467 C C . PRO A 1 321 ? 27.794 5.723 -40.242 1.00 79.75 321 PRO A C 1
ATOM 2469 O O . PRO A 1 321 ? 27.645 6.934 -40.094 1.00 79.75 321 PRO A O 1
ATOM 2472 N N . ALA A 1 322 ? 27.118 5.053 -41.182 1.00 81.25 322 ALA A N 1
ATOM 2473 C CA . ALA A 1 322 ? 26.164 5.708 -42.076 1.00 81.25 322 ALA A CA 1
ATOM 2474 C C . ALA A 1 322 ? 24.904 6.169 -41.326 1.00 81.25 322 ALA A C 1
ATOM 2476 O O . ALA A 1 322 ? 24.325 7.207 -41.657 1.00 81.25 322 ALA A O 1
ATOM 2477 N N . LEU A 1 323 ? 24.500 5.432 -40.290 1.00 79.75 323 LEU A N 1
ATOM 2478 C CA . LEU A 1 323 ? 23.385 5.791 -39.418 1.00 79.75 323 LEU A CA 1
ATOM 2479 C C . LEU A 1 323 ? 23.747 6.949 -38.482 1.00 79.75 323 LEU A C 1
ATOM 2481 O O . LEU A 1 323 ? 22.956 7.883 -38.333 1.00 79.75 323 LEU A O 1
ATOM 2485 N N . LEU A 1 324 ? 24.961 6.942 -37.919 1.00 84.50 324 LEU A N 1
ATOM 2486 C CA . LEU A 1 324 ? 25.501 8.082 -37.174 1.00 84.50 324 LEU A CA 1
ATOM 2487 C C . LEU A 1 324 ? 25.537 9.336 -38.053 1.00 84.50 324 LEU A C 1
ATOM 2489 O O . LEU A 1 324 ? 25.014 10.373 -37.654 1.00 84.50 324 LEU A O 1
ATOM 2493 N N . LEU A 1 325 ? 26.040 9.237 -39.285 1.00 91.00 325 LEU A N 1
ATOM 2494 C CA . LEU A 1 325 ? 26.040 10.355 -40.229 1.00 91.00 325 LEU A CA 1
ATOM 2495 C C . LEU A 1 325 ? 24.621 10.883 -40.505 1.00 91.00 325 LEU A C 1
ATOM 2497 O O . LEU A 1 325 ? 24.409 12.094 -40.583 1.00 91.00 325 LEU A O 1
ATOM 2501 N N . ALA A 1 326 ? 23.627 9.999 -40.607 1.00 88.56 326 ALA A N 1
ATOM 2502 C CA . ALA A 1 326 ? 22.240 10.394 -40.837 1.00 88.56 326 ALA A CA 1
ATOM 2503 C C . ALA A 1 326 ? 21.604 11.116 -39.628 1.00 88.56 326 ALA A C 1
ATOM 2505 O O . ALA A 1 326 ? 20.793 12.027 -39.816 1.00 88.56 326 ALA A O 1
ATOM 2506 N N . LEU A 1 327 ? 21.995 10.771 -38.396 1.00 88.38 327 LEU A N 1
ATOM 2507 C CA . LEU A 1 327 ? 21.523 11.415 -37.159 1.00 88.38 327 LEU A CA 1
ATOM 2508 C C . LEU A 1 327 ? 22.067 12.840 -36.961 1.00 88.38 327 LEU A C 1
ATOM 2510 O O . LEU A 1 327 ? 21.547 13.589 -36.136 1.00 88.38 327 LEU A O 1
ATOM 2514 N N . VAL A 1 328 ? 23.041 13.285 -37.762 1.00 94.50 328 VAL A N 1
ATOM 2515 C CA . VAL A 1 328 ? 23.450 14.703 -37.811 1.00 94.50 328 VAL A CA 1
ATOM 2516 C C . VAL A 1 328 ? 22.272 15.612 -38.185 1.00 94.50 328 VAL A C 1
ATOM 2518 O O . VAL A 1 328 ? 22.210 16.776 -37.775 1.00 94.50 328 VAL A O 1
ATOM 2521 N N . ALA A 1 329 ? 21.322 15.093 -38.967 1.00 91.75 329 ALA A N 1
ATOM 2522 C CA . ALA A 1 329 ? 20.147 15.835 -39.393 1.00 91.75 329 ALA A CA 1
ATOM 2523 C C . ALA A 1 329 ? 19.061 15.958 -38.308 1.00 91.75 329 ALA A C 1
ATOM 2525 O O . ALA A 1 329 ? 18.148 16.757 -38.509 1.00 91.75 329 ALA A O 1
ATOM 2526 N N . ASP A 1 330 ? 19.166 15.224 -37.193 1.00 91.62 330 ASP A N 1
ATOM 2527 C CA . ASP A 1 330 ? 18.138 15.168 -36.150 1.00 91.62 330 ASP A CA 1
ATOM 2528 C C . ASP A 1 330 ? 17.816 16.554 -35.590 1.00 91.62 330 ASP A C 1
ATOM 2530 O O . ASP A 1 330 ? 18.721 17.361 -35.353 1.00 91.62 330 ASP A O 1
ATOM 2534 N N . ASP A 1 331 ? 16.532 16.826 -35.366 1.00 87.31 331 ASP A N 1
ATOM 2535 C CA . ASP A 1 331 ? 16.064 18.105 -34.840 1.00 87.31 331 ASP A CA 1
ATOM 2536 C C . ASP A 1 331 ? 16.384 18.260 -33.345 1.00 87.31 331 ASP A C 1
ATOM 2538 O O . ASP A 1 331 ? 16.641 19.378 -32.888 1.00 87.31 331 ASP A O 1
ATOM 2542 N N . GLU A 1 332 ? 16.475 17.158 -32.592 1.00 83.38 332 GLU A N 1
ATOM 2543 C CA . GLU A 1 332 ? 16.697 17.206 -31.148 1.00 83.38 332 GLU A CA 1
ATOM 2544 C C . GLU A 1 332 ? 18.180 17.397 -30.789 1.00 83.38 332 GLU A C 1
ATOM 2546 O O . GLU A 1 332 ? 19.065 16.639 -31.198 1.00 83.38 332 GLU A O 1
ATOM 2551 N N . HIS A 1 333 ? 18.468 18.416 -29.976 1.00 81.62 333 HIS A N 1
ATOM 2552 C CA . HIS A 1 333 ? 19.839 18.794 -29.620 1.00 81.62 333 HIS A CA 1
ATOM 2553 C C . HIS A 1 333 ? 20.546 17.745 -28.739 1.00 81.62 333 HIS A C 1
ATOM 2555 O O . HIS A 1 333 ? 21.779 17.637 -28.768 1.00 81.62 333 HIS A O 1
ATOM 2561 N N . GLU A 1 334 ? 19.785 16.953 -27.978 1.00 70.25 334 GLU A N 1
ATOM 2562 C CA . GLU A 1 334 ? 20.292 15.852 -27.152 1.00 70.25 334 GLU A CA 1
ATOM 2563 C C . GLU A 1 334 ? 20.844 14.711 -28.016 1.00 70.25 334 GLU A C 1
ATOM 2565 O O . GLU A 1 334 ? 21.910 14.174 -27.713 1.00 70.25 334 GLU A O 1
ATOM 2570 N N . VAL A 1 335 ? 20.181 14.392 -29.136 1.00 79.62 335 VAL A N 1
ATOM 2571 C CA . VAL A 1 335 ? 20.628 13.352 -30.082 1.00 79.62 335 VAL A CA 1
A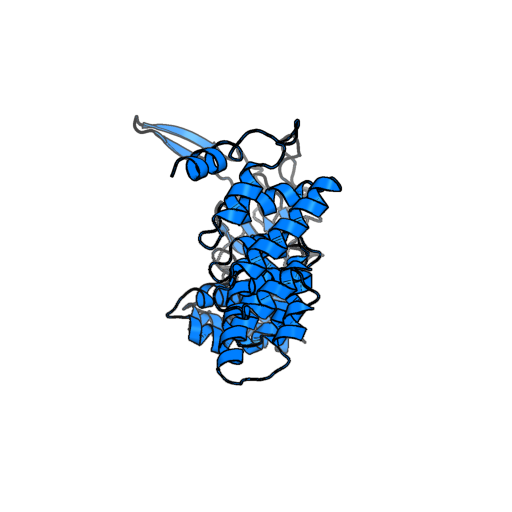TOM 2572 C C . VAL A 1 335 ? 21.976 13.743 -30.673 1.00 79.62 335 VAL A C 1
ATOM 2574 O O . VAL A 1 335 ? 22.934 12.970 -30.640 1.00 79.62 335 VAL A O 1
ATOM 2577 N N . ARG A 1 336 ? 22.087 14.997 -31.124 1.00 92.25 336 ARG A N 1
ATOM 2578 C CA . ARG A 1 336 ? 23.332 15.553 -31.672 1.00 92.25 336 ARG A CA 1
ATOM 2579 C C . ARG A 1 336 ? 24.451 15.623 -30.624 1.00 92.25 336 ARG A C 1
ATOM 2581 O O . ARG A 1 336 ? 25.612 15.377 -30.939 1.00 92.25 336 ARG A O 1
ATOM 2588 N N . SER A 1 337 ? 24.109 15.889 -29.363 1.00 79.00 337 SER A N 1
ATOM 2589 C CA . SER A 1 337 ? 25.053 15.875 -28.235 1.00 79.00 337 SER A CA 1
ATOM 2590 C C . SER A 1 337 ? 25.577 14.476 -27.901 1.00 79.00 337 SER A C 1
ATOM 2592 O O . SER A 1 337 ? 26.733 14.341 -27.493 1.00 79.00 337 SER A O 1
ATOM 2594 N N . ALA A 1 338 ? 24.740 13.446 -28.024 1.00 72.88 338 ALA A N 1
ATOM 2595 C CA . ALA A 1 338 ? 25.141 12.054 -27.843 1.00 72.88 338 ALA A CA 1
ATOM 2596 C C . ALA A 1 338 ? 26.031 11.579 -28.998 1.00 72.88 338 ALA A C 1
ATOM 2598 O O . ALA A 1 338 ? 27.098 11.021 -28.752 1.00 72.88 338 ALA A O 1
ATOM 2599 N N . LEU A 1 339 ? 25.658 11.922 -30.234 1.00 86.50 339 LEU A N 1
ATOM 2600 C CA . LEU A 1 339 ? 26.441 11.655 -31.442 1.00 86.50 339 LEU A CA 1
ATOM 2601 C C . LEU A 1 339 ? 27.851 12.251 -31.351 1.00 86.50 339 LEU A C 1
ATOM 2603 O O . LEU A 1 339 ? 28.827 11.572 -31.647 1.00 86.50 339 LEU A O 1
ATOM 2607 N N . ALA A 1 340 ? 27.975 13.493 -30.871 1.00 85.38 340 ALA A N 1
ATOM 2608 C CA . ALA A 1 340 ? 29.264 14.166 -30.694 1.00 85.38 340 ALA A CA 1
ATOM 2609 C C . ALA A 1 340 ? 30.197 13.483 -29.679 1.00 85.38 340 ALA A C 1
ATOM 2611 O O . ALA A 1 340 ? 31.395 13.753 -29.674 1.00 85.38 340 ALA A O 1
ATOM 2612 N N . ARG A 1 341 ? 29.651 12.650 -28.782 1.00 81.31 341 ARG A N 1
ATOM 2613 C CA . ARG A 1 341 ? 30.402 11.894 -27.768 1.00 81.31 341 ARG A CA 1
ATOM 2614 C C . ARG A 1 341 ? 30.635 10.438 -28.170 1.00 81.31 341 ARG A C 1
ATOM 2616 O O . ARG A 1 341 ? 31.287 9.714 -27.418 1.00 81.31 341 ARG A O 1
ATOM 2623 N N . ASN A 1 342 ? 30.083 10.004 -29.299 1.00 79.94 342 ASN A N 1
ATOM 2624 C CA . ASN A 1 342 ? 30.152 8.619 -29.721 1.00 79.94 342 ASN A CA 1
ATOM 2625 C C . ASN A 1 342 ? 31.555 8.291 -30.251 1.00 79.94 342 ASN A C 1
ATOM 2627 O O . ASN A 1 342 ? 31.948 8.844 -31.278 1.00 79.94 342 ASN A O 1
ATOM 2631 N N . PRO A 1 343 ? 32.292 7.355 -29.626 1.00 79.69 343 PRO A N 1
ATOM 2632 C CA . PRO A 1 343 ? 33.673 7.057 -30.003 1.00 79.69 343 PRO A CA 1
ATOM 2633 C C . PRO A 1 343 ? 33.823 6.505 -31.429 1.00 79.69 343 PRO A C 1
ATOM 2635 O O . PRO A 1 343 ? 34.926 6.555 -31.973 1.00 79.69 343 PRO A O 1
ATOM 2638 N N . SER A 1 344 ? 32.739 6.009 -32.029 1.00 83.50 344 SER A N 1
ATOM 2639 C CA . SER A 1 344 ? 32.703 5.475 -33.393 1.00 83.50 344 SER A CA 1
ATOM 2640 C C . SER A 1 344 ? 32.238 6.492 -34.434 1.00 83.50 344 SER A C 1
ATOM 2642 O O . SER A 1 344 ? 32.213 6.171 -35.622 1.00 83.50 344 SER A O 1
ATOM 2644 N N . ALA A 1 345 ? 31.913 7.724 -34.023 1.00 88.81 345 ALA A N 1
ATOM 2645 C CA . ALA A 1 345 ? 31.675 8.817 -34.954 1.00 88.81 345 ALA A CA 1
ATOM 2646 C C . ALA A 1 345 ? 32.952 9.090 -35.760 1.00 88.81 345 ALA A C 1
ATOM 2648 O O . ALA A 1 345 ? 33.993 9.486 -35.220 1.00 88.81 345 ALA A O 1
ATOM 2649 N N . ASP A 1 346 ? 32.867 8.851 -37.065 1.00 92.38 346 ASP A N 1
ATOM 2650 C CA . ASP A 1 346 ? 33.984 9.023 -37.977 1.00 92.38 346 ASP A CA 1
ATOM 2651 C C . ASP A 1 346 ? 34.220 10.497 -38.333 1.00 92.38 346 ASP A C 1
ATOM 2653 O O . ASP A 1 346 ? 33.457 11.402 -37.981 1.00 92.38 346 ASP A O 1
ATOM 2657 N N . VAL A 1 347 ? 35.325 10.754 -39.035 1.00 91.38 347 VAL A N 1
ATOM 2658 C CA . VAL A 1 347 ? 35.720 12.117 -39.413 1.00 91.38 347 VAL A CA 1
ATOM 2659 C C . VAL A 1 347 ? 34.632 12.803 -40.242 1.00 91.38 347 VAL A C 1
ATOM 2661 O O . VAL A 1 347 ? 34.403 13.993 -40.052 1.00 91.38 347 VAL A O 1
ATOM 2664 N N . GLU A 1 348 ? 33.950 12.067 -41.123 1.00 93.62 348 GLU A N 1
ATOM 2665 C CA . GLU A 1 348 ? 32.882 12.605 -41.970 1.00 93.62 348 GLU A CA 1
ATOM 2666 C C . GLU A 1 348 ? 31.675 13.053 -41.137 1.00 93.62 348 GLU A C 1
ATOM 2668 O O . GLU A 1 348 ? 31.204 14.183 -41.285 1.00 93.62 348 GLU A O 1
ATOM 2673 N N . THR A 1 349 ? 31.231 12.214 -40.202 1.00 94.44 349 THR A N 1
ATOM 2674 C CA . THR A 1 349 ? 30.135 12.499 -39.270 1.00 94.44 349 THR A CA 1
ATOM 2675 C C . THR A 1 349 ? 30.446 13.702 -38.383 1.00 94.44 349 THR A C 1
ATOM 2677 O O . THR A 1 349 ? 29.620 14.607 -38.237 1.00 94.44 349 THR A O 1
ATOM 2680 N N . LEU A 1 350 ? 31.658 13.754 -37.824 1.00 94.50 350 LEU A N 1
ATOM 2681 C CA . LEU A 1 350 ? 32.107 14.863 -36.980 1.00 94.50 350 LEU A CA 1
ATOM 2682 C C . LEU A 1 350 ? 32.214 16.177 -37.772 1.00 94.50 350 LEU A C 1
ATOM 2684 O O . LEU A 1 350 ? 31.772 17.217 -37.285 1.00 94.50 350 LEU A O 1
ATOM 2688 N N . ASP A 1 351 ? 32.741 16.150 -39.002 1.00 93.38 351 ASP A N 1
ATOM 2689 C CA . ASP A 1 351 ? 32.804 17.331 -39.876 1.00 93.38 351 ASP A CA 1
ATOM 2690 C C . ASP A 1 351 ? 31.403 17.826 -40.280 1.00 93.38 351 ASP A C 1
ATOM 2692 O O . ASP A 1 351 ? 31.157 19.038 -40.303 1.00 93.38 351 ASP A O 1
ATOM 2696 N N . ALA A 1 352 ? 30.470 16.910 -40.556 1.00 94.88 352 ALA A N 1
ATOM 2697 C CA . ALA A 1 352 ? 29.084 17.245 -40.868 1.00 94.88 352 ALA A CA 1
ATOM 2698 C C . ALA A 1 352 ? 28.369 17.886 -39.668 1.00 94.88 352 ALA A C 1
ATOM 2700 O O . ALA A 1 352 ? 27.720 18.929 -39.818 1.00 94.88 352 ALA A O 1
ATOM 2701 N N . LEU A 1 353 ? 28.530 17.316 -38.467 1.00 94.31 353 LEU A N 1
ATOM 2702 C CA . LEU A 1 353 ? 27.974 17.887 -37.241 1.00 94.31 353 LEU A CA 1
ATOM 2703 C C . LEU A 1 353 ? 28.580 19.266 -36.939 1.00 94.31 353 LEU A C 1
ATOM 2705 O O . LEU A 1 353 ? 27.850 20.190 -36.577 1.00 94.31 353 LEU A O 1
ATOM 2709 N N . PHE A 1 354 ? 29.889 19.433 -37.143 1.00 93.31 354 PHE A N 1
ATOM 2710 C CA . PHE A 1 354 ? 30.577 20.710 -36.962 1.00 93.31 354 PHE A CA 1
ATOM 2711 C C . PHE A 1 354 ? 30.021 21.807 -37.880 1.00 93.31 354 PHE A C 1
ATOM 2713 O O . PHE A 1 354 ? 29.715 22.909 -37.420 1.00 93.31 354 PHE A O 1
ATOM 2720 N N . GLU A 1 355 ? 29.859 21.530 -39.178 1.00 93.38 355 GLU A N 1
ATOM 2721 C CA . GLU A 1 355 ? 29.330 22.524 -40.122 1.00 93.38 355 GLU A CA 1
ATOM 2722 C C . GLU A 1 355 ? 27.863 22.863 -39.851 1.00 93.38 355 GLU A C 1
ATOM 2724 O O . GLU A 1 355 ? 27.479 24.034 -39.954 1.00 93.38 355 GLU A O 1
ATOM 2729 N N . ARG A 1 356 ? 27.058 21.881 -39.426 1.00 93.06 356 ARG A N 1
ATOM 2730 C CA . ARG A 1 356 ? 25.691 22.140 -38.966 1.00 93.06 356 ARG A CA 1
ATOM 2731 C C . ARG A 1 356 ? 25.682 23.064 -37.750 1.00 93.06 356 ARG A C 1
ATOM 2733 O O . ARG A 1 356 ? 25.017 24.099 -37.784 1.00 93.06 356 ARG A O 1
ATOM 2740 N N . ALA A 1 357 ? 26.431 22.724 -36.703 1.00 89.12 357 ALA A N 1
ATOM 2741 C CA . ALA A 1 357 ? 26.488 23.516 -35.479 1.00 89.12 357 ALA A CA 1
ATOM 2742 C C . ALA A 1 357 ? 26.986 24.945 -35.761 1.00 89.12 357 ALA A C 1
ATOM 2744 O O . ALA A 1 357 ? 26.441 25.915 -35.242 1.00 89.12 357 ALA A O 1
ATOM 2745 N N . ARG A 1 358 ? 27.943 25.120 -36.681 1.00 88.62 358 ARG A N 1
ATOM 2746 C CA . ARG A 1 358 ? 28.398 26.449 -37.118 1.00 88.62 358 ARG A CA 1
ATOM 2747 C C . ARG A 1 358 ? 27.283 27.267 -37.777 1.00 88.62 358 ARG A C 1
ATOM 2749 O O . ARG A 1 358 ? 27.173 28.469 -37.530 1.00 88.62 358 ARG A O 1
ATOM 2756 N N . ALA A 1 359 ? 26.472 26.639 -38.627 1.00 88.62 359 ALA A N 1
ATOM 2757 C CA . ALA A 1 359 ? 25.337 27.296 -39.271 1.00 88.62 359 ALA A CA 1
ATOM 2758 C C . ALA A 1 359 ? 24.245 27.677 -38.254 1.00 88.62 359 ALA A C 1
ATOM 2760 O O . ALA A 1 359 ? 23.734 28.796 -38.300 1.00 88.62 359 ALA A O 1
ATOM 2761 N N . GLU A 1 360 ? 23.937 26.791 -37.303 1.00 85.94 360 GLU A N 1
ATOM 2762 C CA . GLU A 1 360 ? 22.975 27.044 -36.221 1.00 85.94 360 GLU A CA 1
ATOM 2763 C C . GLU A 1 360 ? 23.457 28.147 -35.263 1.00 85.94 360 GLU A C 1
ATOM 2765 O O . GLU A 1 360 ? 22.675 29.017 -34.876 1.00 85.94 360 GLU A O 1
ATOM 2770 N N . GLN A 1 361 ? 24.752 28.177 -34.935 1.00 83.94 361 GLN A N 1
ATOM 2771 C CA . GLN A 1 361 ? 25.357 29.234 -34.122 1.00 83.94 361 GLN A CA 1
ATOM 2772 C C . GLN A 1 361 ? 25.284 30.595 -34.833 1.00 83.94 361 GLN A C 1
ATOM 2774 O O . GLN A 1 361 ? 24.932 31.598 -34.214 1.00 83.94 361 GLN A O 1
ATOM 2779 N N . ALA A 1 362 ? 25.542 30.641 -36.147 1.00 82.88 362 ALA A N 1
ATOM 2780 C CA . ALA A 1 362 ? 25.375 31.858 -36.947 1.00 82.88 362 ALA A CA 1
ATOM 2781 C C . ALA A 1 362 ? 23.908 32.330 -37.019 1.00 82.88 362 ALA A C 1
ATOM 2783 O O . ALA A 1 362 ? 23.656 33.523 -37.196 1.00 82.88 362 ALA A O 1
ATOM 2784 N N . ALA A 1 363 ? 22.953 31.411 -36.854 1.00 82.75 363 ALA A N 1
ATOM 2785 C CA . ALA A 1 363 ? 21.525 31.696 -36.743 1.00 82.75 363 ALA A CA 1
ATOM 2786 C C . ALA A 1 363 ? 21.067 32.043 -35.307 1.00 82.75 363 ALA A C 1
ATOM 2788 O O . ALA A 1 363 ? 19.898 32.374 -35.114 1.00 82.75 363 ALA A O 1
ATOM 2789 N N . GLY A 1 364 ? 21.968 32.018 -34.316 1.00 77.56 364 GLY A N 1
ATOM 2790 C CA . GLY A 1 364 ? 21.698 32.424 -32.933 1.00 77.56 364 GLY A CA 1
ATOM 2791 C C . GLY A 1 364 ? 21.299 31.298 -31.971 1.00 77.56 364 GLY A C 1
ATOM 2792 O O . GLY A 1 364 ? 20.785 31.596 -30.895 1.00 77.56 364 GLY A O 1
ATOM 2793 N N . SER A 1 365 ? 21.518 30.026 -32.324 1.00 76.50 365 SER A N 1
ATOM 2794 C CA . SER A 1 365 ? 21.286 28.892 -31.415 1.00 76.50 365 SER A CA 1
ATOM 2795 C C . SER A 1 365 ? 22.347 28.828 -30.310 1.00 76.50 365 SER A C 1
ATOM 2797 O O . SER A 1 365 ? 23.547 28.797 -30.592 1.00 76.50 365 SER A O 1
ATOM 2799 N N . LEU A 1 366 ? 21.907 28.777 -29.050 1.00 69.38 366 LEU A N 1
ATOM 2800 C CA . LEU A 1 366 ? 22.785 28.612 -27.884 1.00 69.38 366 LEU A CA 1
ATOM 2801 C C . LEU A 1 366 ? 23.321 27.173 -27.777 1.00 69.38 366 LEU A C 1
ATOM 2803 O O . LEU A 1 366 ? 24.510 26.993 -27.510 1.00 69.38 366 LEU A O 1
ATOM 2807 N N . ASP A 1 367 ? 22.491 26.170 -28.081 1.00 70.81 367 ASP A N 1
ATOM 2808 C CA . ASP A 1 367 ? 22.841 24.741 -27.997 1.00 70.81 367 ASP A CA 1
ATOM 2809 C C . ASP A 1 367 ? 23.937 24.341 -28.995 1.00 70.81 367 ASP A C 1
ATOM 2811 O O . ASP A 1 367 ? 24.745 23.450 -28.733 1.00 70.81 367 ASP A O 1
ATOM 2815 N N . ALA A 1 368 ? 24.036 25.067 -30.111 1.00 78.06 368 ALA A N 1
ATOM 2816 C CA . ALA A 1 368 ? 25.057 24.851 -31.130 1.00 78.06 368 ALA A CA 1
ATOM 2817 C C . ALA A 1 368 ? 26.492 25.058 -30.609 1.00 78.06 368 ALA A C 1
ATOM 2819 O O . ALA A 1 368 ? 27.434 24.454 -31.121 1.00 78.06 368 ALA A O 1
ATOM 2820 N N . THR A 1 369 ? 26.674 25.882 -29.570 1.00 78.81 369 THR A N 1
ATOM 2821 C CA . THR A 1 369 ? 27.994 26.113 -28.958 1.00 78.81 369 THR A CA 1
ATOM 2822 C C . THR A 1 369 ? 28.504 24.852 -28.253 1.00 78.81 369 THR A C 1
ATOM 2824 O O . THR A 1 369 ? 29.671 24.498 -28.402 1.00 78.81 369 THR A O 1
ATOM 2827 N N . ILE A 1 370 ? 27.608 24.112 -27.590 1.00 74.88 370 ILE A N 1
ATOM 2828 C CA . ILE A 1 370 ? 27.927 22.843 -26.921 1.00 74.88 370 ILE A CA 1
ATOM 2829 C C . ILE A 1 370 ? 28.370 21.795 -27.949 1.00 74.88 370 ILE A C 1
ATOM 2831 O O . ILE A 1 370 ? 29.349 21.083 -27.732 1.00 74.88 370 ILE A O 1
ATOM 2835 N N . HIS A 1 371 ? 27.695 21.708 -29.101 1.00 83.69 371 HIS A N 1
ATOM 2836 C CA . HIS A 1 371 ? 28.073 20.757 -30.155 1.00 83.69 371 HIS A CA 1
ATOM 2837 C C . HIS A 1 371 ? 29.454 21.058 -30.745 1.00 83.69 371 HIS A C 1
ATOM 2839 O O . HIS A 1 371 ? 30.239 20.134 -30.946 1.00 83.69 371 HIS A O 1
ATOM 2845 N N . LEU A 1 372 ? 29.782 22.334 -30.975 1.00 85.56 372 LEU A N 1
ATOM 2846 C CA . LEU A 1 372 ? 31.101 22.743 -31.475 1.00 85.56 372 LEU A CA 1
ATOM 2847 C C . LEU A 1 372 ? 32.231 22.345 -30.515 1.00 85.56 372 LEU A C 1
ATOM 2849 O O . LEU A 1 372 ? 33.288 21.899 -30.962 1.00 85.56 372 LEU A O 1
ATOM 2853 N N . GLU A 1 373 ? 32.002 22.470 -29.208 1.00 80.19 373 GLU A N 1
ATOM 2854 C CA . GLU A 1 373 ? 32.961 22.067 -28.176 1.00 80.19 373 GLU A CA 1
ATOM 2855 C C . GLU A 1 373 ? 33.149 20.555 -28.118 1.00 80.19 373 GLU A C 1
ATOM 2857 O O . GLU A 1 373 ? 34.283 20.075 -28.133 1.00 80.19 373 GLU A O 1
ATOM 2862 N N . LEU A 1 374 ? 32.048 19.802 -28.089 1.00 78.81 374 LEU A N 1
ATOM 2863 C CA . LEU A 1 374 ? 32.092 18.343 -28.013 1.00 78.81 374 LEU A CA 1
ATOM 2864 C C . LEU A 1 374 ? 32.802 17.740 -29.223 1.00 78.81 374 LEU A C 1
ATOM 2866 O O . LEU A 1 374 ? 33.658 16.874 -29.057 1.00 78.81 374 LEU A O 1
ATOM 2870 N N . VAL A 1 375 ? 32.511 18.243 -30.425 1.00 87.94 375 VAL A N 1
ATOM 2871 C CA . VAL A 1 375 ? 33.152 17.770 -31.655 1.00 87.94 375 VAL A CA 1
ATOM 2872 C C . VAL A 1 375 ? 34.640 18.129 -31.686 1.00 87.94 375 VAL A C 1
ATOM 2874 O O . VAL A 1 375 ? 35.454 17.305 -32.094 1.00 87.94 375 VAL A O 1
ATOM 2877 N N . ALA A 1 376 ? 35.031 19.318 -31.213 1.00 84.31 376 ALA A N 1
ATOM 2878 C CA . ALA A 1 376 ? 36.441 19.709 -31.137 1.00 84.31 376 ALA A CA 1
ATOM 2879 C C . ALA A 1 376 ? 37.235 18.915 -30.083 1.00 84.31 376 ALA A C 1
ATOM 2881 O O . ALA A 1 376 ? 38.440 18.718 -30.244 1.00 84.31 376 ALA A O 1
ATOM 2882 N N . ALA A 1 377 ? 36.572 18.466 -29.015 1.00 80.56 377 ALA A N 1
ATOM 2883 C CA . ALA A 1 377 ? 37.154 17.629 -27.970 1.00 80.56 377 ALA A CA 1
ATOM 2884 C C . ALA A 1 377 ? 37.120 16.124 -28.301 1.00 80.56 377 ALA A C 1
ATOM 2886 O O . ALA A 1 377 ? 37.682 15.323 -27.550 1.00 80.56 377 ALA A O 1
ATOM 2887 N N . HIS A 1 378 ? 36.469 15.726 -29.399 1.00 86.50 378 HIS A N 1
ATOM 2888 C CA . HIS A 1 378 ? 36.292 14.322 -29.739 1.00 86.50 378 HIS A CA 1
ATOM 2889 C C . HIS A 1 378 ? 37.627 13.666 -30.147 1.00 86.50 378 HIS A C 1
ATOM 2891 O O . HIS A 1 378 ? 38.329 14.206 -31.005 1.00 86.50 378 HIS A O 1
ATOM 2897 N N . PRO A 1 379 ? 37.982 12.475 -29.621 1.00 81.88 379 PRO A N 1
ATOM 2898 C CA . PRO A 1 379 ? 39.241 11.799 -29.961 1.00 81.88 379 PRO A CA 1
ATOM 2899 C C . PRO A 1 379 ? 39.417 11.488 -31.456 1.00 81.88 379 PRO A C 1
ATOM 2901 O O . PRO A 1 379 ? 40.544 11.379 -31.933 1.00 81.88 379 PRO A O 1
ATOM 2904 N N . GLY A 1 380 ? 38.308 11.341 -32.188 1.00 83.88 380 GLY A N 1
ATOM 2905 C CA . GLY A 1 380 ? 38.282 11.112 -33.637 1.00 83.88 380 GLY A CA 1
ATOM 2906 C C . GLY A 1 380 ? 38.336 12.382 -34.498 1.00 83.88 380 GLY A C 1
ATOM 2907 O O . GLY A 1 380 ? 38.302 12.279 -35.723 1.00 83.88 380 GLY A O 1
ATOM 2908 N N . ALA A 1 381 ? 38.399 13.578 -33.901 1.00 86.50 381 ALA A N 1
ATOM 2909 C CA . ALA A 1 381 ? 38.397 14.834 -34.645 1.00 86.50 381 ALA A CA 1
ATOM 2910 C C . ALA A 1 381 ? 39.667 15.006 -35.495 1.00 86.50 381 ALA A C 1
ATOM 2912 O O . ALA A 1 381 ? 40.793 14.783 -35.043 1.00 86.50 381 ALA A O 1
ATOM 2913 N N . SER A 1 382 ? 39.501 15.459 -36.741 1.00 88.56 382 SER A N 1
ATOM 2914 C CA . SER A 1 382 ? 40.643 15.730 -37.615 1.00 88.56 382 SER A CA 1
ATOM 2915 C C . SER A 1 382 ? 41.397 16.991 -37.175 1.00 88.56 382 SER A C 1
ATOM 2917 O O . SER A 1 382 ? 40.809 17.962 -36.696 1.00 88.56 382 SER A O 1
ATOM 2919 N N . ALA A 1 383 ? 42.710 17.040 -37.424 1.00 83.25 383 ALA A N 1
ATOM 2920 C CA . ALA A 1 383 ? 43.516 18.239 -37.160 1.00 83.25 383 ALA A CA 1
ATOM 2921 C C . ALA A 1 383 ? 42.977 19.487 -37.893 1.00 83.2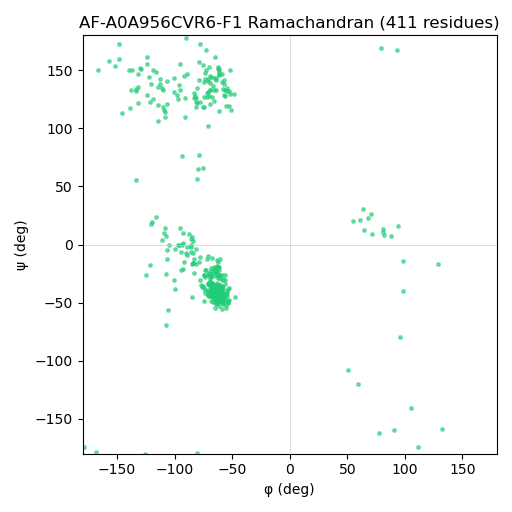5 383 ALA A C 1
ATOM 2923 O O . ALA A 1 383 ? 43.091 20.610 -37.402 1.00 83.25 383 ALA A O 1
ATOM 2924 N N . SER A 1 384 ? 42.353 19.293 -39.062 1.00 86.38 384 SER A N 1
ATOM 2925 C CA . SER A 1 384 ? 41.711 20.376 -39.810 1.00 86.38 384 SER A CA 1
ATOM 2926 C C . SER A 1 384 ? 40.439 20.878 -39.127 1.00 86.38 384 SER A C 1
ATOM 2928 O O . SER A 1 384 ? 40.227 22.092 -39.092 1.00 86.38 384 SER A O 1
ATOM 2930 N N . LEU A 1 385 ? 39.618 19.978 -38.577 1.00 84.62 385 LEU A N 1
ATOM 2931 C CA . LEU A 1 385 ? 38.424 20.322 -37.807 1.00 84.62 385 LEU A CA 1
ATOM 2932 C C . LEU A 1 385 ? 38.806 21.116 -36.556 1.00 84.62 385 LEU A C 1
ATOM 2934 O O . LEU A 1 385 ? 38.264 22.194 -36.328 1.00 84.62 385 LEU A O 1
ATOM 2938 N N . ILE A 1 386 ? 39.799 20.643 -35.799 1.00 83.69 386 ILE A N 1
ATOM 2939 C CA . ILE A 1 386 ? 40.278 21.311 -34.578 1.00 83.69 386 ILE A CA 1
ATOM 2940 C C . ILE A 1 386 ? 40.785 22.726 -34.898 1.00 83.69 386 ILE A C 1
ATOM 2942 O O . ILE A 1 386 ? 40.432 23.689 -34.216 1.00 83.69 386 ILE A O 1
ATOM 2946 N N . ALA A 1 387 ? 41.555 22.887 -35.981 1.00 81.00 387 ALA A N 1
ATOM 2947 C CA . ALA A 1 387 ? 42.035 24.197 -36.423 1.00 81.00 387 ALA A CA 1
ATOM 2948 C C . ALA A 1 387 ? 40.892 25.148 -36.831 1.00 81.00 387 ALA A C 1
ATOM 2950 O O . ALA A 1 387 ? 40.960 26.348 -36.563 1.00 81.00 387 ALA A O 1
ATOM 2951 N N . ARG A 1 388 ? 39.831 24.623 -37.458 1.00 86.19 388 ARG A N 1
ATOM 2952 C CA . ARG A 1 388 ? 38.625 25.391 -37.811 1.00 86.19 388 ARG A CA 1
ATOM 2953 C C . ARG A 1 388 ? 37.826 25.788 -36.572 1.00 86.19 388 ARG A C 1
ATOM 2955 O O . ARG A 1 388 ? 37.394 26.934 -36.499 1.00 86.19 388 ARG A O 1
ATOM 2962 N N . ALA A 1 389 ? 37.686 24.893 -35.594 1.00 82.25 389 ALA A N 1
ATOM 2963 C CA . ALA A 1 389 ? 37.036 25.176 -34.316 1.00 82.25 389 ALA A CA 1
ATOM 2964 C C . ALA A 1 389 ? 37.762 26.292 -33.546 1.00 82.25 389 ALA A C 1
ATOM 2966 O O . ALA A 1 389 ? 37.133 27.236 -33.075 1.00 82.25 389 ALA A O 1
ATOM 2967 N N . ALA A 1 390 ? 39.098 26.248 -33.504 1.00 78.38 390 ALA A N 1
ATOM 2968 C CA . ALA A 1 390 ? 39.925 27.265 -32.852 1.00 78.38 390 ALA A CA 1
ATOM 2969 C C . ALA A 1 390 ? 39.853 28.655 -33.518 1.00 78.38 390 ALA A C 1
ATOM 2971 O O . ALA A 1 390 ? 40.175 29.661 -32.886 1.00 78.38 390 ALA A O 1
ATOM 2972 N N . ALA A 1 391 ? 39.444 28.722 -34.789 1.00 79.38 391 ALA A N 1
ATOM 2973 C CA . ALA A 1 391 ? 39.298 29.964 -35.544 1.00 79.38 391 ALA A CA 1
ATOM 2974 C C . ALA A 1 391 ? 37.903 30.608 -35.411 1.00 79.38 391 ALA A C 1
ATOM 2976 O O . ALA A 1 391 ? 37.676 31.678 -35.984 1.00 79.38 391 ALA A O 1
ATOM 2977 N N . LEU A 1 392 ? 36.966 29.980 -34.687 1.00 75.75 392 LEU A N 1
ATOM 2978 C CA . LEU A 1 392 ? 35.623 30.521 -34.495 1.00 75.75 392 LEU A CA 1
ATOM 2979 C C . LEU A 1 392 ? 35.635 31.750 -33.566 1.00 75.75 392 LEU A C 1
ATOM 2981 O O . LEU A 1 392 ? 36.368 31.784 -32.574 1.00 75.75 392 LEU A O 1
ATOM 2985 N N . PRO A 1 393 ? 34.827 32.782 -33.865 1.00 65.62 393 PRO A N 1
ATOM 2986 C CA . PRO A 1 393 ? 34.696 33.942 -32.995 1.00 65.62 393 PRO A CA 1
ATOM 2987 C C . PRO A 1 393 ? 34.014 33.543 -31.679 1.00 65.62 393 PRO A C 1
ATOM 2989 O O . PRO A 1 393 ? 32.923 32.981 -31.687 1.00 65.62 393 PRO A O 1
ATOM 2992 N N . VAL A 1 394 ? 34.638 33.865 -30.542 1.00 57.28 394 VAL A N 1
ATOM 2993 C CA . VAL A 1 394 ? 34.047 33.637 -29.213 1.00 57.28 394 VAL A CA 1
ATOM 2994 C C . VAL A 1 394 ? 32.865 34.603 -29.024 1.00 57.28 394 VAL A C 1
ATOM 2996 O O . VAL A 1 394 ? 33.084 35.818 -29.093 1.00 57.28 394 VAL A O 1
ATOM 2999 N N . PRO A 1 395 ? 31.628 34.122 -28.787 1.00 54.03 395 PRO A N 1
ATOM 3000 C CA . PRO A 1 395 ? 30.483 34.999 -28.564 1.00 54.03 395 PRO A CA 1
ATOM 3001 C C . PRO A 1 395 ? 30.664 35.790 -27.264 1.00 54.03 395 PRO A C 1
ATOM 3003 O O . PRO A 1 395 ? 31.002 35.220 -26.225 1.00 54.03 395 PRO A O 1
ATOM 3006 N N . ALA A 1 396 ? 30.425 37.102 -27.323 1.00 47.62 396 ALA A N 1
ATOM 3007 C CA . ALA A 1 396 ? 30.742 38.052 -26.252 1.00 47.62 396 ALA A CA 1
ATOM 3008 C C . ALA A 1 396 ? 29.982 37.830 -24.923 1.00 47.62 396 ALA A C 1
ATOM 3010 O O . ALA A 1 396 ? 30.407 38.385 -23.915 1.00 47.62 396 ALA A O 1
ATOM 3011 N N . ASP A 1 397 ? 28.926 37.005 -24.909 1.00 50.97 397 ASP A N 1
ATOM 3012 C CA . ASP A 1 397 ? 28.031 36.788 -23.756 1.00 50.97 397 ASP A CA 1
ATOM 3013 C C . ASP A 1 397 ? 27.964 35.324 -23.260 1.00 50.97 397 ASP A C 1
ATOM 3015 O O . ASP A 1 397 ? 27.053 34.951 -22.522 1.00 50.97 397 ASP A O 1
ATOM 3019 N N . THR A 1 398 ? 28.929 34.469 -23.619 1.00 47.34 398 THR A N 1
ATOM 3020 C CA . THR A 1 398 ? 28.943 33.074 -23.126 1.00 47.34 398 THR A CA 1
ATOM 3021 C C . THR A 1 398 ? 29.592 33.003 -21.733 1.00 47.34 398 THR A C 1
ATOM 3023 O O . THR A 1 398 ? 30.727 33.476 -21.584 1.00 47.34 398 THR A O 1
ATOM 3026 N N . PRO A 1 399 ? 28.937 32.424 -20.700 1.00 42.66 399 PRO A N 1
ATOM 3027 C CA . PRO A 1 399 ? 29.517 32.292 -19.367 1.00 42.66 399 PRO A CA 1
ATOM 3028 C C . PRO A 1 399 ? 30.856 31.564 -19.444 1.00 42.66 399 PRO A C 1
ATOM 3030 O O . PRO A 1 399 ? 30.959 30.434 -19.910 1.00 42.66 399 PRO A O 1
ATOM 3033 N N . THR A 1 400 ? 31.909 32.250 -19.016 1.00 44.62 400 THR A N 1
ATOM 3034 C CA . THR A 1 400 ? 33.288 31.790 -19.144 1.00 44.62 400 THR A CA 1
ATOM 3035 C C . THR A 1 400 ? 33.602 30.757 -18.065 1.00 44.62 400 THR A C 1
ATOM 3037 O O . THR A 1 400 ? 34.278 31.065 -17.086 1.00 44.62 400 THR A O 1
ATOM 3040 N N . HIS A 1 401 ? 33.150 29.521 -18.229 1.00 41.09 401 HIS A N 1
ATOM 3041 C CA . HIS A 1 401 ? 33.765 28.382 -17.556 1.00 41.09 401 HIS A CA 1
ATOM 3042 C C . HIS A 1 401 ? 33.835 27.218 -18.543 1.00 41.09 401 HIS A C 1
ATOM 3044 O O . HIS A 1 401 ? 32.818 26.770 -19.039 1.00 41.09 401 HIS A O 1
ATOM 3050 N N . GLU A 1 402 ? 35.071 26.797 -18.837 1.00 44.50 402 GLU A N 1
ATOM 3051 C CA . GLU A 1 402 ? 35.505 25.639 -19.647 1.00 44.50 402 GLU A CA 1
ATOM 3052 C C . GLU A 1 402 ? 35.903 25.889 -21.119 1.00 44.50 402 GLU A C 1
ATOM 3054 O O . GLU A 1 402 ? 36.966 25.407 -21.522 1.00 44.50 402 GLU A O 1
ATOM 3059 N N . ILE A 1 403 ? 35.200 26.741 -21.875 1.00 42.88 403 ILE A N 1
ATOM 3060 C CA . ILE A 1 403 ? 35.393 26.922 -23.341 1.00 42.88 403 ILE A CA 1
ATOM 3061 C C . ILE A 1 403 ? 36.837 27.298 -23.747 1.00 42.88 403 ILE A C 1
ATOM 3063 O O . ILE A 1 403 ? 37.402 26.786 -24.715 1.00 42.88 403 ILE A O 1
ATOM 3067 N N . THR A 1 404 ? 37.487 28.197 -23.005 1.00 42.62 404 THR A N 1
ATOM 3068 C CA . THR A 1 404 ? 38.776 28.785 -23.418 1.00 42.62 404 THR A CA 1
ATOM 3069 C C . THR A 1 404 ? 39.994 27.925 -23.073 1.00 42.62 404 THR A C 1
ATOM 3071 O O . THR A 1 404 ? 41.086 28.169 -23.593 1.00 42.62 404 THR A O 1
ATOM 3074 N N . THR A 1 405 ? 39.841 26.943 -22.181 1.00 39.12 405 THR A N 1
ATOM 3075 C CA . THR A 1 405 ? 40.972 26.159 -21.667 1.00 39.12 405 THR A CA 1
ATOM 3076 C C . THR A 1 405 ? 41.303 25.001 -22.604 1.00 39.12 405 THR A C 1
ATOM 3078 O O . THR A 1 405 ? 42.466 24.850 -22.965 1.00 39.12 405 THR A O 1
ATOM 3081 N N . VAL A 1 406 ? 40.300 24.262 -23.091 1.00 39.59 406 VAL A N 1
ATOM 3082 C CA . VAL A 1 406 ? 40.497 23.079 -23.956 1.00 39.59 406 VAL A CA 1
ATOM 3083 C C . VAL A 1 406 ? 41.048 23.464 -25.339 1.00 39.59 406 VAL A C 1
ATOM 3085 O O . VAL A 1 406 ? 42.035 22.886 -25.796 1.00 39.59 406 VAL A O 1
ATOM 3088 N N . LEU A 1 407 ? 40.504 24.514 -25.971 1.00 38.53 407 LEU A N 1
ATOM 3089 C CA . LEU A 1 407 ? 40.940 24.966 -27.303 1.00 38.53 407 LEU A CA 1
ATOM 3090 C C . LEU A 1 407 ? 42.361 25.565 -27.318 1.00 38.53 407 LEU A C 1
ATOM 3092 O O . LEU A 1 407 ? 43.053 25.486 -28.332 1.00 38.53 407 LEU A O 1
ATOM 3096 N N . ARG A 1 408 ? 42.841 26.134 -26.200 1.00 38.69 408 ARG A N 1
ATOM 3097 C CA . ARG A 1 408 ? 44.228 26.632 -26.100 1.00 38.69 408 ARG A CA 1
ATOM 3098 C C . ARG A 1 408 ? 45.250 25.522 -25.890 1.00 38.69 408 ARG A C 1
ATOM 3100 O O . ARG A 1 408 ? 46.384 25.682 -26.328 1.00 38.69 408 ARG A O 1
ATOM 3107 N N . THR A 1 409 ? 44.880 24.425 -25.231 1.00 38.34 409 THR A N 1
ATOM 3108 C CA . THR A 1 409 ? 45.804 23.307 -24.994 1.00 38.34 409 THR A CA 1
ATOM 3109 C C . THR A 1 409 ? 46.010 22.468 -26.258 1.00 38.34 409 THR A C 1
ATOM 3111 O O . THR A 1 409 ? 47.141 22.081 -26.530 1.00 38.34 409 THR A O 1
ATOM 3114 N N . ALA A 1 410 ? 44.970 22.283 -27.081 1.00 37.28 410 ALA A N 1
ATOM 3115 C CA . ALA A 1 410 ? 45.049 21.523 -28.335 1.00 37.28 410 ALA A CA 1
ATOM 3116 C C . ALA A 1 410 ? 45.848 22.224 -29.455 1.00 37.28 410 ALA A C 1
ATOM 3118 O O . ALA A 1 410 ? 46.409 21.561 -30.317 1.00 37.28 410 ALA A O 1
ATOM 3119 N N . ALA A 1 411 ? 45.946 23.559 -29.445 1.00 33.69 411 ALA A N 1
ATOM 3120 C CA . ALA A 1 411 ? 46.736 24.314 -30.427 1.00 33.69 411 ALA A CA 1
ATOM 3121 C C . ALA A 1 411 ? 48.248 24.378 -30.106 1.00 33.69 411 ALA A C 1
ATOM 3123 O O . ALA A 1 411 ? 49.014 24.959 -30.875 1.00 33.69 411 ALA A O 1
ATOM 3124 N N . MET A 1 412 ? 48.681 23.835 -28.960 1.00 35.22 412 MET A N 1
ATOM 3125 C CA . MET A 1 412 ? 50.076 23.868 -28.487 1.00 35.22 412 MET A CA 1
ATOM 3126 C C . MET A 1 412 ? 50.779 22.497 -28.500 1.00 35.22 412 MET A C 1
ATOM 3128 O O . MET A 1 412 ? 51.932 22.407 -28.073 1.00 35.22 412 MET A O 1
ATOM 3132 N N . SER A 1 413 ? 50.115 21.458 -29.004 1.00 33.03 413 SER A N 1
ATOM 3133 C CA . SER A 1 413 ? 50.621 20.090 -29.205 1.00 33.03 413 SER A CA 1
ATOM 3134 C C . SER A 1 413 ? 50.482 19.703 -30.666 1.00 33.03 413 SER A C 1
ATOM 3136 O O . SER A 1 413 ? 51.445 19.123 -31.212 1.00 33.03 413 SER A O 1
#

Mean predicted aligned error: 13.87 Å